Protein AF-A0A3A4VID8-F1 (afdb_monomer)

Radius of gyration: 26.35 Å; Cα contacts (8 Å, |Δi|>4): 699; chains: 1; bounding box: 79×37×89 Å

Sequence (392 aa):
MIAFVFKKFSFITIVIFFLFYAFFWFKLFEPSKKIVLESPVSKYLPFNIAANNLFPTGGKAKNVLSSNTDEVLPESYKINLALRKQAFNLSCEFAAASSVIYHFTNNPEFSPAKEQQSEKVLMEKIGVSENPNIGIRMGKTIPASSEALLNNLNERFGGTDYYGVHAPPFIDLFNSYGLPSKLLDKNQDIVSFIKNAIYKNHLVMAWIKIGFGKEIDLGLSYGVTIPIVKGEHVVVITGYSQNGVFIMDPGSGRENYIDFSDLLEATKNFPFPFLEVPSSSSFSLDPNGKQKDEFTGLDRNIIKIRVENASKIVGKGSEMANILKDFGYSLAGVENSKCTDCENIQVKIKESLKDYAGLLKRDLNFASFNIENISFDLSSSDSADMIVTIGK

pLDDT: mean 84.68, std 18.38, range [30.03, 98.81]

Nearest PDB structures (foldseek):
  8jjg-assembly1_B  TM=3.038E-01  e=4.795E-02  Homo sapiens
  8jk0-assembly1_A  TM=3.042E-01  e=5.733E-02  Homo sapiens
  8jju-assembly2_B  TM=2.936E-01  e=6.084E-02  Homo sapiens
  8jjy-assembly1_A  TM=2.998E-01  e=8.697E-02  Homo sapiens
  8jjw-assembly1_A  TM=2.999E-01  e=1.674E-01  Homo sapiens

Mean predicted aligned error: 12.21 Å

Structure (mmCIF, N/CA/C/O backbone):
data_AF-A0A3A4VID8-F1
#
_entry.id   AF-A0A3A4VID8-F1
#
loop_
_atom_site.group_PDB
_atom_site.id
_atom_site.type_symbol
_atom_site.label_atom_id
_atom_site.label_alt_id
_atom_site.label_comp_id
_atom_site.label_asym_id
_atom_site.label_entity_id
_atom_site.label_seq_id
_atom_site.pdbx_PDB_ins_code
_atom_site.Cartn_x
_atom_site.Cartn_y
_atom_site.Cartn_z
_atom_site.occupancy
_atom_site.B_iso_or_equiv
_atom_site.auth_seq_id
_atom_site.auth_comp_id
_atom_site.auth_asym_id
_atom_site.auth_atom_id
_atom_site.pdbx_PDB_model_num
ATOM 1 N N . MET A 1 1 ? 29.714 -5.561 34.229 1.00 43.78 1 MET A N 1
ATOM 2 C CA . MET A 1 1 ? 30.209 -4.232 34.662 1.00 43.78 1 MET A CA 1
ATOM 3 C C . MET A 1 1 ? 29.103 -3.436 35.384 1.00 43.78 1 MET A C 1
ATOM 5 O O . MET A 1 1 ? 28.882 -2.280 35.074 1.00 43.78 1 MET A O 1
ATOM 9 N N . ILE A 1 2 ? 28.383 -4.050 36.342 1.00 44.38 2 ILE A N 1
ATOM 10 C CA . ILE A 1 2 ? 27.290 -3.415 37.133 1.00 44.38 2 ILE A CA 1
ATOM 11 C C . ILE A 1 2 ? 27.514 -3.648 38.649 1.00 44.38 2 ILE A C 1
ATOM 13 O O . ILE A 1 2 ? 26.656 -3.409 39.485 1.00 44.38 2 ILE A O 1
ATOM 17 N N . ALA A 1 3 ? 28.708 -4.096 39.049 1.00 47.47 3 ALA A N 1
ATOM 18 C CA . ALA A 1 3 ? 28.986 -4.468 40.439 1.00 47.47 3 ALA A CA 1
ATOM 19 C C . ALA A 1 3 ? 29.634 -3.352 41.284 1.00 47.47 3 ALA A C 1
ATOM 21 O O . ALA A 1 3 ? 29.929 -3.584 42.449 1.00 47.47 3 ALA A O 1
ATOM 22 N N . PHE A 1 4 ? 29.878 -2.151 40.737 1.00 46.44 4 PHE A N 1
ATOM 23 C CA . PHE A 1 4 ? 30.791 -1.188 41.382 1.00 46.44 4 PHE A CA 1
ATOM 24 C C . PHE A 1 4 ? 30.222 0.191 41.757 1.00 46.44 4 PHE A C 1
ATOM 26 O O . PHE A 1 4 ? 30.984 1.038 42.212 1.00 46.44 4 PHE A O 1
ATOM 33 N N . VAL A 1 5 ? 28.909 0.439 41.641 1.00 50.22 5 VAL A N 1
ATOM 34 C CA . VAL A 1 5 ? 28.344 1.796 41.868 1.00 50.22 5 VAL A CA 1
ATOM 35 C C . VAL A 1 5 ? 27.465 1.931 43.128 1.00 50.22 5 VAL A C 1
ATOM 37 O O . VAL A 1 5 ? 27.155 3.040 43.548 1.00 50.22 5 VAL A O 1
ATOM 40 N N . PHE A 1 6 ? 27.141 0.856 43.852 1.00 50.88 6 PHE A N 1
ATOM 41 C CA . PHE A 1 6 ? 26.200 0.930 44.989 1.00 50.88 6 PHE A CA 1
ATOM 42 C C . PHE A 1 6 ? 26.838 1.109 46.377 1.00 50.88 6 PHE A C 1
ATOM 44 O O . PHE A 1 6 ? 26.327 0.597 47.368 1.00 50.88 6 PHE A O 1
ATOM 51 N N . LYS A 1 7 ? 27.942 1.857 46.503 1.00 51.59 7 LYS A N 1
ATOM 52 C CA . LYS A 1 7 ? 28.634 2.004 47.802 1.00 51.59 7 LYS A CA 1
ATOM 53 C C . LYS A 1 7 ? 28.150 3.157 48.699 1.00 51.59 7 LYS A C 1
ATOM 55 O O . LYS A 1 7 ? 28.770 3.394 49.730 1.00 51.59 7 LYS A O 1
ATOM 60 N N . LYS A 1 8 ? 27.076 3.883 48.349 1.00 60.28 8 LYS A N 1
ATOM 61 C CA . LYS A 1 8 ? 26.622 5.065 49.122 1.00 60.28 8 LYS A CA 1
ATOM 62 C C . LYS A 1 8 ? 25.111 5.323 49.190 1.00 60.28 8 LYS A C 1
ATOM 64 O O . LYS A 1 8 ? 24.714 6.409 49.601 1.00 60.28 8 LYS A O 1
ATOM 69 N N . PHE A 1 9 ? 24.257 4.363 48.847 1.00 68.94 9 PHE A N 1
ATOM 70 C CA . PHE A 1 9 ? 22.821 4.532 49.082 1.00 68.94 9 PHE A CA 1
ATOM 71 C C . PHE A 1 9 ? 22.427 3.872 50.400 1.00 68.94 9 PHE A C 1
ATOM 73 O O . PHE A 1 9 ? 22.650 2.680 50.596 1.00 68.94 9 PHE A O 1
ATOM 80 N N . SER A 1 10 ? 21.867 4.667 51.315 1.00 82.06 10 SER A N 1
ATOM 81 C CA . SER A 1 10 ? 21.226 4.141 52.519 1.00 82.06 10 SER A CA 1
ATOM 82 C C . SER A 1 10 ? 20.111 3.181 52.103 1.00 82.06 10 SER A C 1
ATOM 84 O O . SER A 1 10 ? 19.404 3.439 51.126 1.00 82.06 10 SER A O 1
ATOM 86 N N . PHE A 1 11 ? 19.930 2.095 52.855 1.00 82.75 11 PHE A N 1
ATOM 87 C CA . PHE A 1 11 ? 18.843 1.130 52.657 1.00 82.75 11 PHE A CA 1
ATOM 88 C C . PHE A 1 11 ? 17.476 1.826 52.504 1.00 82.75 11 PHE A C 1
ATOM 90 O O . PHE A 1 11 ? 16.664 1.442 51.667 1.00 82.75 11 PHE A O 1
ATOM 97 N N . ILE A 1 12 ? 17.276 2.934 53.225 1.00 85.38 12 ILE A N 1
ATOM 98 C CA . ILE A 1 12 ? 16.069 3.769 53.163 1.00 85.38 12 ILE A CA 1
ATOM 99 C C . ILE A 1 12 ? 15.837 4.339 51.754 1.00 85.38 12 ILE A C 1
ATOM 101 O O . ILE A 1 12 ? 14.711 4.333 51.264 1.00 85.38 12 ILE A O 1
ATOM 105 N N . THR A 1 13 ? 16.885 4.795 51.065 1.00 84.19 13 THR A N 1
ATOM 106 C CA . THR A 1 13 ? 16.768 5.387 49.723 1.00 84.19 13 THR A CA 1
ATOM 107 C C . THR A 1 13 ? 16.357 4.349 48.682 1.00 84.19 13 THR A C 1
ATOM 109 O O . THR A 1 13 ? 15.568 4.649 47.789 1.00 84.19 13 THR A O 1
ATOM 112 N N . ILE A 1 14 ? 16.841 3.113 48.827 1.00 85.69 14 ILE A N 1
ATOM 113 C CA . ILE A 1 14 ? 16.470 1.996 47.950 1.00 85.69 14 ILE A CA 1
ATOM 114 C C . ILE A 1 14 ? 14.991 1.646 48.153 1.00 85.69 14 ILE A C 1
ATOM 116 O O . ILE A 1 14 ? 14.253 1.526 47.179 1.00 85.69 14 ILE A O 1
ATOM 120 N N . VAL A 1 15 ? 14.529 1.564 49.405 1.00 90.62 15 VAL A N 1
ATOM 121 C CA . VAL A 1 15 ? 13.120 1.266 49.716 1.00 90.62 15 VAL A CA 1
ATOM 122 C C . VAL A 1 15 ? 12.182 2.354 49.186 1.00 90.62 15 VAL A C 1
ATOM 124 O O . VAL A 1 15 ? 11.174 2.032 48.561 1.00 90.62 15 VAL A O 1
ATOM 127 N N . ILE A 1 16 ? 12.527 3.636 49.355 1.00 91.25 16 ILE A N 1
ATOM 128 C CA . ILE A 1 16 ? 11.727 4.752 48.820 1.00 91.25 16 ILE A CA 1
ATOM 129 C C . ILE A 1 16 ? 11.644 4.680 47.292 1.00 91.25 16 ILE A C 1
ATOM 131 O O . ILE A 1 16 ? 10.561 4.853 46.735 1.00 91.25 16 ILE A O 1
ATOM 135 N N . PHE A 1 17 ? 12.754 4.380 46.612 1.00 91.25 17 PHE A N 1
ATOM 136 C CA . PHE A 1 17 ? 12.764 4.231 45.158 1.00 91.25 17 PHE A CA 1
ATOM 137 C C . PHE A 1 17 ? 11.840 3.097 44.695 1.00 91.25 17 PHE A C 1
ATOM 139 O O . PHE A 1 17 ? 11.044 3.300 43.781 1.00 91.25 17 PHE A O 1
ATOM 146 N N . PHE A 1 18 ? 11.875 1.935 45.355 1.00 91.38 18 PHE A N 1
ATOM 147 C CA . PHE A 1 18 ? 10.985 0.818 45.022 1.00 91.38 18 PHE A CA 1
ATOM 148 C C . PHE A 1 18 ? 9.509 1.122 45.302 1.00 91.38 18 PHE A C 1
ATOM 150 O O . PHE A 1 18 ? 8.659 0.738 44.501 1.00 91.38 18 PHE A O 1
ATOM 157 N N . LEU A 1 19 ? 9.190 1.846 46.379 1.00 90.12 19 LEU A N 1
ATOM 158 C CA . LEU A 1 19 ? 7.814 2.261 46.673 1.00 90.12 19 LEU A CA 1
ATOM 159 C C . LEU A 1 19 ? 7.284 3.261 45.637 1.00 90.12 19 LEU A C 1
ATOM 161 O O . LEU A 1 19 ? 6.162 3.104 45.160 1.00 90.12 19 LEU A O 1
ATOM 165 N N . PHE A 1 20 ? 8.098 4.241 45.232 1.00 90.19 20 PHE A N 1
ATOM 166 C CA . PHE A 1 20 ? 7.739 5.169 44.155 1.00 90.19 20 PHE A CA 1
ATOM 167 C C . PHE A 1 20 ? 7.585 4.457 42.814 1.00 90.19 20 PHE A C 1
ATOM 169 O O . PHE A 1 20 ? 6.633 4.724 42.085 1.00 90.19 20 PHE A O 1
ATOM 176 N N . TYR A 1 21 ? 8.488 3.528 42.504 1.00 88.50 21 TYR A N 1
ATOM 177 C CA . TYR A 1 21 ? 8.428 2.732 41.284 1.00 88.50 21 TYR A CA 1
ATOM 178 C C . TYR A 1 21 ? 7.158 1.869 41.248 1.00 88.50 21 TYR A C 1
ATOM 180 O O . TYR A 1 21 ? 6.427 1.898 40.263 1.00 88.50 21 TYR A O 1
ATOM 188 N N . ALA A 1 22 ? 6.831 1.170 42.339 1.00 84.44 22 ALA A N 1
ATOM 189 C CA . ALA A 1 22 ? 5.616 0.364 42.440 1.00 84.44 22 ALA A CA 1
ATOM 190 C C . ALA A 1 22 ? 4.338 1.214 42.336 1.00 84.44 22 ALA A C 1
ATOM 192 O O . ALA A 1 22 ? 3.422 0.853 41.599 1.00 84.44 22 ALA A O 1
ATOM 193 N N . PHE A 1 23 ? 4.288 2.365 43.015 1.00 88.19 23 PHE A N 1
ATOM 194 C CA . PHE A 1 23 ? 3.146 3.281 42.945 1.00 88.19 23 PHE A CA 1
ATOM 195 C C . PHE A 1 23 ? 2.959 3.868 41.540 1.00 88.19 23 PHE A C 1
ATOM 197 O O . PHE A 1 23 ? 1.834 3.954 41.048 1.00 88.19 23 PHE A O 1
ATOM 204 N N . PHE A 1 24 ? 4.060 4.223 40.871 1.00 86.94 24 PHE A N 1
ATOM 205 C CA . PHE A 1 24 ? 4.045 4.712 39.495 1.00 86.94 24 PHE A CA 1
ATOM 206 C C . PHE A 1 24 ? 3.429 3.684 38.540 1.00 86.94 24 PHE A C 1
ATOM 208 O O . PHE A 1 24 ? 2.526 4.026 37.778 1.00 86.94 24 PHE A O 1
ATOM 215 N N . TRP A 1 25 ? 3.844 2.417 38.626 1.00 81.50 25 TRP A N 1
ATOM 216 C CA . TRP A 1 25 ? 3.279 1.354 37.789 1.00 81.50 25 TRP A CA 1
ATOM 217 C C . TRP A 1 25 ? 1.833 1.008 38.140 1.00 81.50 25 TRP A C 1
ATOM 219 O O . TRP A 1 25 ? 1.047 0.737 37.237 1.00 81.50 25 TRP A O 1
ATOM 229 N N . PHE A 1 26 ? 1.453 1.075 39.418 1.00 80.12 26 PHE A N 1
ATOM 230 C CA . PHE A 1 26 ? 0.069 0.850 39.835 1.00 80.12 26 PHE A CA 1
ATOM 231 C C . PHE A 1 26 ? -0.882 1.906 39.252 1.00 80.12 26 PHE A C 1
ATOM 233 O O . PHE A 1 26 ? -1.943 1.562 38.743 1.00 80.12 26 PHE A O 1
ATOM 240 N N . LYS A 1 27 ? -0.471 3.182 39.239 1.00 75.62 27 LYS A N 1
ATOM 241 C CA . LYS A 1 27 ? -1.235 4.272 38.611 1.00 75.62 27 LYS A CA 1
ATOM 242 C C . LYS A 1 27 ? -1.276 4.190 37.087 1.00 75.62 27 LYS A C 1
ATOM 244 O O . LYS A 1 27 ? -2.283 4.562 36.494 1.00 75.62 27 LYS A O 1
ATOM 249 N N . LEU A 1 28 ? -0.195 3.735 36.453 1.00 77.69 28 LEU A N 1
ATOM 250 C CA . LEU A 1 28 ? -0.125 3.621 34.993 1.00 77.69 28 LEU A CA 1
ATOM 251 C C . LEU A 1 28 ? -1.031 2.503 34.447 1.00 77.69 28 LEU A C 1
ATOM 253 O O . LEU A 1 28 ? -1.443 2.560 33.292 1.00 77.69 28 LEU A O 1
ATOM 257 N N . PHE A 1 29 ? -1.336 1.503 35.276 1.00 73.44 29 PHE A N 1
ATOM 258 C CA . PHE A 1 29 ? -2.138 0.337 34.910 1.00 73.44 29 PHE A CA 1
ATOM 259 C C . PHE A 1 29 ? -3.434 0.208 35.714 1.00 73.44 29 PHE A C 1
ATOM 261 O O . PHE A 1 29 ? -3.975 -0.894 35.814 1.00 73.44 29 PHE A O 1
ATOM 268 N N . GLU A 1 30 ? -3.964 1.306 36.267 1.00 69.19 30 GLU A N 1
ATOM 269 C CA . GLU A 1 30 ? -5.318 1.280 36.822 1.00 69.19 30 GLU A CA 1
ATOM 270 C C . GLU A 1 30 ? -6.287 0.817 35.718 1.00 69.19 30 GLU A C 1
ATOM 272 O O . GLU A 1 30 ? -6.398 1.478 34.679 1.00 69.19 30 GLU A O 1
ATOM 277 N N . PRO A 1 31 ? -6.965 -0.334 35.886 1.00 50.75 31 PRO A N 1
ATOM 278 C CA . PRO A 1 31 ? -7.891 -0.825 34.884 1.00 50.75 31 PRO A CA 1
ATOM 279 C C . PRO A 1 31 ? -9.007 0.206 34.736 1.00 50.75 31 PRO A C 1
ATOM 281 O O . PRO A 1 31 ? -9.721 0.505 35.696 1.00 50.75 31 PRO A O 1
ATOM 284 N N . SER A 1 32 ? -9.139 0.760 33.529 1.00 54.12 32 SER A N 1
ATOM 285 C CA . SER A 1 32 ? -10.196 1.703 33.172 1.00 54.12 32 SER A CA 1
ATOM 286 C C . SER A 1 32 ? -11.533 1.184 33.696 1.00 54.12 32 SER A C 1
ATOM 288 O O . SER A 1 32 ? -11.938 0.065 33.354 1.00 54.12 32 SER A O 1
ATOM 290 N N . LYS A 1 33 ? -12.201 1.975 34.549 1.00 50.75 33 LYS A N 1
ATOM 291 C CA . LYS A 1 33 ? -13.538 1.658 35.063 1.00 50.75 33 LYS A CA 1
ATOM 292 C C . LYS A 1 33 ? -14.414 1.247 33.883 1.00 50.75 33 LYS A C 1
ATOM 294 O O . LYS A 1 33 ? -14.578 2.019 32.944 1.00 50.75 33 LYS A O 1
ATOM 299 N N . LYS A 1 34 ? -14.945 0.021 33.924 1.00 41.97 34 LYS A N 1
ATOM 300 C CA . LYS A 1 34 ? -15.900 -0.465 32.927 1.00 41.97 34 LYS A CA 1
ATOM 301 C C . LYS A 1 34 ? -17.099 0.479 32.935 1.00 41.97 34 LYS A C 1
ATOM 303 O O . LYS A 1 34 ? -17.868 0.479 33.893 1.00 41.97 34 LYS A O 1
ATOM 308 N N . ILE A 1 35 ? -17.235 1.287 31.891 1.00 41.94 35 ILE A N 1
ATOM 309 C CA . ILE A 1 35 ? -18.474 2.004 31.621 1.00 41.94 35 ILE A CA 1
ATOM 310 C C . ILE A 1 35 ? -19.444 0.939 31.112 1.00 41.94 35 ILE A C 1
ATOM 312 O O . ILE A 1 35 ? -19.293 0.423 30.007 1.00 41.94 35 ILE A O 1
ATOM 316 N N . VAL A 1 36 ? -20.385 0.541 31.964 1.00 41.81 36 VAL A N 1
ATOM 317 C CA . VAL A 1 36 ? -21.531 -0.267 31.550 1.00 41.81 36 VAL A CA 1
ATOM 318 C C . VAL A 1 36 ? -22.465 0.685 30.814 1.00 41.81 36 VAL A C 1
ATOM 320 O O . VAL A 1 36 ? -23.182 1.462 31.435 1.00 41.81 36 VAL A O 1
ATOM 323 N N . LEU A 1 37 ? -22.395 0.679 29.485 1.00 44.78 37 LEU A N 1
ATOM 324 C CA . LEU A 1 37 ? -23.416 1.288 28.643 1.00 44.78 37 LEU A CA 1
ATOM 325 C C . LEU A 1 37 ? -24.643 0.376 28.688 1.00 44.78 37 LEU A C 1
ATOM 327 O O . LEU A 1 37 ? -24.657 -0.693 28.080 1.00 44.78 37 LEU A O 1
ATOM 331 N N . GLU A 1 38 ? -25.657 0.783 29.449 1.00 37.62 38 GLU A N 1
ATOM 332 C CA . GLU A 1 38 ? -26.991 0.200 29.344 1.00 37.62 38 GLU A CA 1
ATOM 333 C C . GLU A 1 38 ? -27.544 0.521 27.952 1.00 37.62 38 GLU A C 1
ATOM 335 O O . GLU A 1 38 ? -27.838 1.667 27.615 1.00 37.62 38 GLU A O 1
ATOM 340 N N . SER A 1 39 ? -27.640 -0.504 27.110 1.00 35.53 39 SER A N 1
ATOM 341 C CA . SER A 1 39 ? -28.276 -0.415 25.801 1.00 35.53 39 SER A CA 1
ATOM 342 C C . SER A 1 39 ? -29.784 -0.186 25.972 1.00 35.53 39 SER A C 1
ATOM 344 O O . SER A 1 39 ? -30.438 -1.026 26.603 1.00 35.53 39 SER A O 1
ATOM 346 N N . PRO A 1 40 ? -30.380 0.873 25.395 1.00 39.22 40 PRO A N 1
ATOM 347 C CA . PRO A 1 40 ? -31.826 1.004 25.377 1.00 39.22 40 PRO A CA 1
ATOM 348 C C . PRO A 1 40 ? -32.413 -0.092 24.482 1.00 39.22 40 PRO A C 1
ATOM 350 O O . PRO A 1 40 ? -32.139 -0.177 23.285 1.00 39.22 40 PRO A O 1
ATOM 353 N N . VAL A 1 41 ? -33.224 -0.954 25.092 1.00 34.84 41 VAL A N 1
ATOM 354 C CA . VAL A 1 41 ? -34.014 -1.980 24.412 1.00 34.84 41 VAL A CA 1
ATOM 355 C C . VAL A 1 41 ? -35.026 -1.282 23.504 1.00 34.84 41 VAL A C 1
ATOM 357 O O . VAL A 1 41 ? -36.081 -0.835 23.954 1.00 34.84 41 VAL A O 1
ATOM 360 N N . SER A 1 42 ? -34.708 -1.186 22.213 1.00 37.72 42 SER A N 1
ATOM 361 C CA . SER A 1 42 ? -35.679 -0.791 21.198 1.00 37.72 42 SER A CA 1
ATOM 362 C C . SER A 1 42 ? -36.612 -1.966 20.904 1.00 37.72 42 SER A C 1
ATOM 364 O O . SER A 1 42 ? -36.209 -2.992 20.352 1.00 37.72 42 SER A O 1
ATOM 366 N N . LYS A 1 43 ? -37.877 -1.820 21.304 1.00 38.62 43 LYS A N 1
ATOM 367 C CA . LYS A 1 43 ? -38.977 -2.697 20.899 1.00 38.62 43 LYS A CA 1
ATOM 368 C C . LYS A 1 43 ? -39.330 -2.401 19.440 1.00 38.62 43 LYS A C 1
ATOM 370 O O . LYS A 1 43 ? -40.102 -1.483 19.179 1.00 38.62 43 LYS A O 1
ATOM 375 N N . TYR A 1 44 ? -38.825 -3.201 18.508 1.00 32.81 44 TYR A N 1
ATOM 376 C CA . TYR A 1 44 ? -39.356 -3.221 17.147 1.00 32.81 44 TYR A CA 1
ATOM 377 C C . TYR A 1 44 ? -40.466 -4.270 17.013 1.00 32.81 44 TYR A C 1
ATOM 379 O O . TYR A 1 44 ? -40.285 -5.449 17.318 1.00 32.81 44 TYR A O 1
ATOM 387 N N . LEU A 1 45 ? -41.633 -3.796 16.572 1.00 31.58 45 LEU A N 1
ATOM 388 C CA . LEU A 1 45 ? -42.747 -4.593 16.062 1.00 31.58 45 LEU A CA 1
ATOM 389 C C . LEU A 1 45 ? -42.348 -5.285 14.743 1.00 31.58 45 LEU A C 1
ATOM 391 O O . LEU A 1 45 ? -41.613 -4.692 13.952 1.00 31.58 45 LEU A O 1
ATOM 395 N N . PRO A 1 46 ? -42.857 -6.497 14.458 1.00 32.84 46 PRO A N 1
ATOM 396 C CA . PRO A 1 46 ? -42.564 -7.193 13.213 1.00 32.84 46 PRO A CA 1
ATOM 397 C C . PRO A 1 46 ? -43.381 -6.596 12.060 1.00 32.84 46 PRO A C 1
ATOM 399 O O . PRO A 1 46 ? -44.612 -6.633 12.072 1.00 32.84 46 PRO A O 1
ATOM 402 N N . PHE A 1 47 ? -42.701 -6.076 11.038 1.00 30.03 47 PHE A N 1
ATOM 403 C CA . PHE A 1 47 ? -43.321 -5.782 9.748 1.00 30.03 47 PHE A CA 1
ATOM 404 C C . PHE A 1 47 ? -43.326 -7.055 8.893 1.00 30.03 47 PHE A C 1
ATOM 406 O O . PHE A 1 47 ? -42.285 -7.527 8.443 1.00 30.03 47 PHE A O 1
ATOM 413 N N . ASN A 1 48 ? -44.519 -7.609 8.679 1.00 34.94 48 ASN A N 1
ATOM 414 C CA . ASN A 1 48 ? -44.772 -8.637 7.674 1.00 34.94 48 ASN A CA 1
ATOM 415 C C . ASN A 1 48 ? -44.752 -7.994 6.284 1.00 34.94 48 ASN A C 1
ATOM 417 O O . ASN A 1 48 ? -45.609 -7.163 5.983 1.00 34.94 48 ASN A O 1
ATOM 421 N N . ILE A 1 49 ? -43.831 -8.416 5.418 1.00 33.41 49 ILE A N 1
ATOM 422 C CA . ILE A 1 49 ? -43.935 -8.153 3.981 1.00 33.41 49 ILE A CA 1
ATOM 423 C C . ILE A 1 49 ? -44.606 -9.368 3.347 1.00 33.41 49 ILE A C 1
ATOM 425 O O . ILE A 1 49 ? -44.009 -10.431 3.191 1.00 33.41 49 ILE A O 1
ATOM 429 N N . ALA A 1 50 ? -45.883 -9.196 3.014 1.00 30.94 50 ALA A N 1
ATOM 430 C CA . ALA A 1 50 ? -46.619 -10.104 2.155 1.00 30.94 50 ALA A CA 1
ATOM 431 C C . ALA A 1 50 ? -46.111 -9.954 0.715 1.00 30.94 50 ALA A C 1
ATOM 433 O O . ALA A 1 50 ? -46.123 -8.863 0.144 1.00 30.94 50 ALA A O 1
ATOM 434 N N . ALA A 1 51 ? -45.682 -11.071 0.135 1.00 40.00 51 ALA A N 1
ATOM 435 C CA . ALA A 1 51 ? -45.441 -11.206 -1.289 1.00 40.00 51 ALA A CA 1
ATOM 436 C C . ALA A 1 51 ? -46.767 -11.077 -2.051 1.00 40.00 51 ALA A C 1
ATOM 438 O O . ALA A 1 51 ? -47.717 -11.791 -1.740 1.00 40.00 51 ALA A O 1
ATOM 439 N N . ASN A 1 52 ? -46.819 -10.206 -3.060 1.00 33.28 52 ASN A N 1
ATOM 440 C CA . ASN A 1 52 ? -47.800 -10.288 -4.140 1.00 33.28 52 ASN A CA 1
ATOM 441 C C . ASN A 1 52 ? -47.243 -9.659 -5.428 1.00 33.28 52 ASN A C 1
ATOM 443 O O . ASN A 1 52 ? -47.065 -8.451 -5.519 1.00 33.28 52 ASN A O 1
ATOM 447 N N . ASN A 1 53 ? -46.958 -10.548 -6.386 1.00 36.19 53 ASN A N 1
ATOM 448 C CA . ASN A 1 53 ? -47.320 -10.526 -7.808 1.00 36.19 53 ASN A CA 1
ATOM 449 C C . ASN A 1 53 ? -47.412 -9.176 -8.545 1.00 36.19 53 ASN A C 1
ATOM 451 O O . ASN A 1 53 ? -48.251 -8.348 -8.218 1.00 36.19 53 ASN A O 1
ATOM 455 N N . LEU A 1 54 ? -46.714 -9.056 -9.681 1.00 32.12 54 LEU A N 1
ATOM 456 C CA . LEU A 1 54 ? -47.273 -9.247 -11.036 1.00 32.12 54 LEU A CA 1
ATOM 457 C C . LEU A 1 54 ? -46.333 -8.626 -12.083 1.00 32.12 54 LEU A C 1
ATOM 459 O O . LEU A 1 54 ? -46.009 -7.443 -12.032 1.00 32.12 54 LEU A O 1
ATOM 463 N N . PHE A 1 55 ? -45.951 -9.428 -13.075 1.00 37.69 55 PHE A N 1
ATOM 464 C CA . PHE A 1 55 ? -45.406 -8.939 -14.339 1.00 37.69 55 PHE A CA 1
ATOM 465 C C . PHE A 1 55 ? -46.473 -8.148 -15.109 1.00 37.69 55 PHE A C 1
ATOM 467 O O . PHE A 1 55 ? -47.609 -8.619 -15.216 1.00 37.69 55 PHE A O 1
ATOM 474 N N . PRO A 1 56 ? -46.078 -7.059 -15.787 1.00 40.81 56 PRO A N 1
ATOM 475 C CA . PRO A 1 56 ? -46.671 -6.734 -17.069 1.00 40.81 56 PRO A CA 1
ATOM 476 C C . PRO A 1 56 ? -45.611 -6.655 -18.170 1.00 40.81 56 PRO A C 1
ATOM 478 O O . PRO A 1 56 ? -44.557 -6.030 -18.067 1.00 40.81 56 PRO A O 1
ATOM 481 N N . THR A 1 57 ? -45.952 -7.324 -19.259 1.00 38.00 57 THR A N 1
ATOM 482 C CA . THR A 1 57 ? -45.318 -7.287 -20.569 1.00 38.00 57 THR A CA 1
ATOM 483 C C . THR A 1 57 ? -45.467 -5.923 -21.245 1.00 38.00 57 THR A C 1
ATOM 485 O O . THR A 1 57 ? -46.569 -5.389 -21.302 1.00 38.00 57 THR A O 1
ATOM 488 N N . GLY A 1 58 ? -44.392 -5.470 -21.897 1.00 37.31 58 GLY A N 1
ATOM 489 C CA . GLY A 1 58 ? -44.452 -4.747 -23.173 1.00 37.31 58 GLY A CA 1
ATOM 490 C C . GLY A 1 58 ? -44.748 -3.245 -23.130 1.00 37.31 58 GLY A C 1
ATOM 491 O O . GLY A 1 58 ? -45.890 -2.825 -22.996 1.00 37.31 58 GLY A O 1
ATOM 492 N N . GLY A 1 59 ? -43.728 -2.430 -23.414 1.00 31.84 59 GLY A N 1
ATOM 493 C CA . GLY A 1 59 ? -43.919 -1.023 -23.771 1.00 31.84 59 GLY A CA 1
ATOM 494 C C . GLY A 1 59 ? -42.607 -0.256 -23.894 1.00 31.84 59 GLY A C 1
ATOM 495 O O . GLY A 1 59 ? -42.022 0.146 -22.896 1.00 31.84 59 GLY A O 1
ATOM 496 N N . LYS A 1 60 ? -42.136 -0.039 -25.128 1.00 43.69 60 LYS A N 1
ATOM 497 C CA . LYS A 1 60 ? -41.034 0.886 -25.428 1.00 43.69 60 LYS A CA 1
ATOM 498 C C . LYS A 1 60 ? -41.463 2.318 -25.093 1.00 43.69 60 LYS A C 1
ATOM 500 O O . LYS A 1 60 ? -42.303 2.870 -25.793 1.00 43.69 60 LYS A O 1
ATOM 505 N N . ALA A 1 61 ? -40.806 2.942 -24.121 1.00 38.84 61 ALA A N 1
ATOM 506 C CA . ALA A 1 61 ? -40.668 4.392 -24.046 1.00 38.84 61 ALA A CA 1
ATOM 507 C C . ALA A 1 61 ? -39.356 4.735 -23.330 1.00 38.84 61 ALA A C 1
ATOM 509 O O . ALA A 1 61 ? -39.173 4.439 -22.153 1.00 38.84 61 ALA A O 1
ATOM 510 N N . LYS A 1 62 ? -38.429 5.353 -24.072 1.00 48.00 62 LYS A N 1
ATOM 511 C CA . LYS A 1 62 ? -37.302 6.096 -23.507 1.00 48.00 62 LYS A CA 1
ATOM 512 C C . LYS A 1 62 ? -37.881 7.235 -22.668 1.00 48.00 62 LYS A C 1
ATOM 514 O O . LYS A 1 62 ? -38.404 8.185 -23.236 1.00 48.00 62 LYS A O 1
ATOM 519 N N . ASN A 1 63 ? -37.740 7.148 -21.353 1.00 38.25 63 ASN A N 1
ATOM 520 C CA . ASN A 1 63 ? -37.718 8.309 -20.477 1.00 38.25 63 ASN A CA 1
ATOM 521 C C . ASN A 1 63 ? -36.537 8.127 -19.530 1.00 38.25 63 ASN A C 1
ATOM 523 O O . ASN A 1 63 ? -36.565 7.304 -18.621 1.00 38.25 63 ASN A O 1
ATOM 527 N N . VAL A 1 64 ? -35.477 8.886 -19.802 1.00 44.97 64 VAL A N 1
ATOM 528 C CA . VAL A 1 64 ? -34.391 9.136 -18.860 1.00 44.97 64 VAL A CA 1
ATOM 529 C C . VAL A 1 64 ? -34.983 10.042 -17.784 1.00 44.97 64 VAL A C 1
ATOM 531 O O . VAL A 1 64 ? -34.917 11.264 -17.879 1.00 44.97 64 VAL A O 1
ATOM 534 N N . LEU A 1 65 ? -35.646 9.438 -16.799 1.00 37.81 65 LEU A N 1
ATOM 535 C CA . LEU A 1 65 ? -35.899 10.085 -15.522 1.00 37.81 65 LEU A CA 1
ATOM 536 C C . LEU A 1 65 ? -34.668 9.800 -14.661 1.00 37.81 65 LEU A C 1
ATOM 538 O O . LEU A 1 65 ? -34.533 8.731 -14.074 1.00 37.81 65 LEU A O 1
ATOM 542 N N . SER A 1 66 ? -33.736 10.750 -14.648 1.00 44.84 66 SER A N 1
ATOM 543 C CA . SER A 1 66 ? -32.723 10.837 -13.601 1.00 44.84 66 SER A CA 1
ATOM 544 C C . SER A 1 66 ? -33.443 11.208 -12.305 1.00 44.84 66 SER A C 1
ATOM 546 O O . SER A 1 66 ? -33.658 12.385 -12.013 1.00 44.84 66 SER A O 1
ATOM 548 N N . SER A 1 67 ? -33.914 10.206 -11.565 1.00 39.69 67 SER A N 1
ATOM 549 C CA . SER A 1 67 ? -34.381 10.393 -10.197 1.00 39.69 67 SER A CA 1
ATOM 550 C C . SER A 1 67 ? -33.163 10.424 -9.277 1.00 39.69 67 SER A C 1
ATOM 552 O O . SER A 1 67 ? -32.807 9.415 -8.673 1.00 39.69 67 SER A O 1
ATOM 554 N N . ASN A 1 68 ? -32.523 11.591 -9.173 1.00 44.22 68 ASN A N 1
ATOM 555 C CA . ASN A 1 68 ? -31.728 11.936 -7.995 1.00 44.22 68 ASN A CA 1
ATOM 556 C C . ASN A 1 68 ? -32.702 12.101 -6.822 1.00 44.22 68 ASN A C 1
ATOM 558 O O . ASN A 1 68 ? -33.121 13.205 -6.484 1.00 44.22 68 ASN A O 1
ATOM 562 N N . THR A 1 69 ? -33.141 10.988 -6.243 1.00 50.50 69 THR A N 1
ATOM 563 C CA . THR A 1 69 ? -33.564 11.000 -4.848 1.00 50.50 69 THR A CA 1
ATOM 564 C C . THR A 1 69 ? -32.276 10.966 -4.049 1.00 50.50 69 THR A C 1
ATOM 566 O O . THR A 1 69 ? -31.603 9.935 -4.061 1.00 50.50 69 THR A O 1
ATOM 569 N N . ASP A 1 70 ? -31.902 12.089 -3.432 1.00 64.56 70 ASP A N 1
ATOM 570 C CA . ASP A 1 70 ? -30.808 12.118 -2.463 1.00 64.56 70 ASP A CA 1
ATOM 571 C C . ASP A 1 70 ? -31.072 11.008 -1.443 1.00 64.56 70 ASP A C 1
ATOM 573 O O . ASP A 1 70 ? -32.068 11.031 -0.714 1.00 64.56 70 ASP A O 1
ATOM 577 N N . GLU A 1 71 ? -30.251 9.963 -1.491 1.00 81.81 71 GLU A N 1
ATOM 578 C CA . GLU A 1 71 ? -30.432 8.781 -0.666 1.00 81.81 71 GLU A CA 1
ATOM 579 C C . GLU A 1 71 ? -30.239 9.192 0.795 1.00 81.81 71 GLU A C 1
ATOM 581 O O . GLU A 1 71 ? -29.143 9.553 1.224 1.00 81.81 71 GLU A O 1
ATOM 586 N N . VAL A 1 72 ? -31.335 9.207 1.555 1.00 90.69 72 VAL A N 1
ATOM 587 C CA . VAL A 1 72 ? -31.305 9.600 2.963 1.00 90.69 72 VAL A CA 1
ATOM 588 C C . VAL A 1 72 ? -30.638 8.479 3.753 1.00 90.69 72 VAL A C 1
ATOM 590 O O . VAL A 1 72 ? -31.227 7.419 3.964 1.00 90.69 72 VAL A O 1
ATOM 593 N N . LEU A 1 73 ? -29.402 8.720 4.188 1.00 94.69 73 LEU A N 1
ATOM 594 C CA . LEU A 1 73 ? -28.647 7.777 5.007 1.00 94.69 73 LEU A CA 1
ATOM 595 C C . LEU A 1 73 ? -29.300 7.622 6.395 1.00 94.69 73 LEU A C 1
ATOM 597 O O . LEU A 1 73 ? -29.715 8.625 6.986 1.00 94.69 73 LEU A O 1
ATOM 601 N N . PRO A 1 74 ? -29.359 6.405 6.968 1.00 97.00 74 PRO A N 1
ATOM 602 C CA . PRO A 1 74 ? -29.811 6.216 8.345 1.00 97.00 74 PRO A CA 1
ATOM 603 C C . PRO A 1 74 ? -28.852 6.901 9.328 1.00 97.00 74 PRO A C 1
ATOM 605 O O . PRO A 1 74 ? -27.668 7.060 9.032 1.00 97.00 74 PRO A O 1
ATOM 608 N N . GLU A 1 75 ? -29.335 7.257 10.524 1.00 96.44 75 GLU A N 1
ATOM 609 C CA . GLU A 1 75 ? -28.525 7.922 11.565 1.00 96.44 75 GLU A CA 1
ATOM 610 C C . GLU A 1 75 ? -27.337 7.077 12.047 1.00 96.44 75 GLU A C 1
ATOM 612 O O . GLU A 1 75 ? -26.321 7.613 12.493 1.00 96.44 75 GLU A O 1
ATOM 617 N N . SER A 1 76 ? -27.459 5.754 11.955 1.00 98.00 76 SER A N 1
ATOM 618 C CA . SER A 1 76 ? -26.375 4.818 12.223 1.00 98.00 76 SER A CA 1
ATOM 619 C C . SER A 1 76 ? -26.454 3.624 11.285 1.00 98.00 76 SER A C 1
ATOM 621 O O . SER A 1 76 ? -27.540 3.189 10.898 1.00 98.00 76 SER A O 1
ATOM 623 N N . TYR A 1 77 ? -25.292 3.094 10.929 1.00 98.31 77 TYR A N 1
ATOM 624 C CA . TYR A 1 77 ? -25.160 1.874 10.146 1.00 98.31 77 TYR A CA 1
ATOM 625 C C . TYR A 1 77 ? -23.857 1.181 10.523 1.00 98.31 77 TYR A C 1
ATOM 627 O O . TYR A 1 77 ? -22.872 1.841 10.863 1.00 98.31 77 TYR A O 1
ATOM 635 N N . LYS A 1 78 ? -23.843 -0.151 10.485 1.00 98.25 78 LYS A N 1
ATOM 636 C CA . LYS A 1 78 ? -22.674 -0.934 10.876 1.00 98.25 78 LYS A CA 1
ATOM 637 C C . LYS A 1 78 ? -22.587 -2.240 10.099 1.00 98.25 78 LYS A C 1
ATOM 639 O O . LYS A 1 78 ? -23.551 -2.995 10.019 1.00 98.25 78 LYS A O 1
ATOM 644 N N . ILE A 1 79 ? -21.392 -2.509 9.598 1.00 98.19 79 ILE A N 1
ATOM 645 C CA . ILE A 1 79 ? -20.976 -3.740 8.943 1.00 98.19 79 ILE A CA 1
ATOM 646 C C . ILE A 1 79 ? -20.395 -4.668 10.010 1.00 98.19 79 ILE A C 1
ATOM 648 O O . ILE A 1 79 ? -19.569 -4.266 10.833 1.00 98.19 79 ILE A O 1
ATOM 652 N N . ASN A 1 80 ? -20.822 -5.930 10.008 1.00 97.25 80 ASN A N 1
ATOM 653 C CA . ASN A 1 80 ? -20.261 -6.931 10.907 1.00 97.25 80 ASN A CA 1
ATOM 654 C C . ASN A 1 80 ? -18.918 -7.436 10.355 1.00 97.25 80 ASN A C 1
ATOM 656 O O . ASN A 1 80 ? -18.883 -8.242 9.422 1.00 97.25 80 ASN A O 1
ATOM 660 N N . LEU A 1 81 ? -17.822 -6.953 10.935 1.00 97.12 81 LEU A N 1
ATOM 661 C CA . LEU A 1 81 ? -16.461 -7.370 10.615 1.00 97.12 81 LEU A CA 1
ATOM 662 C C . LEU A 1 81 ? -15.910 -8.252 11.738 1.00 97.12 81 LEU A C 1
ATOM 664 O O . LEU A 1 81 ? -16.044 -7.925 12.917 1.00 97.12 81 LEU A O 1
ATOM 668 N N . ALA A 1 82 ? -15.252 -9.356 11.381 1.00 95.81 82 ALA A N 1
ATOM 669 C CA . ALA A 1 82 ? -14.548 -10.170 12.363 1.00 95.81 82 ALA A CA 1
ATOM 670 C C . ALA A 1 82 ? -13.404 -9.361 12.995 1.00 95.81 82 ALA A C 1
ATOM 672 O O . ALA A 1 82 ? -12.571 -8.797 12.284 1.00 95.81 82 ALA A O 1
ATOM 673 N N . LEU A 1 83 ? -13.365 -9.317 14.327 1.00 96.25 83 LEU A N 1
ATOM 674 C CA . LEU A 1 83 ? -12.279 -8.668 15.055 1.00 96.25 83 LEU A CA 1
ATOM 675 C C . LEU A 1 83 ? -10.976 -9.446 14.860 1.00 96.25 83 LEU A C 1
ATOM 677 O O . LEU A 1 83 ? -10.978 -10.678 14.811 1.00 96.25 83 LEU A O 1
ATOM 681 N N . ARG A 1 84 ? -9.872 -8.709 14.778 1.00 96.56 84 ARG A N 1
ATOM 682 C CA . ARG A 1 84 ? -8.525 -9.246 14.599 1.00 96.56 84 ARG A CA 1
ATOM 683 C C . ARG A 1 84 ? -7.547 -8.429 15.422 1.00 96.56 84 ARG A C 1
ATOM 685 O O . ARG A 1 84 ? -7.691 -7.210 15.502 1.00 96.56 84 ARG A O 1
ATOM 692 N N . LYS A 1 85 ? -6.540 -9.094 15.984 1.00 97.19 85 LYS A N 1
ATOM 693 C CA . LYS A 1 85 ? -5.377 -8.446 16.582 1.00 97.19 85 LYS A CA 1
ATOM 694 C C . LYS A 1 85 ? -4.183 -8.548 15.632 1.00 97.19 85 LYS A C 1
ATOM 696 O O . LYS A 1 85 ? -4.018 -9.551 14.947 1.00 97.19 85 LYS A O 1
ATOM 701 N N . GLN A 1 86 ? -3.355 -7.512 15.596 1.00 97.38 86 GLN A N 1
ATOM 702 C CA . GLN A 1 86 ? -2.098 -7.556 14.856 1.00 97.38 86 GLN A CA 1
ATOM 703 C C . GLN A 1 86 ? -1.117 -8.556 15.486 1.00 97.38 86 GLN A C 1
ATOM 705 O O . GLN A 1 86 ? -0.988 -8.623 16.716 1.00 97.38 86 GLN A O 1
ATOM 710 N N . ALA A 1 87 ? -0.418 -9.324 14.650 1.00 97.31 87 ALA A N 1
ATOM 711 C CA . ALA A 1 87 ? 0.525 -10.343 15.103 1.00 97.31 87 ALA A CA 1
ATOM 712 C C . ALA A 1 87 ? 1.900 -9.764 15.471 1.00 97.31 87 ALA A C 1
ATOM 714 O O . ALA A 1 87 ? 2.593 -10.338 16.313 1.00 97.31 87 ALA A O 1
ATOM 715 N N . PHE A 1 88 ? 2.286 -8.631 14.877 1.00 96.56 88 PHE A N 1
ATOM 716 C CA . PHE A 1 88 ? 3.527 -7.908 15.185 1.00 96.56 88 PHE A CA 1
ATOM 717 C C . PHE A 1 88 ? 3.230 -6.497 15.693 1.00 96.56 88 PHE A C 1
ATOM 719 O O . PHE A 1 88 ? 2.220 -5.907 15.320 1.00 96.56 88 PHE A O 1
ATOM 726 N N . ASN A 1 89 ? 4.112 -5.909 16.502 1.00 95.75 89 ASN A N 1
ATOM 727 C CA . ASN A 1 89 ? 3.876 -4.596 17.127 1.00 95.75 89 ASN A CA 1
ATOM 728 C C . ASN A 1 89 ? 3.682 -3.439 16.128 1.00 95.75 89 ASN A C 1
ATOM 730 O O . ASN A 1 89 ? 2.986 -2.483 16.458 1.00 95.75 89 ASN A O 1
ATOM 734 N N . LEU A 1 90 ? 4.239 -3.539 14.917 1.00 96.06 90 LEU A N 1
ATOM 735 C CA . LEU A 1 90 ? 4.164 -2.516 13.864 1.00 96.06 90 LEU A CA 1
ATOM 736 C C . LEU A 1 90 ? 3.532 -3.064 12.573 1.00 96.06 90 LEU A C 1
ATOM 738 O O . LEU A 1 90 ? 4.096 -2.933 11.493 1.00 96.06 90 LEU A O 1
ATOM 742 N N . SER A 1 91 ? 2.406 -3.771 12.700 1.00 97.56 91 SER A N 1
ATOM 743 C CA . SER A 1 91 ? 1.733 -4.444 11.571 1.00 97.56 91 SER A CA 1
ATOM 744 C C . SER A 1 91 ? 0.232 -4.155 11.476 1.00 97.56 91 SER A C 1
ATOM 746 O O . SER A 1 91 ? -0.527 -4.926 10.882 1.00 97.56 91 SER A O 1
ATOM 748 N N . CYS A 1 92 ? -0.216 -3.049 12.072 1.00 98.00 92 CYS A N 1
ATOM 749 C CA . CYS A 1 92 ? -1.626 -2.670 12.130 1.00 98.00 92 CYS A CA 1
ATOM 750 C C . CYS A 1 92 ? -2.293 -2.600 10.745 1.00 98.00 92 CYS A C 1
ATOM 752 O O . CYS A 1 92 ? -3.425 -3.052 10.579 1.00 98.00 92 CYS A O 1
ATOM 754 N N . GLU A 1 93 ? -1.566 -2.146 9.728 1.00 98.44 93 GLU A N 1
ATOM 755 C CA . GLU A 1 93 ? -2.016 -1.981 8.346 1.00 98.44 93 GLU A CA 1
ATOM 756 C C . GLU A 1 93 ? -2.292 -3.338 7.694 1.00 98.44 93 GLU A C 1
ATOM 758 O O . GLU A 1 93 ? -3.299 -3.529 7.012 1.00 98.44 93 GLU A O 1
ATOM 763 N N . PHE A 1 94 ? -1.433 -4.320 7.972 1.00 98.50 94 PHE A N 1
ATOM 764 C CA . PHE A 1 94 ? -1.553 -5.686 7.467 1.00 98.50 94 PHE A CA 1
ATOM 765 C C . PHE A 1 94 ? -2.669 -6.459 8.157 1.00 98.50 94 PHE A C 1
ATOM 767 O O . PHE A 1 94 ? -3.409 -7.201 7.505 1.00 98.50 94 PHE A O 1
ATOM 774 N N . ALA A 1 95 ? -2.831 -6.266 9.462 1.00 98.56 95 ALA A N 1
ATOM 775 C CA . ALA A 1 95 ? -3.926 -6.851 10.221 1.00 98.56 95 ALA A CA 1
ATOM 776 C C . ALA A 1 95 ? -5.284 -6.268 9.783 1.00 98.56 95 ALA A C 1
ATOM 778 O O . ALA A 1 95 ? -6.255 -7.005 9.566 1.00 98.56 95 ALA A O 1
ATOM 779 N N . ALA A 1 96 ? -5.344 -4.950 9.575 1.00 98.69 96 ALA A N 1
ATOM 780 C CA . ALA A 1 96 ? -6.498 -4.259 9.014 1.00 98.69 96 ALA A CA 1
ATOM 781 C C . ALA A 1 96 ? -6.832 -4.773 7.605 1.00 98.69 96 ALA A C 1
ATOM 783 O O . ALA A 1 96 ? -7.949 -5.248 7.378 1.00 98.69 96 ALA A O 1
ATOM 784 N N . ALA A 1 97 ? -5.858 -4.790 6.691 1.00 98.50 97 ALA A N 1
ATOM 785 C CA . ALA A 1 97 ? -6.056 -5.267 5.324 1.00 98.50 97 ALA A CA 1
ATOM 786 C C . ALA A 1 97 ? -6.461 -6.744 5.263 1.00 98.50 97 ALA A C 1
ATOM 788 O O . ALA A 1 97 ? -7.380 -7.095 4.527 1.00 98.50 97 ALA A O 1
ATOM 789 N N . SER A 1 98 ? -5.863 -7.605 6.092 1.00 98.44 98 SER A N 1
ATOM 790 C CA . SER A 1 98 ? -6.259 -9.016 6.195 1.00 98.44 98 SER A CA 1
ATOM 791 C C . SER A 1 98 ? -7.727 -9.166 6.600 1.00 98.44 98 SER A C 1
ATOM 793 O O . SER A 1 98 ? -8.408 -10.084 6.147 1.00 98.44 98 SER A O 1
ATOM 795 N N . SER A 1 99 ? -8.237 -8.278 7.459 1.00 98.25 99 SER A N 1
ATOM 796 C CA . SER A 1 99 ? -9.639 -8.311 7.896 1.00 98.25 99 SER A CA 1
ATOM 797 C C . SER A 1 99 ? -10.580 -7.905 6.768 1.00 98.25 99 SER A C 1
ATOM 799 O O . SER A 1 99 ? -11.579 -8.583 6.535 1.00 98.25 99 SER A O 1
ATOM 801 N N . VAL A 1 100 ? -10.220 -6.854 6.027 1.00 98.44 100 VAL A N 1
ATOM 802 C CA . VAL A 1 100 ? -10.962 -6.389 4.847 1.00 98.44 100 VAL A CA 1
ATOM 803 C C . VAL A 1 100 ? -10.978 -7.457 3.748 1.00 98.44 100 VAL A C 1
ATOM 805 O O . VAL A 1 100 ? -12.050 -7.808 3.254 1.00 98.44 100 VAL A O 1
ATOM 808 N N . ILE A 1 101 ? -9.818 -8.037 3.409 1.00 97.81 101 ILE A N 1
ATOM 809 C CA . ILE A 1 101 ? -9.707 -9.099 2.395 1.00 97.81 101 ILE A CA 1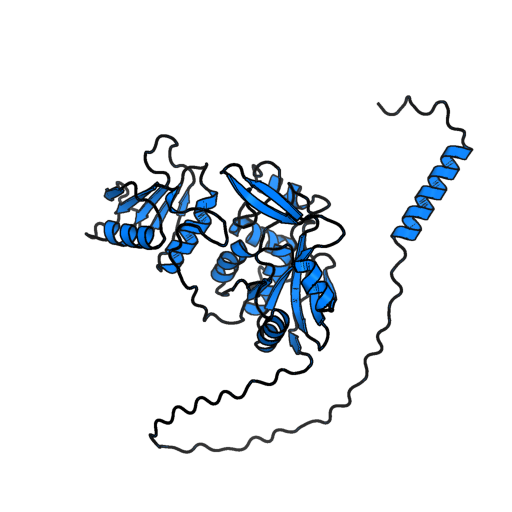
ATOM 810 C C . ILE A 1 101 ? -10.574 -10.290 2.787 1.00 97.81 101 ILE A C 1
ATOM 812 O O . ILE A 1 101 ? -11.365 -10.764 1.973 1.00 97.81 101 ILE A O 1
ATOM 816 N N . TYR A 1 102 ? -10.463 -10.771 4.027 1.00 97.94 102 TYR A N 1
ATOM 817 C CA . TYR A 1 102 ? -11.260 -11.906 4.485 1.00 97.94 102 TYR A CA 1
ATOM 818 C C . TYR A 1 102 ? -12.759 -11.631 4.407 1.00 97.94 102 TYR A C 1
ATOM 820 O O . TYR A 1 102 ? -13.504 -12.482 3.933 1.00 97.94 102 TYR A O 1
ATOM 828 N N . HIS A 1 103 ? -13.191 -10.439 4.822 1.00 97.69 103 HIS A N 1
ATOM 829 C CA . HIS A 1 103 ? -14.599 -10.061 4.814 1.00 97.69 103 HIS A CA 1
ATOM 830 C C . HIS A 1 103 ? -15.217 -10.113 3.413 1.00 97.69 103 HIS A C 1
ATOM 832 O O . HIS A 1 103 ? -16.301 -10.668 3.249 1.00 97.69 103 HIS A O 1
ATOM 838 N N . PHE A 1 104 ? -14.527 -9.583 2.400 1.00 96.44 104 PHE A N 1
ATOM 839 C CA . PHE A 1 104 ? -15.080 -9.528 1.045 1.00 96.44 104 PHE A CA 1
ATOM 840 C C . PHE A 1 104 ? -14.823 -10.784 0.210 1.00 96.44 104 PHE A C 1
ATOM 842 O O . PHE A 1 104 ? -15.628 -11.114 -0.656 1.00 96.44 104 PHE A O 1
ATOM 849 N N . THR A 1 105 ? -13.730 -11.506 0.461 1.00 95.25 105 THR A N 1
ATOM 850 C CA . THR A 1 105 ? -13.335 -12.652 -0.380 1.00 95.25 105 THR A CA 1
ATOM 851 C C . THR A 1 105 ? -13.627 -14.008 0.254 1.00 95.25 105 THR A C 1
ATOM 853 O O . THR A 1 105 ? -13.594 -15.022 -0.439 1.00 95.25 105 THR A O 1
ATOM 856 N N . ASN A 1 106 ? -13.873 -14.059 1.569 1.00 95.88 106 ASN A N 1
ATOM 857 C CA . ASN A 1 106 ? -13.898 -15.289 2.368 1.00 95.88 106 ASN A CA 1
ATOM 858 C C . ASN A 1 106 ? -12.641 -16.166 2.192 1.00 95.88 106 ASN A C 1
ATOM 860 O O . ASN A 1 106 ? -12.683 -17.372 2.439 1.00 95.88 106 ASN A O 1
ATOM 864 N N . ASN A 1 107 ? -11.510 -15.587 1.766 1.00 95.75 107 ASN A N 1
ATOM 865 C CA . ASN A 1 107 ? -10.291 -16.349 1.530 1.00 95.75 107 ASN A CA 1
ATOM 866 C C . ASN A 1 107 ? -9.730 -16.882 2.870 1.00 95.75 107 ASN A C 1
ATOM 868 O O . ASN A 1 107 ? -9.314 -16.090 3.721 1.00 95.75 107 ASN A O 1
ATOM 872 N N . PRO A 1 108 ? -9.658 -18.214 3.071 1.00 96.62 108 PRO A N 1
ATOM 873 C CA . PRO A 1 108 ? -9.282 -18.818 4.350 1.00 96.62 108 PRO A CA 1
ATOM 874 C C . PRO A 1 108 ? -7.839 -18.524 4.785 1.00 96.62 108 PRO A C 1
ATOM 876 O O . PRO A 1 108 ? -7.513 -18.696 5.964 1.00 96.62 108 PRO A O 1
ATOM 879 N N . GLU A 1 109 ? -6.968 -18.094 3.869 1.00 96.62 109 GLU A N 1
ATOM 880 C CA . GLU A 1 109 ? -5.621 -17.602 4.178 1.00 96.62 109 GLU A CA 1
ATOM 881 C C . GLU A 1 109 ? -5.656 -16.370 5.092 1.00 96.62 109 GLU A C 1
ATOM 883 O O . GLU A 1 109 ? -4.826 -16.255 5.990 1.00 96.62 109 GLU A O 1
ATOM 888 N N . PHE A 1 110 ? -6.682 -15.529 4.944 1.00 97.69 110 PHE A N 1
ATOM 889 C CA . PHE A 1 110 ? -6.879 -14.297 5.706 1.00 97.69 110 PHE A CA 1
ATOM 890 C C . PHE A 1 110 ? -7.864 -14.455 6.867 1.00 97.69 110 PHE A C 1
ATOM 892 O O . PHE A 1 110 ? -8.286 -13.461 7.456 1.00 97.69 110 PHE A O 1
ATOM 899 N N . SER A 1 111 ? -8.222 -15.682 7.250 1.00 96.81 111 SER A N 1
ATOM 900 C CA . SER A 1 111 ? -9.114 -15.909 8.394 1.00 96.81 111 SER A CA 1
ATOM 901 C C . SER A 1 111 ? -8.498 -15.428 9.722 1.00 96.81 111 SER A C 1
ATOM 903 O O . SER A 1 111 ? -7.277 -15.509 9.891 1.00 96.81 111 SER A O 1
ATOM 905 N N . PRO A 1 112 ? -9.308 -14.990 10.709 1.00 94.94 112 PRO A N 1
ATOM 906 C CA . PRO A 1 112 ? -8.817 -14.595 12.036 1.00 94.94 112 PRO A CA 1
ATOM 907 C C . PRO A 1 112 ? -8.033 -15.688 12.778 1.00 94.94 112 PRO A C 1
ATOM 909 O O . PRO A 1 112 ? -7.284 -15.393 13.693 1.00 94.94 112 PRO A O 1
ATOM 912 N N . ALA A 1 113 ? -8.153 -16.958 12.380 1.00 95.69 113 ALA A N 1
ATOM 913 C CA . ALA A 1 113 ? -7.347 -18.045 12.939 1.00 95.69 113 ALA A CA 1
ATOM 914 C C . ALA A 1 113 ? -5.888 -18.059 12.433 1.00 95.69 113 ALA A C 1
ATOM 916 O O . ALA A 1 113 ? -5.077 -18.841 12.926 1.00 95.69 113 ALA A O 1
ATOM 917 N N . LYS A 1 114 ? -5.550 -17.236 11.430 1.00 97.25 114 LYS A N 1
ATOM 918 C CA . LYS A 1 114 ? -4.249 -17.216 10.746 1.00 97.25 114 LYS A CA 1
ATOM 919 C C . LYS A 1 114 ? -3.575 -15.838 10.762 1.00 97.25 114 LYS A C 1
ATOM 921 O O . LYS A 1 114 ? -2.816 -15.550 9.846 1.00 97.25 114 LYS A O 1
ATOM 926 N N . GLU A 1 115 ? -3.811 -15.010 11.786 1.00 95.56 115 GLU A N 1
ATOM 927 C CA . GLU A 1 115 ? -3.335 -13.607 11.876 1.00 95.56 115 GLU A CA 1
ATOM 928 C C . GLU A 1 115 ? -1.880 -13.429 11.411 1.00 95.56 115 GLU A C 1
ATOM 930 O O . GLU A 1 115 ? -1.618 -12.737 10.426 1.00 95.56 115 GLU A O 1
ATOM 935 N N . GLN A 1 116 ? -0.947 -14.163 12.021 1.00 96.75 116 GLN A N 1
ATOM 936 C CA . GLN A 1 116 ? 0.472 -14.052 11.684 1.00 96.75 116 GLN A CA 1
ATOM 937 C C . GLN A 1 116 ? 0.788 -14.451 10.235 1.00 96.75 116 GLN A C 1
ATOM 939 O O . GLN A 1 116 ? 1.613 -13.811 9.586 1.00 96.75 116 GLN A O 1
ATOM 944 N N . GLN A 1 117 ? 0.171 -15.520 9.724 1.00 97.25 117 GLN A N 1
ATOM 945 C CA . GLN A 1 117 ? 0.417 -15.970 8.354 1.00 97.25 117 GLN A CA 1
ATOM 946 C C . GLN A 1 117 ? -0.183 -14.990 7.345 1.00 97.25 117 GLN A C 1
ATOM 948 O O . GLN A 1 117 ? 0.472 -14.664 6.360 1.00 97.25 117 GLN A O 1
ATOM 953 N N . SER A 1 118 ? -1.395 -14.495 7.611 1.00 97.69 118 SER A N 1
ATOM 954 C CA . SER A 1 118 ? -2.067 -13.526 6.749 1.00 97.69 118 SER A CA 1
ATOM 955 C C . SER A 1 118 ? -1.252 -12.247 6.592 1.00 97.69 118 SER A C 1
ATOM 957 O O . SER A 1 118 ? -1.048 -11.784 5.474 1.00 97.69 118 SER A O 1
ATOM 959 N N . GLU A 1 119 ? -0.697 -11.727 7.687 1.00 97.88 119 GLU A N 1
ATOM 960 C CA . GLU A 1 119 ? 0.119 -10.516 7.648 1.00 97.88 119 GLU A CA 1
ATOM 961 C C . GLU A 1 119 ? 1.417 -10.721 6.859 1.00 97.88 119 GLU A C 1
ATOM 963 O O . GLU A 1 119 ? 1.738 -9.894 6.010 1.00 97.88 119 GLU A O 1
ATOM 968 N N . LYS A 1 120 ? 2.116 -11.851 7.051 1.00 96.50 120 LYS A N 1
ATOM 969 C CA . LYS A 1 120 ? 3.340 -12.180 6.294 1.00 96.50 120 LYS A CA 1
ATOM 970 C C . LYS A 1 120 ? 3.109 -12.194 4.784 1.00 96.50 120 LYS A C 1
ATOM 972 O O . LYS A 1 120 ? 3.894 -11.607 4.047 1.00 96.50 120 LYS A O 1
ATOM 977 N N . VAL A 1 121 ? 2.015 -12.810 4.335 1.00 96.12 121 VAL A N 1
ATOM 978 C CA . VAL A 1 121 ? 1.659 -12.894 2.907 1.00 96.12 121 VAL A CA 1
ATOM 979 C C . VAL A 1 121 ? 1.460 -11.503 2.304 1.00 96.12 121 VAL A C 1
ATOM 981 O O . VAL A 1 121 ? 1.898 -11.233 1.186 1.00 96.12 121 VAL A O 1
ATOM 984 N N . LEU A 1 122 ? 0.817 -10.593 3.041 1.00 97.25 122 LEU A N 1
ATOM 985 C CA . LEU A 1 122 ? 0.626 -9.217 2.583 1.00 97.25 122 LEU A CA 1
ATOM 986 C C . LEU A 1 122 ? 1.932 -8.410 2.615 1.00 97.25 122 LEU A C 1
ATOM 988 O O . LEU A 1 122 ? 2.189 -7.639 1.690 1.00 97.25 122 LEU A O 1
ATOM 992 N N . MET A 1 123 ? 2.773 -8.611 3.633 1.00 95.69 123 MET A N 1
ATOM 993 C CA . MET A 1 123 ? 4.077 -7.950 3.741 1.00 95.69 123 MET A CA 1
ATOM 994 C C . MET A 1 123 ? 5.006 -8.328 2.588 1.00 95.69 123 MET A C 1
ATOM 996 O O . MET A 1 123 ? 5.653 -7.458 2.010 1.00 95.69 123 MET A O 1
ATOM 1000 N N . GLU A 1 124 ? 5.039 -9.608 2.214 1.00 92.31 124 GLU A N 1
ATOM 1001 C CA . GLU A 1 124 ? 5.816 -10.096 1.069 1.00 92.31 124 GLU A CA 1
ATOM 1002 C C . GLU A 1 124 ? 5.349 -9.469 -0.251 1.00 92.31 124 GLU A C 1
ATOM 1004 O O . GLU A 1 124 ? 6.173 -9.175 -1.115 1.00 92.31 124 GLU A O 1
ATOM 1009 N N . LYS A 1 125 ? 4.042 -9.212 -0.400 1.00 91.25 125 LYS A N 1
ATOM 1010 C CA . LYS A 1 125 ? 3.481 -8.563 -1.596 1.00 91.25 125 LYS A CA 1
ATOM 1011 C C . LYS A 1 125 ? 3.792 -7.070 -1.686 1.00 91.25 125 LYS A C 1
ATOM 1013 O O . LYS A 1 125 ? 4.005 -6.587 -2.795 1.00 91.25 125 LYS A O 1
ATOM 1018 N N . ILE A 1 126 ? 3.791 -6.347 -0.563 1.00 92.88 126 ILE A N 1
ATOM 1019 C CA . ILE A 1 126 ? 4.117 -4.910 -0.536 1.00 92.88 126 ILE A CA 1
ATOM 1020 C C . ILE A 1 126 ? 5.634 -4.686 -0.640 1.00 92.88 126 ILE A C 1
ATOM 1022 O O . ILE A 1 126 ? 6.078 -3.763 -1.320 1.00 92.88 126 ILE A O 1
ATOM 1026 N N . GLY A 1 127 ? 6.442 -5.537 -0.006 1.00 90.50 127 GLY A N 1
ATOM 1027 C CA . GLY A 1 127 ? 7.895 -5.386 0.017 1.00 90.50 127 GLY A CA 1
ATOM 1028 C C . GLY A 1 127 ? 8.370 -4.242 0.919 1.00 90.50 127 GLY A C 1
ATOM 1029 O O . GLY A 1 127 ? 7.605 -3.630 1.657 1.00 90.50 127 GLY A O 1
ATOM 1030 N N . VAL A 1 128 ? 9.671 -3.966 0.899 1.00 92.19 128 VAL A N 1
ATOM 1031 C CA . VAL A 1 128 ? 10.329 -2.990 1.786 1.00 92.19 128 VAL A CA 1
ATOM 1032 C C . VAL A 1 128 ? 10.821 -1.780 1.000 1.00 92.19 128 VAL A C 1
ATOM 1034 O O . VAL A 1 128 ? 11.367 -1.930 -0.091 1.00 92.19 128 VAL A O 1
ATOM 1037 N N . SER A 1 129 ? 10.668 -0.584 1.568 1.00 90.62 129 SER A N 1
ATOM 1038 C CA . SER A 1 129 ? 11.113 0.669 0.952 1.00 90.62 129 SER A CA 1
ATOM 1039 C C . SER A 1 129 ? 11.491 1.698 2.017 1.00 90.62 129 SER A C 1
ATOM 1041 O O . SER A 1 129 ? 10.980 1.681 3.137 1.00 90.62 129 SER A O 1
ATOM 1043 N N . GLU A 1 130 ? 12.379 2.631 1.668 1.00 90.00 130 GLU A N 1
ATOM 1044 C CA . GLU A 1 130 ? 12.592 3.827 2.489 1.00 90.00 130 GLU A CA 1
ATOM 1045 C C . GLU A 1 130 ? 11.354 4.741 2.482 1.00 90.00 130 GLU A C 1
ATOM 1047 O O . GLU A 1 130 ? 11.163 5.514 3.423 1.00 90.00 130 GLU A O 1
ATOM 1052 N N . ASN A 1 131 ? 10.506 4.633 1.457 1.00 91.38 131 ASN A N 1
ATOM 1053 C CA . ASN A 1 131 ? 9.298 5.420 1.273 1.00 91.38 131 ASN A CA 1
ATOM 1054 C C . ASN A 1 131 ? 8.044 4.612 1.652 1.00 91.38 131 ASN A C 1
ATOM 1056 O O . ASN A 1 131 ? 7.629 3.744 0.882 1.00 91.38 131 ASN A O 1
ATOM 1060 N N . PRO A 1 132 ? 7.380 4.906 2.783 1.00 93.38 132 PRO A N 1
ATOM 1061 C CA . PRO A 1 132 ? 6.099 4.308 3.153 1.00 93.38 132 PRO A CA 1
ATOM 1062 C C . PRO A 1 132 ? 4.973 4.483 2.130 1.00 93.38 132 PRO A C 1
ATOM 1064 O O . PRO A 1 132 ? 4.018 3.716 2.176 1.00 93.38 132 PRO A O 1
ATOM 1067 N N . ASN A 1 133 ? 5.055 5.422 1.180 1.00 92.25 133 ASN A N 1
ATOM 1068 C CA . ASN A 1 133 ? 4.097 5.473 0.067 1.00 92.25 133 ASN A CA 1
ATOM 1069 C C . ASN A 1 133 ? 4.332 4.380 -0.992 1.00 92.25 133 ASN A C 1
ATOM 1071 O O . ASN A 1 133 ? 3.548 4.274 -1.932 1.00 92.25 133 ASN A O 1
ATOM 1075 N N . ILE A 1 134 ? 5.412 3.604 -0.871 1.00 90.19 134 ILE A N 1
ATOM 1076 C CA . ILE A 1 134 ? 5.822 2.557 -1.816 1.00 90.19 134 ILE A CA 1
ATOM 1077 C C . ILE A 1 134 ? 5.854 1.190 -1.132 1.00 90.19 134 ILE A C 1
ATOM 1079 O O . ILE A 1 134 ? 5.330 0.227 -1.683 1.00 90.19 134 ILE A O 1
ATOM 1083 N N . GLY A 1 135 ? 6.435 1.094 0.065 1.00 92.69 135 GLY A N 1
ATOM 1084 C CA . GLY A 1 135 ? 6.585 -0.179 0.769 1.00 92.69 135 GLY A CA 1
ATOM 1085 C C . GLY A 1 135 ? 6.823 -0.021 2.265 1.00 92.69 135 GLY A C 1
ATOM 1086 O O . GLY A 1 135 ? 6.734 1.072 2.813 1.00 92.69 135 GLY A O 1
ATOM 1087 N N . ILE A 1 136 ? 7.132 -1.123 2.945 1.00 94.69 136 ILE A N 1
ATOM 1088 C CA . ILE A 1 136 ? 7.286 -1.140 4.402 1.00 94.69 136 ILE A CA 1
ATOM 1089 C C . ILE A 1 136 ? 8.602 -0.478 4.807 1.00 94.69 136 ILE A C 1
ATOM 1091 O O . ILE A 1 136 ? 9.686 -0.941 4.432 1.00 94.69 136 ILE A O 1
ATOM 1095 N N . ARG A 1 137 ? 8.511 0.553 5.651 1.00 93.50 137 ARG A N 1
ATOM 1096 C CA . ARG A 1 137 ? 9.662 1.235 6.242 1.00 93.50 137 ARG A CA 1
ATOM 1097 C C . ARG A 1 137 ? 10.007 0.646 7.611 1.00 93.50 137 ARG A C 1
ATOM 1099 O O . ARG A 1 137 ? 9.401 0.994 8.624 1.00 93.50 137 ARG A O 1
ATOM 1106 N N . MET A 1 138 ? 11.002 -0.243 7.631 1.00 92.94 138 MET A N 1
ATOM 1107 C CA . MET A 1 138 ? 11.438 -0.984 8.827 1.00 92.94 138 MET A CA 1
ATOM 1108 C C . MET A 1 138 ? 12.952 -0.924 9.022 1.00 92.94 138 MET A C 1
ATOM 1110 O O . MET A 1 138 ? 13.648 -1.932 8.927 1.00 92.94 138 MET A O 1
ATOM 1114 N N . GLY A 1 139 ? 13.465 0.265 9.308 1.00 84.81 139 GLY A N 1
ATOM 1115 C CA . GLY A 1 139 ? 14.857 0.517 9.661 1.00 84.81 139 GLY A CA 1
ATOM 1116 C C . GLY A 1 139 ? 15.434 1.742 8.956 1.00 84.81 139 GLY A C 1
ATOM 1117 O O . GLY A 1 139 ? 14.846 2.308 8.037 1.00 84.81 139 GLY A O 1
ATOM 1118 N N . LYS A 1 140 ? 16.638 2.142 9.382 1.00 75.12 140 LYS A N 1
ATOM 1119 C CA . LYS A 1 140 ? 17.438 3.165 8.679 1.00 75.12 140 LYS A CA 1
ATOM 1120 C C . LYS A 1 140 ? 17.928 2.690 7.3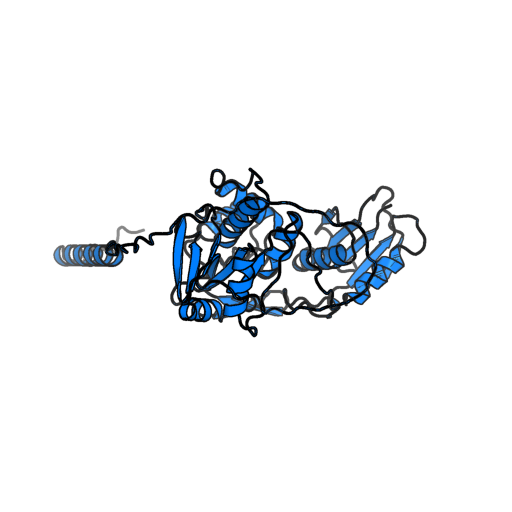18 1.00 75.12 140 LYS A C 1
ATOM 1122 O O . LYS A 1 140 ? 18.185 3.500 6.439 1.00 75.12 140 LYS A O 1
ATOM 1127 N N . THR A 1 141 ? 18.096 1.382 7.193 1.00 78.38 141 THR A N 1
ATOM 1128 C CA . THR A 1 141 ? 18.446 0.686 5.965 1.00 78.38 141 THR A CA 1
ATOM 1129 C C . THR A 1 141 ? 17.409 -0.391 5.721 1.00 78.38 141 THR A C 1
ATOM 1131 O O . THR A 1 141 ? 16.836 -0.938 6.667 1.00 78.38 141 THR A O 1
ATOM 1134 N N . ILE A 1 142 ? 17.216 -0.728 4.454 1.00 80.69 142 ILE A N 1
ATOM 1135 C CA . ILE A 1 142 ? 16.310 -1.792 4.038 1.00 80.69 142 ILE A CA 1
ATOM 1136 C C . ILE A 1 142 ? 16.747 -3.122 4.688 1.00 80.69 142 ILE A C 1
ATOM 1138 O O . ILE A 1 142 ? 17.933 -3.458 4.610 1.00 80.69 142 ILE A O 1
ATOM 1142 N N . PRO A 1 143 ? 15.838 -3.871 5.345 1.00 85.56 143 PRO A N 1
ATOM 1143 C CA . PRO A 1 143 ? 16.168 -5.164 5.937 1.00 85.56 143 PRO A CA 1
ATOM 1144 C C . PRO A 1 143 ? 16.783 -6.119 4.911 1.00 85.56 143 PRO A C 1
ATOM 1146 O O . PRO A 1 143 ? 16.262 -6.276 3.810 1.00 85.56 143 PRO A O 1
ATOM 1149 N N . ALA A 1 144 ? 17.875 -6.788 5.283 1.00 85.81 144 ALA A N 1
ATOM 1150 C CA . ALA A 1 144 ? 18.594 -7.699 4.388 1.00 85.81 144 ALA A CA 1
ATOM 1151 C C . ALA A 1 144 ? 17.899 -9.064 4.197 1.00 85.81 144 ALA A C 1
ATOM 1153 O O . ALA A 1 144 ? 18.318 -9.854 3.355 1.00 85.81 144 ALA A O 1
ATOM 1154 N N . SER A 1 145 ? 16.873 -9.372 4.998 1.00 87.94 145 SER A N 1
ATOM 1155 C CA . SER A 1 145 ? 16.125 -10.630 4.939 1.00 87.94 145 SER A CA 1
ATOM 1156 C C . SER A 1 145 ? 14.714 -10.478 5.511 1.00 87.94 145 SER A C 1
ATOM 1158 O O . SER A 1 145 ? 14.442 -9.554 6.285 1.00 87.94 145 SER A O 1
ATOM 1160 N N . SER A 1 146 ? 13.826 -11.425 5.193 1.00 87.44 146 SER A N 1
ATOM 1161 C CA . SER A 1 146 ? 12.485 -11.492 5.787 1.00 87.44 146 SER A CA 1
ATOM 1162 C C . SER A 1 146 ? 12.541 -11.657 7.307 1.00 87.44 146 SER A C 1
ATOM 1164 O O . SER A 1 146 ? 11.748 -11.056 8.016 1.00 87.44 146 SER A O 1
ATOM 1166 N N . GLU A 1 147 ? 13.505 -12.411 7.840 1.00 90.12 147 GLU A N 1
ATOM 1167 C CA . GLU A 1 147 ? 13.683 -12.543 9.292 1.00 90.12 147 GLU A CA 1
ATOM 1168 C C . GLU A 1 147 ? 14.058 -11.205 9.945 1.00 90.12 147 GLU A C 1
ATOM 1170 O O . GLU A 1 147 ? 13.486 -10.837 10.970 1.00 90.12 147 GLU A O 1
ATOM 1175 N N . ALA A 1 148 ? 14.959 -10.435 9.324 1.00 91.38 148 ALA A N 1
ATOM 1176 C CA . ALA A 1 148 ? 15.306 -9.100 9.803 1.00 91.38 148 ALA A CA 1
ATOM 1177 C C . ALA A 1 148 ? 14.092 -8.158 9.777 1.00 91.38 148 ALA A C 1
ATOM 1179 O O . ALA A 1 148 ? 13.871 -7.421 10.735 1.00 91.38 148 ALA A O 1
ATOM 1180 N N . LEU A 1 149 ? 13.268 -8.227 8.725 1.00 92.88 149 LEU A N 1
ATOM 1181 C CA . LEU A 1 149 ? 12.008 -7.486 8.651 1.00 92.88 149 LEU A CA 1
ATOM 1182 C C . LEU A 1 149 ? 11.063 -7.860 9.807 1.00 92.88 149 LEU A C 1
ATOM 1184 O O . LEU A 1 149 ? 10.568 -6.972 10.496 1.00 92.88 149 LEU A O 1
ATOM 1188 N N . LEU A 1 150 ? 10.848 -9.155 10.059 1.00 92.19 150 LEU A N 1
ATOM 1189 C CA . LEU A 1 150 ? 9.975 -9.631 11.141 1.00 92.19 150 LEU A CA 1
ATOM 1190 C C . LEU A 1 150 ? 10.485 -9.239 12.534 1.00 92.19 150 LEU A C 1
ATOM 1192 O O . LEU A 1 150 ? 9.686 -8.945 13.424 1.00 92.19 150 LEU A O 1
ATOM 1196 N N . ASN A 1 151 ? 11.802 -9.205 12.733 1.00 91.81 151 ASN A N 1
ATOM 1197 C CA . ASN A 1 151 ? 12.393 -8.712 13.975 1.00 91.81 151 ASN A CA 1
ATOM 1198 C C . ASN A 1 151 ? 12.138 -7.209 14.146 1.00 91.81 151 ASN A C 1
ATOM 1200 O O . ASN A 1 151 ? 11.682 -6.788 15.208 1.00 91.81 151 ASN A O 1
ATOM 1204 N N . ASN A 1 152 ? 12.335 -6.420 13.088 1.00 93.62 152 ASN A N 1
ATOM 1205 C CA . ASN A 1 152 ? 12.095 -4.976 13.106 1.00 93.62 152 ASN A CA 1
ATOM 1206 C C . ASN A 1 152 ? 10.610 -4.631 13.331 1.00 93.62 152 ASN A C 1
ATOM 1208 O O . ASN A 1 152 ? 10.298 -3.666 14.020 1.00 93.62 152 ASN A O 1
ATOM 1212 N N . LEU A 1 153 ? 9.685 -5.450 12.823 1.00 93.19 153 LEU A N 1
ATOM 1213 C CA . LEU A 1 153 ? 8.240 -5.308 13.053 1.00 93.19 153 LEU A CA 1
ATOM 1214 C C . LEU A 1 153 ? 7.821 -5.512 14.520 1.00 93.19 153 LEU A C 1
ATOM 1216 O O . LEU A 1 153 ? 6.719 -5.121 14.906 1.00 93.19 153 LEU A O 1
ATOM 1220 N N . ASN A 1 154 ? 8.674 -6.127 15.344 1.00 93.25 154 ASN A N 1
ATOM 1221 C CA . ASN A 1 154 ? 8.442 -6.301 16.779 1.00 93.25 154 ASN A CA 1
ATOM 1222 C C . ASN A 1 154 ? 9.010 -5.159 17.631 1.00 93.25 154 ASN A C 1
ATOM 1224 O O . ASN A 1 154 ? 8.901 -5.205 18.862 1.00 93.25 154 ASN A O 1
ATOM 1228 N N . GLU A 1 155 ? 9.573 -4.121 17.011 1.00 91.25 155 GLU A N 1
ATOM 1229 C CA . GLU A 1 155 ? 9.968 -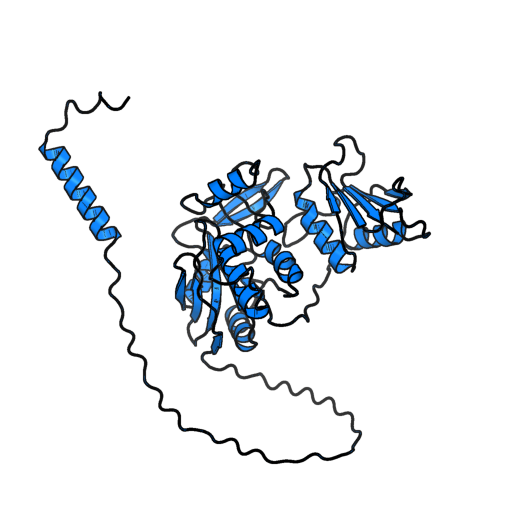2.910 17.720 1.00 91.25 155 GLU A CA 1
ATOM 1230 C C . GLU A 1 155 ? 8.783 -2.290 18.466 1.00 91.25 155 GLU A C 1
ATOM 1232 O O . GLU A 1 155 ? 7.619 -2.420 18.089 1.00 91.25 155 GLU A O 1
ATOM 1237 N N . ARG A 1 156 ? 9.075 -1.657 19.604 1.00 83.06 156 ARG A N 1
ATOM 1238 C CA . ARG A 1 156 ? 8.039 -1.362 20.605 1.00 83.06 156 ARG A CA 1
ATOM 1239 C C . ARG A 1 156 ? 7.003 -0.340 20.130 1.00 83.06 156 ARG A C 1
ATOM 1241 O O . ARG A 1 156 ? 5.857 -0.414 20.561 1.00 83.06 156 ARG A O 1
ATOM 1248 N N . PHE A 1 157 ? 7.418 0.642 19.331 1.00 80.38 157 PHE A N 1
ATOM 1249 C CA . PHE A 1 157 ? 6.567 1.751 18.896 1.00 80.38 157 PHE A CA 1
ATOM 1250 C C . PHE A 1 157 ? 6.983 2.285 17.525 1.00 80.38 157 PHE A C 1
ATOM 1252 O O . PHE A 1 157 ? 8.176 2.346 17.226 1.00 80.38 157 PHE A O 1
ATOM 1259 N N . GLY A 1 158 ? 5.992 2.759 16.761 1.00 82.69 158 GLY A N 1
ATOM 1260 C CA . GLY A 1 158 ? 6.183 3.420 15.472 1.00 82.69 158 GLY A CA 1
ATOM 1261 C C . GLY A 1 158 ? 6.952 4.737 15.617 1.00 82.69 158 GLY A C 1
ATOM 1262 O O . GLY A 1 158 ? 6.472 5.710 16.211 1.00 82.69 158 GLY A O 1
ATOM 1263 N N . GLY A 1 159 ? 8.173 4.754 15.094 1.00 87.31 159 GLY A N 1
ATOM 1264 C CA . GLY A 1 159 ? 9.089 5.889 15.054 1.00 87.31 159 GLY A CA 1
ATOM 1265 C C . GLY A 1 159 ? 9.352 6.367 13.626 1.00 87.31 159 GLY A C 1
ATOM 1266 O O . GLY A 1 159 ? 8.522 6.215 12.743 1.00 87.31 159 GLY A O 1
ATOM 1267 N N . THR A 1 160 ? 10.515 6.979 13.391 1.00 85.75 160 THR A N 1
ATOM 1268 C CA . THR A 1 160 ? 10.927 7.395 12.036 1.00 85.75 160 THR A CA 1
ATOM 1269 C C . THR A 1 160 ? 11.621 6.290 11.257 1.00 85.75 160 THR A C 1
ATOM 1271 O O . THR A 1 160 ? 11.602 6.311 10.033 1.00 85.75 160 THR A O 1
ATOM 1274 N N . ASP A 1 161 ? 12.270 5.359 11.952 1.00 87.56 161 ASP A N 1
ATOM 1275 C CA . ASP A 1 161 ? 13.049 4.290 11.323 1.00 87.56 161 ASP A CA 1
ATOM 1276 C C . ASP A 1 161 ? 12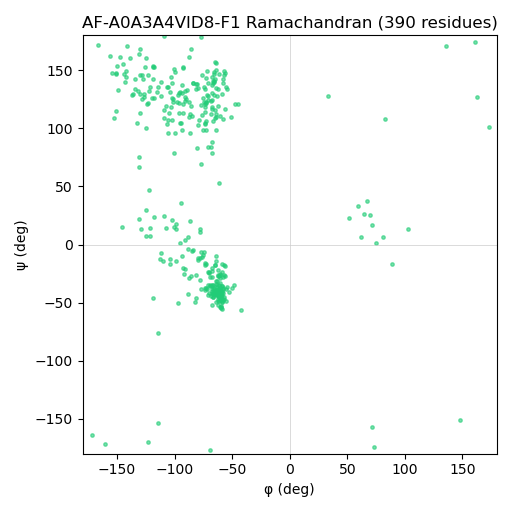.206 3.018 11.222 1.00 87.56 161 ASP A C 1
ATOM 1278 O O . ASP A 1 161 ? 12.061 2.463 10.141 1.00 87.56 161 ASP A O 1
ATOM 1282 N N . TYR A 1 162 ? 11.592 2.603 12.330 1.00 93.19 162 TYR A N 1
ATOM 1283 C CA . TYR A 1 162 ? 10.620 1.510 12.385 1.00 93.19 162 TYR A CA 1
ATOM 1284 C C . TYR A 1 162 ? 9.234 2.123 12.395 1.00 93.19 162 TYR A C 1
ATOM 1286 O O . TYR A 1 162 ? 8.793 2.619 13.431 1.00 93.19 162 TYR A O 1
ATOM 1294 N N . TYR A 1 163 ? 8.627 2.210 11.221 1.00 94.19 163 TYR A N 1
ATOM 1295 C CA . TYR A 1 163 ? 7.453 3.036 11.018 1.00 94.19 163 TYR A CA 1
ATOM 1296 C C . TYR A 1 163 ? 6.240 2.176 10.693 1.00 94.19 163 TYR A C 1
ATOM 1298 O O . TYR A 1 163 ? 5.430 1.933 11.577 1.00 94.19 163 TYR A O 1
ATOM 1306 N N . GLY A 1 164 ? 6.175 1.687 9.459 1.00 95.00 164 GLY A N 1
ATOM 1307 C CA . GLY A 1 164 ? 4.971 1.111 8.882 1.00 95.00 164 GLY A CA 1
ATOM 1308 C C . GLY A 1 164 ? 4.938 1.377 7.383 1.00 95.00 164 GLY A C 1
ATOM 1309 O O . GLY A 1 164 ? 5.985 1.510 6.733 1.00 95.00 164 GLY A O 1
ATOM 1310 N N . VAL A 1 165 ? 3.736 1.475 6.838 1.00 95.94 165 VAL A N 1
ATOM 1311 C CA . VAL A 1 165 ? 3.444 1.713 5.426 1.00 95.94 165 VAL A CA 1
ATOM 1312 C C . VAL A 1 165 ? 2.216 2.624 5.310 1.00 95.94 165 VAL A C 1
ATOM 1314 O O . VAL A 1 165 ? 1.258 2.507 6.066 1.00 95.94 165 VAL A O 1
ATOM 1317 N N . HIS A 1 166 ? 2.235 3.571 4.373 1.00 95.81 166 HIS A N 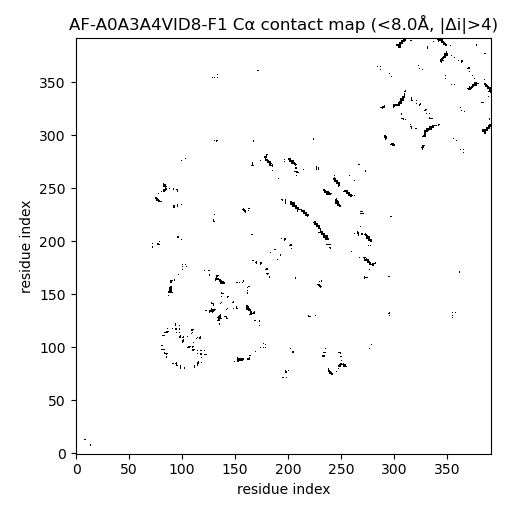1
ATOM 1318 C CA . HIS A 1 166 ? 1.097 4.461 4.130 1.00 95.81 166 HIS A CA 1
ATOM 1319 C C . HIS A 1 166 ? -0.012 3.755 3.334 1.00 95.81 166 HIS A C 1
ATOM 1321 O O . HIS A 1 166 ? 0.116 2.611 2.911 1.00 95.81 166 HIS A O 1
ATOM 1327 N N . ALA A 1 167 ? -1.109 4.467 3.082 1.00 95.62 167 ALA A N 1
ATOM 1328 C CA . ALA A 1 167 ? -2.237 3.964 2.307 1.00 95.62 167 ALA A CA 1
ATOM 1329 C C . ALA A 1 167 ? -1.940 3.563 0.843 1.00 95.62 167 ALA A C 1
ATOM 1331 O O . ALA A 1 167 ? -2.489 2.551 0.405 1.00 95.62 167 ALA A O 1
ATOM 1332 N N . PRO A 1 168 ? -1.109 4.280 0.052 1.00 92.31 168 PRO A N 1
ATOM 1333 C CA . PRO A 1 168 ? -1.024 4.022 -1.389 1.00 92.31 168 PRO A CA 1
ATOM 1334 C C . PRO A 1 168 ? -0.627 2.595 -1.814 1.00 92.31 168 PRO A C 1
ATOM 1336 O O . PRO A 1 168 ? -1.276 2.075 -2.723 1.00 92.31 168 PRO A O 1
ATOM 1339 N N . PRO A 1 169 ? 0.346 1.909 -1.177 1.00 93.56 169 PRO A N 1
ATOM 1340 C CA . PRO A 1 169 ? 0.687 0.524 -1.527 1.00 93.56 169 PRO A CA 1
ATOM 1341 C C . PRO A 1 169 ? -0.476 -0.464 -1.384 1.00 93.56 169 PRO A C 1
ATOM 1343 O O . PRO A 1 169 ? -0.505 -1.499 -2.053 1.00 93.56 169 PRO A O 1
ATOM 1346 N N . PHE A 1 170 ? -1.469 -0.147 -0.549 1.00 95.94 170 PHE A N 1
ATOM 1347 C CA . PHE A 1 170 ? -2.644 -0.995 -0.383 1.00 95.94 170 PHE A CA 1
ATOM 1348 C C . PHE A 1 170 ? -3.596 -0.937 -1.580 1.00 95.94 170 PHE A C 1
ATOM 1350 O O . PHE A 1 170 ? -4.376 -1.871 -1.744 1.00 95.94 170 PHE A O 1
ATOM 1357 N N . ILE A 1 171 ? -3.500 0.074 -2.456 1.00 90.88 171 ILE A N 1
ATOM 1358 C CA . ILE A 1 171 ? -4.291 0.125 -3.695 1.00 90.88 171 ILE A CA 1
ATOM 1359 C C . ILE A 1 171 ? -3.994 -1.101 -4.552 1.00 90.88 171 ILE A C 1
ATOM 1361 O O . ILE A 1 171 ? -4.887 -1.883 -4.883 1.00 90.88 171 ILE A O 1
ATOM 1365 N N . ASP A 1 172 ? -2.713 -1.298 -4.855 1.00 85.56 172 ASP A N 1
ATOM 1366 C CA . ASP A 1 172 ? -2.248 -2.413 -5.672 1.00 85.56 172 ASP A CA 1
ATOM 1367 C C . ASP A 1 172 ? -2.433 -3.750 -4.942 1.00 85.56 172 ASP A C 1
ATOM 1369 O O . ASP A 1 172 ? -2.792 -4.756 -5.563 1.00 85.56 172 ASP A O 1
ATOM 1373 N N . LEU A 1 173 ? -2.265 -3.759 -3.612 1.00 93.50 173 LEU A N 1
ATOM 1374 C CA . LEU A 1 173 ? -2.512 -4.944 -2.796 1.00 93.50 173 LEU A CA 1
ATOM 1375 C C . LEU A 1 173 ? -3.969 -5.409 -2.902 1.00 93.50 173 LEU A C 1
ATOM 1377 O O . LEU A 1 173 ? -4.201 -6.569 -3.239 1.00 93.50 173 LEU A O 1
ATOM 1381 N N . PHE A 1 174 ? -4.945 -4.535 -2.647 1.00 94.69 174 PHE A N 1
ATOM 1382 C CA . PHE A 1 174 ? -6.363 -4.887 -2.722 1.00 94.69 174 PHE A CA 1
ATOM 1383 C C . PHE A 1 174 ? -6.780 -5.252 -4.149 1.00 94.69 174 PHE A C 1
ATOM 1385 O O . PHE A 1 174 ? -7.456 -6.269 -4.339 1.00 94.69 174 PHE A O 1
ATOM 1392 N N . ASN A 1 175 ? -6.284 -4.522 -5.156 1.00 88.12 175 ASN A N 1
ATOM 1393 C CA . ASN A 1 175 ? -6.513 -4.847 -6.566 1.00 88.12 175 ASN A CA 1
ATOM 1394 C C . ASN A 1 175 ? -6.077 -6.283 -6.893 1.00 88.12 175 ASN A C 1
ATOM 1396 O O . ASN A 1 175 ? -6.781 -6.993 -7.612 1.00 88.12 175 ASN A O 1
ATOM 1400 N N . SER A 1 176 ? -4.964 -6.752 -6.313 1.00 88.38 176 SER A N 1
ATOM 1401 C CA . SER A 1 176 ? -4.483 -8.128 -6.507 1.00 88.38 176 SER A CA 1
ATOM 1402 C C . SER A 1 176 ? -5.423 -9.213 -5.958 1.00 88.38 176 SER A C 1
ATOM 1404 O O . SER A 1 176 ? -5.291 -10.377 -6.334 1.00 88.38 176 SER A O 1
ATOM 1406 N N . TYR A 1 177 ? -6.396 -8.837 -5.121 1.00 91.75 177 TYR A N 1
ATOM 1407 C CA . TYR A 1 177 ? -7.462 -9.702 -4.606 1.00 91.75 177 TYR A CA 1
ATOM 1408 C C . TYR A 1 177 ? -8.836 -9.400 -5.226 1.00 91.75 177 TYR A C 1
ATOM 1410 O O . TYR A 1 177 ? -9.855 -9.848 -4.703 1.00 91.75 177 TYR A O 1
ATOM 1418 N N . GLY A 1 178 ? -8.884 -8.644 -6.329 1.00 88.94 178 GLY A N 1
ATOM 1419 C CA . GLY A 1 178 ? -10.137 -8.254 -6.984 1.00 88.94 178 GLY A CA 1
ATOM 1420 C C . GLY A 1 178 ? -10.949 -7.222 -6.198 1.00 88.94 178 GLY A C 1
ATOM 1421 O O . GLY A 1 178 ? -12.139 -7.052 -6.460 1.00 88.94 178 GLY A O 1
ATOM 1422 N N . LEU A 1 179 ? -10.316 -6.543 -5.240 1.00 92.06 179 LEU A N 1
ATOM 1423 C CA . LEU A 1 179 ? -10.916 -5.496 -4.428 1.00 92.06 179 LEU A CA 1
ATOM 1424 C C . LEU A 1 179 ? -10.366 -4.156 -4.918 1.00 92.06 179 LEU A C 1
ATOM 1426 O O . LEU A 1 179 ? -9.262 -3.779 -4.529 1.00 92.06 179 LEU A O 1
ATOM 1430 N N . PRO A 1 180 ? -11.068 -3.428 -5.797 1.00 89.50 180 PRO A N 1
ATOM 1431 C CA . PRO A 1 180 ? -10.639 -2.079 -6.104 1.00 89.50 180 PRO A CA 1
ATOM 1432 C C . PRO A 1 180 ? -10.572 -1.259 -4.822 1.00 89.50 180 PRO A C 1
ATOM 1434 O O . PRO A 1 180 ? -11.334 -1.496 -3.892 1.00 89.50 180 PRO A O 1
ATOM 1437 N N . SER A 1 181 ? -9.672 -0.291 -4.749 1.00 91.25 181 SER A N 1
ATOM 1438 C CA . SER A 1 181 ? -9.673 0.640 -3.626 1.00 91.25 181 SER A CA 1
ATOM 1439 C C . SER A 1 181 ? -9.265 2.034 -4.061 1.00 91.25 181 SER A C 1
ATOM 1441 O O . SER A 1 181 ? -8.632 2.231 -5.103 1.00 91.25 181 SER A O 1
ATOM 1443 N N . LYS A 1 182 ? -9.710 3.019 -3.284 1.00 89.25 182 LYS A N 1
ATOM 1444 C CA . LYS A 1 182 ? -9.599 4.433 -3.625 1.00 89.25 182 LYS A CA 1
ATOM 1445 C C . LYS A 1 182 ? -9.147 5.234 -2.416 1.00 89.25 182 LYS A C 1
ATOM 1447 O O . LYS A 1 182 ? -9.747 5.154 -1.346 1.00 89.25 182 LYS A O 1
ATOM 1452 N N . LEU A 1 183 ? -8.120 6.057 -2.611 1.00 90.62 183 LEU A N 1
ATOM 1453 C CA . LEU A 1 183 ? -7.718 7.051 -1.622 1.00 90.62 183 LEU A CA 1
ATOM 1454 C C . LEU A 1 183 ? -8.744 8.173 -1.537 1.00 90.62 183 LEU A C 1
ATOM 1456 O O . LEU A 1 183 ? -9.248 8.659 -2.555 1.00 90.62 183 LEU A O 1
ATOM 1460 N N . LEU A 1 184 ? -9.016 8.611 -0.314 1.00 86.69 184 LEU A N 1
ATOM 1461 C CA . LEU A 1 184 ? -9.884 9.754 -0.083 1.00 86.69 184 LEU A CA 1
ATOM 1462 C C . LEU A 1 184 ? -9.046 11.003 0.092 1.00 86.69 184 LEU A C 1
ATOM 1464 O O . LEU A 1 184 ? -8.098 11.036 0.879 1.00 86.69 184 LEU A O 1
ATOM 1468 N N . ASP A 1 185 ? -9.425 12.035 -0.649 1.00 74.00 185 ASP A N 1
ATOM 1469 C CA . ASP A 1 185 ? -8.822 13.345 -0.505 1.00 74.00 185 ASP A CA 1
ATOM 1470 C C . ASP A 1 185 ? -9.306 13.969 0.807 1.00 74.00 185 ASP A C 1
ATOM 1472 O O . ASP A 1 185 ? -10.505 14.163 1.015 1.00 74.00 185 ASP A O 1
ATOM 1476 N N . LYS A 1 186 ? -8.356 14.315 1.678 1.00 73.38 186 LYS A N 1
ATOM 1477 C CA . LYS A 1 186 ? -8.611 14.980 2.961 1.00 73.38 186 LYS A CA 1
ATOM 1478 C C . LYS A 1 186 ? -9.339 16.325 2.831 1.00 73.38 186 LYS A C 1
ATOM 1480 O O . LYS A 1 186 ? -9.863 16.814 3.825 1.00 73.38 186 LYS A O 1
ATOM 1485 N N . ASN A 1 187 ? -9.363 16.924 1.638 1.00 75.06 187 ASN A N 1
ATOM 1486 C CA . ASN A 1 187 ? -10.059 18.182 1.358 1.00 75.06 187 ASN A CA 1
ATOM 1487 C C . ASN A 1 187 ? -11.558 18.002 1.048 1.00 75.06 187 ASN A C 1
ATOM 1489 O O . ASN A 1 187 ? -12.262 18.991 0.844 1.00 75.06 187 ASN A O 1
ATOM 1493 N N . GLN A 1 188 ? -12.052 16.764 0.971 1.00 81.25 188 GLN A N 1
ATOM 1494 C CA . GLN A 1 188 ? -13.470 16.469 0.762 1.00 81.25 188 GLN A CA 1
ATOM 1495 C C . GLN A 1 188 ? -14.239 16.462 2.089 1.00 81.25 188 GLN A C 1
ATOM 1497 O O . GLN A 1 188 ? -13.650 16.439 3.169 1.00 81.25 188 GLN A O 1
ATOM 1502 N N . ASP A 1 189 ? -15.573 16.444 2.019 1.00 90.75 189 ASP A N 1
ATOM 1503 C CA . ASP A 1 189 ? -16.410 16.153 3.187 1.00 90.75 189 ASP A CA 1
ATOM 1504 C C . ASP A 1 189 ? -16.242 14.678 3.594 1.00 90.75 189 ASP A C 1
ATOM 1506 O O . ASP A 1 189 ? -17.004 13.792 3.196 1.00 90.75 189 ASP A O 1
ATOM 1510 N N . ILE A 1 190 ? -15.187 14.424 4.372 1.00 92.75 190 ILE A N 1
ATOM 1511 C CA . ILE A 1 190 ? -14.782 13.094 4.831 1.00 92.75 190 ILE A CA 1
ATOM 1512 C C . ILE A 1 190 ? -15.892 12.414 5.635 1.00 92.75 190 ILE A C 1
ATOM 1514 O O . ILE A 1 190 ? -16.073 11.204 5.517 1.00 92.75 190 ILE A O 1
ATOM 1518 N N . VAL A 1 191 ? -16.660 13.164 6.429 1.00 95.06 191 VAL A N 1
ATOM 1519 C CA . VAL A 1 191 ? -17.723 12.585 7.263 1.00 95.06 191 VAL A CA 1
ATOM 1520 C C . VAL A 1 191 ? -18.835 12.035 6.380 1.00 95.06 191 VAL A C 1
ATOM 1522 O O . VAL A 1 191 ? -19.198 10.864 6.512 1.00 95.06 191 VAL A O 1
ATOM 1525 N N . SER A 1 192 ? -19.347 12.849 5.455 1.00 94.75 192 SER A N 1
ATOM 1526 C CA . SER A 1 192 ? -20.378 12.403 4.513 1.00 94.75 192 SER A CA 1
ATOM 1527 C C . SER A 1 192 ? -19.875 11.260 3.637 1.00 94.75 192 SER A C 1
ATOM 1529 O O . SER A 1 192 ? -20.610 10.300 3.393 1.00 94.75 192 SER A O 1
ATOM 1531 N N . PHE A 1 193 ? -18.605 11.311 3.228 1.00 93.75 193 PHE A N 1
ATOM 1532 C CA . PHE A 1 193 ? -17.985 10.235 2.472 1.00 93.75 193 PHE A CA 1
ATOM 1533 C C . PHE A 1 193 ? -17.985 8.913 3.246 1.00 93.75 193 PHE A C 1
ATOM 1535 O O . PHE A 1 193 ? -18.483 7.913 2.731 1.00 93.75 193 PHE A O 1
ATOM 1542 N N . ILE A 1 194 ? -17.452 8.899 4.474 1.00 96.12 194 ILE A N 1
ATOM 1543 C CA . ILE A 1 194 ? -17.372 7.685 5.298 1.00 96.12 194 ILE A CA 1
ATOM 1544 C C . ILE A 1 194 ? -18.772 7.105 5.488 1.00 96.12 194 ILE A C 1
ATOM 1546 O O . ILE A 1 194 ? -18.968 5.912 5.272 1.00 96.12 194 ILE A O 1
ATOM 1550 N N . LYS A 1 195 ? -19.764 7.938 5.828 1.00 97.38 195 LYS A N 1
ATOM 1551 C CA . LYS A 1 195 ? -21.147 7.475 6.010 1.00 97.38 195 LYS A CA 1
ATOM 1552 C C . LYS A 1 195 ? -21.689 6.801 4.749 1.00 97.38 195 LYS A C 1
ATOM 1554 O O . LYS A 1 195 ? -22.209 5.691 4.823 1.00 97.38 195 LYS A O 1
ATOM 1559 N N . ASN A 1 196 ? -21.507 7.433 3.593 1.00 95.31 196 ASN A N 1
ATOM 1560 C CA . ASN A 1 196 ? -21.938 6.893 2.307 1.00 95.31 196 ASN A CA 1
ATOM 1561 C C . ASN A 1 196 ? -21.208 5.588 1.940 1.00 95.31 196 ASN A C 1
ATOM 1563 O O . ASN A 1 196 ? -21.848 4.644 1.486 1.00 95.31 196 ASN A O 1
ATOM 1567 N N . ALA A 1 197 ? -19.894 5.509 2.166 1.00 95.12 197 ALA A N 1
ATOM 1568 C CA . ALA A 1 197 ? -19.102 4.308 1.902 1.00 95.12 197 ALA A CA 1
ATOM 1569 C C . ALA A 1 197 ? -19.576 3.127 2.764 1.00 95.12 197 ALA A C 1
ATOM 1571 O O . ALA A 1 197 ? -19.920 2.068 2.238 1.00 95.12 197 ALA A O 1
ATOM 1572 N N . ILE A 1 198 ? -19.685 3.326 4.081 1.00 97.56 198 ILE A N 1
ATOM 1573 C CA . ILE A 1 198 ? -20.140 2.277 5.000 1.00 97.56 198 ILE A CA 1
ATOM 1574 C C . ILE A 1 198 ? -21.582 1.855 4.682 1.00 97.56 198 ILE A C 1
ATOM 1576 O O . ILE A 1 198 ? -21.872 0.661 4.651 1.00 97.56 198 ILE A O 1
ATOM 1580 N N . TYR A 1 199 ? -22.481 2.797 4.384 1.00 96.50 199 TYR A N 1
ATOM 1581 C CA . TYR A 1 199 ? -23.863 2.472 4.016 1.00 96.50 199 TYR A CA 1
ATOM 1582 C C . TYR A 1 199 ? -23.961 1.651 2.716 1.00 96.50 199 TYR A C 1
ATOM 1584 O O . TYR A 1 199 ? -24.798 0.759 2.609 1.00 96.50 199 TYR A O 1
ATOM 1592 N N . LYS A 1 200 ? -23.033 1.855 1.772 1.00 94.94 200 LYS A N 1
ATOM 1593 C CA . LYS A 1 200 ? -22.876 1.030 0.557 1.00 94.94 200 LYS A CA 1
ATOM 1594 C C . LYS A 1 200 ? -22.165 -0.303 0.797 1.00 94.94 200 LYS A C 1
ATOM 1596 O O . LYS A 1 200 ? -21.811 -1.000 -0.152 1.00 94.94 200 LYS A O 1
ATOM 1601 N N . ASN A 1 201 ? -21.966 -0.683 2.058 1.00 95.88 201 ASN A N 1
ATOM 1602 C CA . ASN A 1 201 ? -21.255 -1.892 2.457 1.00 95.88 201 ASN A CA 1
ATOM 1603 C C . ASN A 1 201 ? -19.798 -1.922 1.953 1.00 95.88 201 ASN A C 1
ATOM 1605 O O . ASN A 1 201 ? -19.270 -2.980 1.602 1.00 95.88 201 ASN A O 1
ATOM 1609 N N . HIS A 1 202 ? -19.160 -0.753 1.872 1.00 96.38 202 HIS A N 1
ATOM 1610 C CA . HIS A 1 202 ? -17.719 -0.622 1.674 1.00 96.38 202 HIS A CA 1
ATOM 1611 C C . HIS A 1 202 ? -17.045 -0.524 3.046 1.00 96.38 202 HIS A C 1
ATOM 1613 O O . HIS A 1 202 ? -17.646 -0.038 4.002 1.00 96.38 202 HIS A O 1
ATOM 1619 N N . LEU A 1 203 ? -15.795 -0.968 3.154 1.00 97.94 203 LEU A N 1
ATOM 1620 C CA . LEU A 1 203 ? -14.982 -0.749 4.353 1.00 97.94 203 LEU A CA 1
ATOM 1621 C C . LEU A 1 203 ? -14.019 0.411 4.106 1.00 97.94 203 LEU A C 1
ATOM 1623 O O . LEU A 1 203 ? -13.607 0.649 2.972 1.00 97.94 203 LEU A O 1
ATOM 1627 N N . VAL A 1 204 ? -13.650 1.132 5.163 1.00 98.25 204 VAL A N 1
ATOM 1628 C CA . VAL A 1 204 ? -12.674 2.227 5.071 1.00 98.25 204 VAL A CA 1
ATOM 1629 C C . VAL A 1 204 ? -11.534 1.954 6.038 1.00 98.25 204 VAL A C 1
ATOM 1631 O O . VAL A 1 204 ? -11.755 1.835 7.240 1.00 98.25 204 VAL A O 1
ATOM 1634 N N . MET A 1 205 ? -10.308 1.863 5.532 1.00 98.62 205 MET A N 1
ATOM 1635 C CA . MET A 1 205 ? -9.110 1.883 6.373 1.00 98.62 205 MET A CA 1
ATOM 1636 C C . MET A 1 205 ? -8.726 3.328 6.671 1.00 98.62 205 MET A C 1
ATOM 1638 O O . MET A 1 205 ? -8.790 4.172 5.776 1.00 98.62 205 MET A O 1
ATOM 1642 N N . ALA A 1 206 ? -8.329 3.604 7.911 1.00 98.19 206 ALA A N 1
ATOM 1643 C CA . ALA A 1 206 ? -7.922 4.930 8.355 1.00 98.19 206 ALA A CA 1
ATOM 1644 C C . ALA A 1 206 ? -6.550 4.885 9.040 1.00 98.19 206 ALA A C 1
ATOM 1646 O O . ALA A 1 206 ? -6.380 4.157 10.018 1.00 98.19 206 ALA A O 1
ATOM 1647 N N . TRP A 1 207 ? -5.615 5.696 8.545 1.00 97.56 207 TRP A N 1
ATOM 1648 C CA . TRP A 1 207 ? -4.312 5.970 9.148 1.00 97.56 207 TRP A CA 1
ATOM 1649 C C . TRP A 1 207 ? -4.468 7.106 10.149 1.00 97.56 207 TRP A C 1
ATOM 1651 O O . TRP A 1 207 ? -4.746 8.246 9.772 1.00 97.56 207 TRP A O 1
ATOM 1661 N N . ILE A 1 208 ? -4.308 6.787 11.427 1.00 96.38 208 ILE A N 1
ATOM 1662 C CA . ILE A 1 208 ? -4.506 7.693 12.551 1.00 96.38 208 ILE A CA 1
ATOM 1663 C C . ILE A 1 208 ? -3.208 7.858 13.337 1.00 96.38 208 ILE A C 1
ATOM 1665 O O . ILE A 1 208 ? -2.351 6.980 13.389 1.00 96.38 208 ILE A O 1
ATOM 1669 N N . LYS A 1 209 ? -3.071 8.999 14.006 1.00 94.69 209 LYS A N 1
ATOM 1670 C CA . LYS A 1 209 ? -2.010 9.221 14.979 1.00 94.69 209 LYS A CA 1
ATOM 1671 C C . LYS A 1 209 ? -2.488 8.821 16.367 1.00 94.69 209 LYS A C 1
ATOM 1673 O O . LYS A 1 209 ? -3.464 9.377 16.868 1.00 94.69 209 LYS A O 1
ATOM 1678 N N . ILE A 1 210 ? -1.730 7.964 17.037 1.00 91.12 210 ILE A N 1
ATOM 1679 C CA . ILE A 1 210 ? -1.873 7.686 18.462 1.00 91.12 210 ILE A CA 1
ATOM 1680 C C . ILE A 1 210 ? -0.801 8.413 19.290 1.00 91.12 210 ILE A C 1
ATOM 1682 O O . ILE A 1 210 ? 0.377 8.505 18.938 1.00 91.12 210 ILE A O 1
ATOM 1686 N N . GLY A 1 211 ? -1.217 8.953 20.437 1.00 85.75 211 GLY A N 1
ATOM 1687 C CA . GLY A 1 211 ? -0.332 9.641 21.379 1.00 85.75 211 GLY A CA 1
ATOM 1688 C C . GLY A 1 211 ? 0.178 11.012 20.908 1.00 85.75 211 GLY A C 1
ATOM 1689 O O . GLY A 1 211 ? -0.432 11.704 20.096 1.00 85.75 211 GLY A O 1
ATOM 1690 N N . PHE A 1 212 ? 1.314 11.442 21.466 1.00 73.62 212 PHE A N 1
ATOM 1691 C CA . PHE A 1 212 ? 1.835 12.812 21.322 1.00 73.62 212 PHE A CA 1
ATOM 1692 C C . PHE A 1 212 ? 2.928 12.965 20.252 1.00 73.62 212 PHE A C 1
ATOM 1694 O O . PHE A 1 212 ? 3.674 13.947 20.261 1.00 73.62 212 PHE A O 1
ATOM 1701 N N . GLY A 1 213 ? 3.052 12.004 19.332 1.00 76.12 213 GLY A N 1
ATOM 1702 C CA . GLY A 1 213 ? 4.017 12.075 18.235 1.00 76.12 213 GLY A CA 1
ATOM 1703 C C . GLY A 1 213 ? 3.837 13.335 17.380 1.00 76.12 213 GLY A C 1
ATOM 1704 O O . GLY A 1 213 ? 2.723 13.838 17.212 1.00 76.12 213 GLY A O 1
ATOM 1705 N N . LYS A 1 214 ? 4.939 13.880 16.859 1.00 83.12 214 LYS A N 1
ATOM 1706 C CA . LYS A 1 214 ? 4.916 14.982 15.886 1.00 83.12 214 LYS A CA 1
ATOM 1707 C C . LYS A 1 214 ? 5.122 14.430 14.480 1.00 83.12 214 LYS A C 1
ATOM 1709 O O . LYS A 1 214 ? 5.827 13.433 14.320 1.00 83.12 214 LYS A O 1
ATOM 1714 N N . GLU A 1 215 ? 4.514 15.100 13.510 1.00 88.94 215 GLU A N 1
ATOM 1715 C CA . GLU A 1 215 ? 4.850 14.951 12.097 1.00 88.94 215 GLU A CA 1
ATOM 1716 C C . GLU A 1 215 ? 6.272 15.466 11.854 1.00 88.94 215 GLU A C 1
ATOM 1718 O O . GLU A 1 215 ? 6.707 16.441 12.480 1.00 88.94 215 GLU A O 1
ATOM 1723 N N . ILE A 1 216 ? 7.013 14.762 11.005 1.00 89.88 216 ILE A N 1
ATOM 1724 C CA . ILE A 1 216 ? 8.376 15.096 10.610 1.00 89.88 216 ILE A CA 1
ATOM 1725 C C . ILE A 1 216 ? 8.485 14.893 9.105 1.00 89.88 216 ILE A C 1
ATOM 1727 O O . ILE A 1 216 ? 8.202 13.803 8.613 1.00 89.88 216 ILE A O 1
ATOM 1731 N N . ASP A 1 217 ? 8.975 15.909 8.408 1.00 88.31 217 ASP A N 1
ATOM 1732 C CA . ASP A 1 217 ? 9.393 15.790 7.018 1.00 88.31 217 ASP A CA 1
ATOM 1733 C C . ASP A 1 217 ? 10.712 15.018 6.938 1.00 88.31 217 ASP A C 1
ATOM 1735 O O . ASP A 1 217 ? 11.755 15.464 7.429 1.00 88.31 217 ASP A O 1
ATOM 1739 N N . LEU A 1 218 ? 10.665 13.836 6.331 1.00 86.19 218 LEU A N 1
ATOM 1740 C CA . LEU A 1 218 ? 11.819 12.973 6.144 1.00 86.19 218 LEU A CA 1
ATOM 1741 C C . LEU A 1 218 ? 12.311 13.060 4.700 1.00 86.19 218 LEU A C 1
ATOM 1743 O O . LEU A 1 218 ? 11.597 12.675 3.776 1.00 86.19 218 LEU A O 1
ATOM 1747 N N . GLY A 1 219 ? 13.551 13.514 4.519 1.00 84.19 219 GLY A N 1
ATOM 1748 C CA . GLY A 1 219 ? 14.253 13.421 3.241 1.00 84.19 219 GLY A CA 1
ATOM 1749 C C . GLY A 1 219 ? 14.734 11.992 2.978 1.00 84.19 219 GLY A C 1
ATOM 1750 O O . GLY A 1 219 ? 15.427 11.403 3.808 1.00 84.19 219 GLY A O 1
ATOM 1751 N N . LEU A 1 220 ? 14.365 11.448 1.824 1.00 83.19 220 LEU A N 1
ATOM 1752 C CA . LEU A 1 220 ? 14.754 10.126 1.340 1.00 83.19 220 LEU A CA 1
ATOM 1753 C C . LEU A 1 220 ? 16.079 10.190 0.571 1.00 83.19 220 LEU A C 1
ATOM 1755 O O . LEU A 1 220 ? 16.488 11.255 0.099 1.00 83.19 220 LEU A O 1
ATOM 1759 N N . SER A 1 221 ? 16.742 9.041 0.406 1.00 76.94 221 SER A N 1
ATOM 1760 C CA . SER A 1 221 ? 18.055 8.940 -0.256 1.00 76.94 221 SER A CA 1
ATOM 1761 C C . SER A 1 221 ? 18.085 9.495 -1.687 1.00 76.94 221 SER A C 1
ATOM 1763 O O . SER A 1 221 ? 19.125 9.962 -2.147 1.00 76.94 221 SER A O 1
ATOM 1765 N N . TYR A 1 222 ? 16.940 9.508 -2.368 1.00 71.50 222 TYR A N 1
ATOM 1766 C CA . TYR A 1 222 ? 16.755 10.010 -3.732 1.00 71.50 222 TYR A CA 1
ATOM 1767 C C . TYR A 1 222 ? 16.097 11.402 -3.802 1.00 71.50 222 TYR A C 1
ATOM 1769 O O . TYR A 1 222 ? 15.552 11.786 -4.834 1.00 71.50 222 TYR A O 1
ATOM 1777 N N . GLY A 1 223 ? 16.148 12.178 -2.713 1.00 76.00 223 GLY A N 1
ATOM 1778 C CA . GLY A 1 223 ? 15.798 13.604 -2.713 1.00 76.00 223 GLY A CA 1
ATOM 1779 C C . GLY A 1 223 ? 14.302 13.924 -2.643 1.00 76.00 223 GLY A C 1
ATOM 1780 O O . GLY A 1 223 ? 13.927 15.091 -2.738 1.00 76.00 223 GLY A O 1
ATOM 1781 N N . VAL A 1 224 ? 13.444 12.918 -2.459 1.00 81.12 224 VAL A N 1
ATOM 1782 C CA . VAL A 1 224 ? 12.019 13.111 -2.149 1.00 81.12 224 VAL A CA 1
ATOM 1783 C C . VAL A 1 224 ? 11.858 13.320 -0.646 1.00 81.12 224 VAL A C 1
ATOM 1785 O O . VAL A 1 224 ? 12.495 12.629 0.141 1.00 81.12 224 VAL A O 1
ATOM 1788 N N . THR A 1 225 ? 10.989 14.243 -0.244 1.00 86.69 225 THR A N 1
ATOM 1789 C CA . THR A 1 225 ? 10.603 14.429 1.159 1.00 86.69 225 THR A CA 1
ATOM 1790 C C . THR A 1 225 ? 9.193 13.907 1.373 1.00 86.69 225 THR A C 1
ATOM 1792 O O . THR A 1 225 ? 8.307 14.186 0.564 1.00 86.69 225 THR A O 1
ATOM 1795 N N . ILE A 1 226 ? 8.987 13.170 2.461 1.00 88.19 226 ILE A N 1
ATOM 1796 C CA . ILE A 1 226 ? 7.684 12.623 2.839 1.00 88.19 226 ILE A CA 1
ATOM 1797 C C . ILE A 1 226 ? 7.353 12.933 4.306 1.00 88.19 226 ILE A C 1
ATOM 1799 O O . ILE A 1 226 ? 8.257 12.931 5.146 1.00 88.19 226 ILE A O 1
ATOM 1803 N N . PRO A 1 227 ? 6.074 13.154 4.643 1.00 91.06 227 PRO A N 1
ATOM 1804 C CA . PRO A 1 227 ? 5.663 13.295 6.030 1.00 91.06 227 PRO A CA 1
ATOM 1805 C C . PRO A 1 227 ? 5.685 11.930 6.726 1.00 91.06 227 PRO A C 1
ATOM 1807 O O . PRO A 1 227 ? 5.185 10.940 6.196 1.00 91.06 227 PRO A O 1
ATOM 1810 N N . ILE A 1 228 ? 6.252 11.888 7.930 1.00 92.88 228 ILE A N 1
ATOM 1811 C CA . ILE A 1 228 ? 6.226 10.739 8.838 1.00 92.88 228 ILE A CA 1
ATOM 1812 C C . ILE A 1 228 ? 5.546 11.160 10.132 1.00 92.88 228 ILE A C 1
ATOM 1814 O O . ILE A 1 228 ? 5.974 12.107 10.798 1.00 92.88 228 ILE A O 1
ATOM 1818 N N . VAL A 1 229 ? 4.520 10.419 10.539 1.00 93.31 229 VAL A N 1
ATOM 1819 C CA . VAL A 1 229 ? 3.747 10.714 11.749 1.00 93.31 229 VAL A CA 1
ATOM 1820 C C . VAL A 1 229 ? 4.101 9.710 12.842 1.00 93.31 229 VAL A C 1
ATOM 1822 O O . VAL A 1 229 ? 3.652 8.575 12.813 1.00 93.31 229 VAL A O 1
ATOM 1825 N N . LYS A 1 230 ? 4.907 10.099 13.838 1.00 92.69 230 LYS A N 1
ATOM 1826 C CA . LYS A 1 230 ? 5.245 9.189 14.954 1.00 92.69 230 LYS A CA 1
ATOM 1827 C C . LYS A 1 230 ? 3.989 8.701 15.679 1.00 92.69 230 LYS A C 1
ATOM 1829 O O . LYS A 1 230 ? 3.115 9.513 15.985 1.00 92.69 230 LYS A O 1
ATOM 1834 N N . GLY A 1 231 ? 3.972 7.418 16.041 1.00 92.44 231 GLY A N 1
ATOM 1835 C CA . GLY A 1 231 ? 2.770 6.774 16.568 1.00 92.44 231 GLY A CA 1
ATOM 1836 C C . GLY A 1 231 ? 1.677 6.657 15.510 1.00 92.44 231 GLY A C 1
ATOM 1837 O O . GLY A 1 231 ? 0.517 6.887 15.819 1.00 92.44 231 GLY A O 1
ATOM 1838 N N . GLU A 1 232 ? 2.044 6.393 14.261 1.00 95.12 232 GLU A N 1
ATOM 1839 C CA . GLU A 1 232 ? 1.081 5.981 13.244 1.00 95.12 232 GLU A CA 1
ATOM 1840 C C . GLU A 1 232 ? 0.418 4.657 13.658 1.00 95.12 232 GLU A C 1
ATOM 1842 O O . GLU A 1 232 ? 1.010 3.852 14.385 1.00 95.12 232 GLU A O 1
ATOM 1847 N N . HIS A 1 233 ? -0.851 4.513 13.285 1.00 96.81 233 HIS A N 1
ATOM 1848 C CA . HIS A 1 233 ? -1.659 3.326 13.507 1.00 96.81 233 HIS A CA 1
ATOM 1849 C C . HIS A 1 233 ? -2.766 3.237 12.454 1.00 96.81 233 HIS A C 1
ATOM 1851 O O . HIS A 1 233 ? -3.340 4.261 12.080 1.00 96.81 233 HIS A O 1
ATOM 1857 N N . VAL A 1 234 ? -3.156 2.024 12.062 1.00 98.31 234 VAL A N 1
ATOM 1858 C CA . VAL A 1 234 ? -4.276 1.795 11.139 1.00 98.31 234 VAL A CA 1
ATOM 1859 C C . VAL A 1 234 ? -5.421 1.063 11.805 1.00 98.31 234 VAL A C 1
ATOM 1861 O O . VAL A 1 234 ? -5.246 0.043 12.471 1.00 98.31 234 VAL A O 1
ATOM 1864 N N . VAL A 1 235 ? -6.625 1.562 11.543 1.00 98.75 235 VAL A N 1
ATOM 1865 C CA . VAL A 1 235 ? -7.894 0.968 11.971 1.00 98.75 235 VAL A CA 1
ATOM 1866 C C . VAL A 1 235 ? -8.808 0.743 10.767 1.00 98.75 235 VAL A C 1
ATOM 1868 O O . VAL A 1 235 ? -8.640 1.369 9.719 1.00 98.75 235 VAL A O 1
ATOM 1871 N N . VAL A 1 236 ? -9.801 -0.136 10.910 1.00 98.81 236 VAL A N 1
ATOM 1872 C CA . VAL A 1 236 ? -10.863 -0.306 9.904 1.00 98.81 236 VAL A CA 1
ATOM 1873 C C . VAL A 1 236 ? -12.148 0.293 10.448 1.00 98.81 236 VAL A C 1
ATOM 1875 O O . VAL A 1 236 ? -12.661 -0.176 11.458 1.00 98.81 236 VAL A O 1
ATOM 1878 N N . ILE A 1 237 ? -12.691 1.301 9.778 1.00 98.75 237 ILE A N 1
ATOM 1879 C CA . ILE A 1 237 ? -14.019 1.835 10.060 1.00 98.75 237 ILE A CA 1
ATOM 1880 C C . ILE A 1 237 ? -15.052 0.828 9.552 1.00 98.75 237 ILE A C 1
ATOM 1882 O O . ILE A 1 237 ? -15.081 0.485 8.370 1.00 98.75 237 ILE A O 1
ATOM 1886 N N . THR A 1 238 ? -15.892 0.349 10.465 1.00 98.56 238 THR A N 1
ATOM 1887 C CA . THR A 1 238 ? -16.916 -0.674 10.210 1.00 98.56 238 THR A CA 1
ATOM 1888 C C . THR A 1 238 ? -18.327 -0.121 10.327 1.00 98.56 238 THR A C 1
ATOM 1890 O O . THR A 1 238 ? -19.282 -0.776 9.926 1.00 98.56 238 THR A O 1
ATOM 1893 N N . GLY A 1 239 ? -18.495 1.079 10.874 1.00 98.56 239 GLY A N 1
ATOM 1894 C CA . GLY A 1 239 ? -19.804 1.674 11.084 1.00 98.56 239 GLY A CA 1
ATOM 1895 C C . GLY A 1 239 ? -19.719 3.149 11.419 1.00 98.56 239 GLY A C 1
ATOM 1896 O O . GLY A 1 239 ? -18.646 3.681 11.702 1.00 98.56 239 GLY A O 1
ATOM 1897 N N . TYR A 1 240 ? -20.876 3.792 11.448 1.00 98.75 240 TYR A N 1
ATOM 1898 C CA . TYR A 1 240 ? -21.020 5.167 11.892 1.00 98.75 240 TYR A CA 1
ATOM 1899 C C . TYR A 1 240 ? -22.269 5.355 12.752 1.00 98.75 240 TYR A C 1
ATOM 1901 O O . TYR A 1 240 ? -23.213 4.562 12.717 1.00 98.75 240 TYR A O 1
ATOM 1909 N N . SER A 1 241 ? -22.259 6.444 13.510 1.00 98.44 241 SER A N 1
ATOM 1910 C CA . SER A 1 241 ? -23.404 7.016 14.209 1.00 98.44 241 SER A CA 1
ATOM 1911 C C . SER A 1 241 ? -23.600 8.473 13.769 1.00 98.44 241 SER A C 1
ATOM 1913 O O . SER A 1 241 ? -22.940 8.971 12.846 1.00 98.44 241 SER A O 1
ATOM 1915 N N . GLN A 1 242 ? -24.475 9.198 14.464 1.00 97.06 242 GLN A N 1
ATOM 1916 C CA . GLN A 1 242 ? -24.594 10.638 14.290 1.00 97.06 242 GLN A CA 1
ATOM 1917 C C . GLN A 1 242 ? -23.266 11.366 14.567 1.00 97.06 242 GLN A C 1
ATOM 1919 O O . GLN A 1 242 ? -22.921 12.278 13.813 1.00 97.06 242 GLN A O 1
ATOM 1924 N N . ASN A 1 243 ? -22.508 10.920 15.578 1.00 97.81 243 ASN A N 1
ATOM 1925 C CA . ASN A 1 243 ? -21.394 11.672 16.169 1.00 97.81 243 ASN A CA 1
ATOM 1926 C C . ASN A 1 243 ? -20.005 11.096 15.865 1.00 97.81 243 ASN A C 1
ATOM 1928 O O . ASN A 1 243 ? -19.008 11.788 16.065 1.00 97.81 243 ASN A O 1
ATOM 1932 N N . GLY A 1 244 ? -19.913 9.863 15.371 1.00 98.56 244 GLY A N 1
ATOM 1933 C CA . GLY A 1 244 ? -18.623 9.207 15.202 1.00 98.56 244 GLY A CA 1
ATOM 1934 C C . GLY A 1 244 ? -18.685 7.893 14.445 1.00 98.56 244 GLY A C 1
ATOM 1935 O O . GLY A 1 244 ? -19.665 7.579 13.764 1.00 98.56 244 GLY A O 1
ATOM 1936 N N . VAL A 1 245 ? -17.610 7.126 14.575 1.00 98.75 245 VAL A N 1
ATOM 1937 C CA . VAL A 1 245 ? -17.379 5.872 13.862 1.00 98.75 245 VAL A CA 1
ATOM 1938 C C . VAL A 1 245 ? -17.130 4.713 14.816 1.00 98.75 245 VAL A C 1
ATOM 1940 O O . VAL A 1 245 ? -16.498 4.867 15.860 1.00 98.75 245 VAL A O 1
ATOM 1943 N N . PHE A 1 246 ? -17.595 3.533 14.414 1.00 98.75 246 PHE A N 1
ATOM 1944 C CA . PHE A 1 246 ? -17.169 2.262 14.992 1.00 98.75 246 PHE A CA 1
ATOM 1945 C C . PHE A 1 246 ? -15.958 1.764 14.211 1.00 98.75 246 PHE A C 1
ATOM 1947 O O . PHE A 1 246 ? -15.976 1.761 12.977 1.00 98.75 246 PHE A O 1
ATOM 1954 N N . ILE A 1 247 ? -14.918 1.346 14.925 1.00 98.75 247 ILE A N 1
ATOM 1955 C CA . ILE A 1 247 ? -13.672 0.875 14.327 1.00 98.75 247 ILE A CA 1
ATOM 1956 C C . ILE A 1 247 ? -13.283 -0.501 14.859 1.00 98.75 247 ILE A C 1
ATOM 1958 O O . ILE A 1 247 ? -13.413 -0.774 16.049 1.00 98.75 247 ILE A O 1
ATOM 1962 N N . MET A 1 248 ? -12.744 -1.347 13.990 1.00 98.50 248 MET A N 1
ATOM 1963 C CA . MET A 1 248 ? -11.923 -2.485 14.385 1.00 98.50 248 MET A CA 1
ATOM 1964 C C . MET A 1 248 ? -10.485 -1.988 14.542 1.00 98.50 248 MET A C 1
ATOM 1966 O O . MET A 1 248 ? -9.902 -1.461 13.593 1.00 98.50 248 MET A O 1
ATOM 1970 N N . ASP A 1 249 ? -9.947 -2.128 15.751 1.00 98.50 249 ASP A N 1
ATOM 1971 C CA . ASP A 1 249 ? -8.599 -1.710 16.119 1.00 98.50 249 ASP A CA 1
ATOM 1972 C C . ASP A 1 249 ? -7.675 -2.936 16.256 1.00 98.50 249 ASP A C 1
ATOM 1974 O O . ASP A 1 249 ? -7.765 -3.663 17.257 1.00 98.50 249 ASP A O 1
ATOM 1978 N N . PRO A 1 250 ? -6.746 -3.146 15.304 1.00 98.12 250 PRO A N 1
ATOM 1979 C CA . PRO A 1 250 ? -5.784 -4.240 15.359 1.00 98.12 250 PRO A CA 1
ATOM 1980 C C . PRO A 1 250 ? -4.852 -4.213 16.570 1.00 98.12 250 PRO A C 1
ATOM 1982 O O . PRO A 1 250 ? -4.418 -5.272 17.025 1.00 98.12 250 PRO A O 1
ATOM 1985 N N . GLY A 1 251 ? -4.552 -3.036 17.126 1.00 96.31 251 GLY A N 1
ATOM 1986 C CA . GLY A 1 251 ? -3.631 -2.904 18.256 1.00 96.31 251 GLY A CA 1
ATOM 1987 C C . GLY A 1 251 ? -4.198 -3.534 19.523 1.00 96.31 251 GLY A C 1
ATOM 1988 O O . GLY A 1 251 ? -3.507 -4.251 20.255 1.00 96.31 251 GLY A O 1
ATOM 1989 N N . SER A 1 252 ? -5.493 -3.322 19.764 1.00 96.69 252 SER A N 1
ATOM 1990 C CA . SER A 1 252 ? -6.201 -3.918 20.897 1.00 96.69 252 SER A CA 1
ATOM 1991 C C . SER A 1 252 ? -6.885 -5.250 20.571 1.00 96.69 252 SER A C 1
ATOM 1993 O O . SER A 1 252 ? -7.163 -6.024 21.493 1.00 96.69 252 SER A O 1
ATOM 1995 N N . GLY A 1 253 ? -7.134 -5.540 19.291 1.00 97.00 253 GLY A N 1
ATOM 1996 C CA . GLY A 1 253 ? -7.946 -6.675 18.851 1.00 97.00 253 GLY A CA 1
ATOM 1997 C C . GLY A 1 253 ? -9.429 -6.508 19.179 1.00 97.00 253 GLY A C 1
ATOM 1998 O O . GLY A 1 253 ? -10.131 -7.494 19.412 1.00 97.00 253 GLY A O 1
ATOM 1999 N N . ARG A 1 254 ? -9.896 -5.263 19.309 1.00 97.88 254 ARG A N 1
ATOM 2000 C CA . ARG A 1 254 ? -11.237 -4.928 19.802 1.00 97.88 254 ARG A CA 1
ATOM 2001 C C . ARG A 1 254 ? -11.925 -3.936 18.888 1.00 97.88 254 ARG A C 1
ATOM 2003 O O . ARG A 1 254 ? -11.303 -3.262 18.073 1.00 97.88 254 ARG A O 1
ATOM 2010 N N . GLU A 1 255 ? -13.232 -3.847 19.071 1.00 98.31 255 GLU A N 1
ATOM 2011 C CA . GLU A 1 255 ? -13.986 -2.721 18.558 1.00 98.31 255 GLU A CA 1
ATOM 2012 C C . GLU A 1 255 ? -13.861 -1.525 19.502 1.00 98.31 255 GLU A C 1
ATOM 2014 O O . GLU A 1 255 ? -13.968 -1.681 20.720 1.00 98.31 255 GLU A O 1
ATOM 2019 N N . ASN A 1 256 ? -13.686 -0.340 18.926 1.00 98.19 256 ASN A N 1
ATOM 2020 C CA . ASN A 1 256 ? -13.735 0.930 19.635 1.00 98.19 256 ASN A CA 1
ATOM 2021 C C . ASN A 1 256 ? -14.670 1.907 18.912 1.00 98.19 256 ASN A C 1
ATOM 2023 O O . ASN A 1 256 ? -15.091 1.678 17.776 1.00 98.19 256 ASN A O 1
ATOM 2027 N N . TYR A 1 257 ? -14.979 3.010 19.584 1.00 98.44 257 TYR A N 1
ATOM 2028 C CA . TYR A 1 257 ? -15.748 4.115 19.030 1.00 98.44 257 TYR A CA 1
ATOM 2029 C C . TYR A 1 257 ? -14.917 5.398 19.105 1.00 98.44 257 TYR A C 1
ATOM 2031 O O . TYR A 1 257 ? -14.272 5.646 20.125 1.00 98.44 257 TYR A O 1
ATOM 2039 N N . ILE A 1 258 ? -14.916 6.184 18.027 1.00 98.19 258 ILE A N 1
ATOM 2040 C CA . ILE A 1 258 ? -14.182 7.452 17.921 1.00 98.19 258 ILE A CA 1
ATOM 2041 C C . ILE A 1 258 ? -15.144 8.524 17.408 1.00 98.19 258 ILE A C 1
ATOM 2043 O O . ILE A 1 258 ? -15.804 8.321 16.389 1.00 98.19 258 ILE A O 1
ATOM 2047 N N . ASP A 1 259 ? -15.206 9.670 18.085 1.00 98.44 259 ASP A N 1
ATOM 2048 C CA . ASP A 1 259 ? -15.973 10.823 17.607 1.00 98.44 259 ASP A CA 1
ATOM 2049 C C . ASP A 1 259 ? -15.370 11.394 16.316 1.00 98.44 259 ASP A C 1
ATOM 2051 O O . ASP A 1 259 ? -14.156 11.365 16.108 1.00 98.44 259 ASP A O 1
ATOM 2055 N N . PHE A 1 260 ? -16.200 11.957 15.434 1.00 97.56 260 PHE A N 1
ATOM 2056 C CA . PHE A 1 260 ? -15.712 12.497 14.160 1.00 97.56 260 PHE A CA 1
ATOM 2057 C C . PHE A 1 260 ? -14.648 13.582 14.357 1.00 97.56 260 PHE A C 1
ATOM 2059 O O . PHE A 1 260 ? -13.685 13.618 13.598 1.00 97.56 260 PHE A O 1
ATOM 2066 N N . SER A 1 261 ? -14.774 14.430 15.382 1.00 96.88 261 SER A N 1
ATOM 2067 C CA . SER A 1 261 ? -13.754 15.439 15.695 1.00 96.88 261 SER A CA 1
ATOM 2068 C C . SER A 1 261 ? -12.393 14.813 15.987 1.00 96.88 261 SER A C 1
ATOM 2070 O O . SER A 1 261 ? -11.378 15.283 15.477 1.00 96.88 261 SER A O 1
ATOM 2072 N N . ASP A 1 262 ? -12.382 13.730 16.759 1.00 97.06 262 ASP A N 1
ATOM 2073 C CA . ASP A 1 262 ? -11.159 13.052 17.178 1.00 97.06 262 ASP A CA 1
ATOM 2074 C C . ASP A 1 262 ? -10.550 12.268 16.016 1.00 97.06 262 ASP A C 1
ATOM 2076 O O . ASP A 1 262 ? -9.333 12.276 15.838 1.00 97.06 262 ASP A O 1
ATOM 2080 N N . LEU A 1 263 ? -11.387 11.658 15.169 1.00 96.62 263 LEU A N 1
ATOM 2081 C CA . LEU A 1 263 ? -10.939 11.011 13.938 1.00 96.62 263 LEU A CA 1
ATOM 2082 C C . LEU A 1 263 ? -10.267 12.021 12.996 1.00 96.62 263 LEU A C 1
ATOM 2084 O O . LEU A 1 263 ? -9.179 11.755 12.487 1.00 96.62 263 LEU A O 1
ATOM 2088 N N . LEU A 1 264 ? -10.886 13.184 12.770 1.00 94.94 264 LEU A N 1
ATOM 2089 C CA . LEU A 1 264 ? -10.335 14.221 11.890 1.00 94.94 264 LEU A CA 1
ATOM 2090 C C . LEU A 1 264 ? -9.032 14.807 12.455 1.00 94.94 264 LEU A C 1
ATOM 2092 O O . LEU A 1 264 ? -8.065 14.994 11.719 1.00 94.94 264 LEU A O 1
ATOM 2096 N N . GLU A 1 265 ? -8.960 15.030 13.767 1.00 94.81 265 GLU A N 1
ATOM 2097 C CA . GLU A 1 265 ? -7.731 15.483 14.427 1.00 94.81 265 GLU A CA 1
ATOM 2098 C C . GLU A 1 265 ? -6.612 14.432 14.344 1.00 94.81 265 GLU A C 1
ATOM 2100 O O . GLU A 1 265 ? -5.459 14.777 14.076 1.00 94.81 265 GLU A O 1
ATOM 2105 N N . ALA A 1 266 ? -6.936 13.148 14.525 1.00 95.25 266 ALA A N 1
ATOM 2106 C CA . ALA A 1 266 ? -5.963 12.060 14.463 1.00 95.25 266 ALA A CA 1
ATOM 2107 C C . ALA A 1 266 ? -5.435 11.804 13.041 1.00 95.25 266 ALA A C 1
ATOM 2109 O O . ALA A 1 266 ? -4.329 11.288 12.893 1.00 95.25 266 ALA A O 1
ATOM 2110 N N . THR A 1 267 ? -6.190 12.182 12.006 1.00 94.38 267 THR A N 1
ATOM 2111 C CA . THR A 1 267 ? -5.853 11.932 10.593 1.00 94.38 267 THR A CA 1
ATOM 2112 C C . THR A 1 267 ? -5.206 13.121 9.874 1.00 94.38 267 THR A C 1
ATOM 2114 O O . THR A 1 267 ? -4.607 12.945 8.814 1.00 94.38 267 THR A O 1
ATOM 2117 N N . LYS A 1 268 ? -5.257 14.334 10.439 1.00 92.38 268 LYS A N 1
ATOM 2118 C CA . LYS A 1 268 ? -4.897 15.582 9.732 1.00 92.38 268 LYS A CA 1
ATOM 2119 C C . LYS A 1 268 ? -3.469 15.658 9.166 1.00 92.38 268 LYS A C 1
ATOM 2121 O O . LYS A 1 268 ? -3.240 16.368 8.187 1.00 92.38 268 LYS A O 1
ATOM 2126 N N . ASN A 1 269 ? -2.526 14.952 9.791 1.00 90.56 269 ASN A N 1
ATOM 2127 C CA . ASN A 1 269 ? -1.103 14.971 9.431 1.00 90.56 269 ASN A CA 1
ATOM 2128 C C . ASN A 1 269 ? -0.749 13.933 8.351 1.00 90.56 269 ASN A C 1
ATOM 2130 O O . ASN A 1 269 ? 0.397 13.853 7.920 1.00 90.56 269 ASN A O 1
ATOM 2134 N N . PHE A 1 270 ? -1.707 13.108 7.924 1.00 90.62 270 PHE A N 1
ATOM 2135 C CA . PHE A 1 270 ? -1.481 12.148 6.853 1.00 90.62 270 PHE A CA 1
ATOM 2136 C C . PHE A 1 270 ? -1.894 12.764 5.511 1.00 90.62 270 PHE A C 1
ATOM 2138 O O . PHE A 1 270 ? -2.935 13.423 5.422 1.00 90.62 270 PHE A O 1
ATOM 2145 N N . PRO A 1 271 ? -1.105 12.571 4.440 1.00 85.56 271 PRO A N 1
ATOM 2146 C CA . PRO A 1 271 ? -1.468 13.065 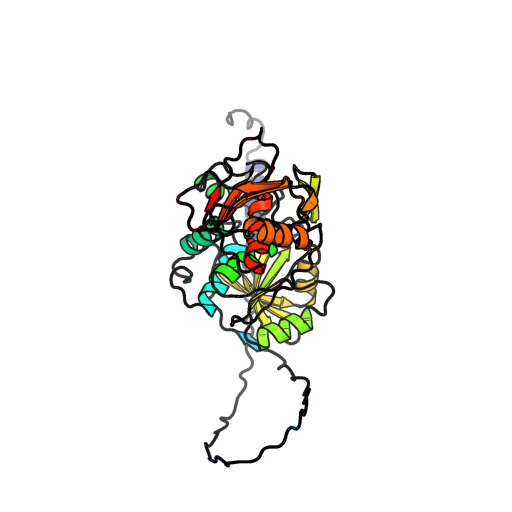3.114 1.00 85.56 271 PRO A CA 1
ATOM 2147 C C . PRO A 1 271 ? -2.690 12.323 2.562 1.00 85.56 271 PRO A C 1
ATOM 2149 O O . PRO A 1 271 ? -3.574 12.948 1.980 1.00 85.56 271 PRO A O 1
ATOM 2152 N N . PHE A 1 272 ? -2.760 11.015 2.820 1.00 90.50 272 PHE A N 1
ATOM 2153 C CA . PHE A 1 272 ? -3.827 10.123 2.378 1.00 90.50 272 PHE A CA 1
ATOM 2154 C C . PHE A 1 272 ? -4.338 9.293 3.567 1.00 90.50 272 PHE A C 1
ATOM 2156 O O . PHE A 1 272 ? -3.973 8.126 3.703 1.00 90.50 272 PHE A O 1
ATOM 2163 N N . PRO A 1 273 ? -5.124 9.897 4.479 1.00 93.75 273 PRO A N 1
ATOM 2164 C CA . PRO A 1 273 ? -5.496 9.253 5.736 1.00 93.75 273 PRO A CA 1
ATOM 2165 C C . PRO A 1 273 ? -6.508 8.122 5.586 1.00 93.75 273 PRO A C 1
ATOM 2167 O O . PRO A 1 273 ? -6.672 7.348 6.521 1.00 93.75 273 PRO A O 1
ATOM 2170 N N . PHE A 1 274 ? -7.209 8.029 4.455 1.00 96.44 274 PHE A N 1
ATOM 2171 C CA . PHE A 1 274 ? -8.282 7.061 4.282 1.00 96.44 274 PHE A CA 1
ATOM 2172 C C . PHE A 1 274 ? -8.194 6.338 2.944 1.00 96.44 274 PHE A C 1
ATOM 2174 O O . PHE A 1 274 ? -7.903 6.941 1.906 1.00 96.44 274 PHE A O 1
ATOM 2181 N N . LEU A 1 275 ? -8.531 5.053 2.982 1.00 96.62 275 LEU A N 1
ATOM 2182 C CA . LEU A 1 275 ? -8.631 4.177 1.825 1.00 96.62 275 LEU A CA 1
ATOM 2183 C C . LEU A 1 275 ? -9.978 3.452 1.871 1.00 96.62 275 LEU A C 1
ATOM 2185 O O . LEU A 1 275 ? -10.227 2.641 2.763 1.00 96.62 275 LEU A O 1
ATOM 2189 N N . GLU A 1 276 ? -10.851 3.760 0.917 1.00 96.19 276 GLU A N 1
ATOM 2190 C CA . GLU A 1 276 ? -12.107 3.043 0.710 1.00 96.19 276 GLU A CA 1
ATOM 2191 C C . GLU A 1 276 ? -11.845 1.743 -0.051 1.00 96.19 276 GLU A C 1
ATOM 2193 O O . GLU A 1 276 ? -11.151 1.743 -1.070 1.00 96.19 276 GLU A O 1
ATOM 2198 N N . VAL A 1 277 ? -12.455 0.654 0.413 1.00 96.50 277 VAL A N 1
ATOM 2199 C CA . VAL A 1 277 ? -12.429 -0.662 -0.227 1.00 96.50 277 VAL A CA 1
ATOM 2200 C C . VAL A 1 277 ? -13.872 -1.132 -0.454 1.00 96.50 277 VAL A C 1
ATOM 2202 O O . VAL A 1 277 ? -14.532 -1.589 0.489 1.00 96.50 277 VAL A O 1
ATOM 2205 N N . PRO A 1 278 ? -14.401 -0.994 -1.683 1.00 92.75 278 PRO A N 1
ATOM 2206 C CA . PRO A 1 278 ? -15.706 -1.512 -2.060 1.00 92.75 278 PRO A CA 1
ATOM 2207 C C . PRO A 1 278 ? -15.801 -3.037 -2.026 1.00 92.75 278 PRO A C 1
ATOM 2209 O O . PRO A 1 278 ? -14.820 -3.757 -2.202 1.00 92.75 278 PRO A O 1
ATOM 2212 N N . SER A 1 279 ? -17.032 -3.529 -1.884 1.00 83.62 279 SER A N 1
ATOM 2213 C CA . SER A 1 279 ? -17.354 -4.962 -1.919 1.00 83.62 279 SER A CA 1
ATOM 2214 C C . SER A 1 279 ? -17.374 -5.565 -3.334 1.00 83.62 279 SER A C 1
ATOM 2216 O O . SER A 1 279 ? -17.530 -6.777 -3.473 1.00 83.62 279 SER A O 1
ATOM 2218 N N . SER A 1 280 ? -17.242 -4.750 -4.392 1.00 72.62 280 SER A N 1
ATOM 2219 C CA . SER A 1 280 ? -17.313 -5.206 -5.787 1.00 72.62 280 SER A CA 1
ATOM 2220 C C . SER A 1 280 ? -16.419 -4.416 -6.753 1.00 72.62 280 SER A C 1
ATOM 2222 O O . SER A 1 280 ? -15.973 -3.305 -6.472 1.00 72.62 280 SER A O 1
ATOM 2224 N N . SER A 1 281 ? -16.152 -5.029 -7.909 1.00 56.25 281 SER A N 1
ATOM 2225 C CA . SER A 1 281 ? -15.015 -4.777 -8.801 1.00 56.25 281 SER A CA 1
ATOM 2226 C C . SER A 1 281 ? -15.174 -3.654 -9.837 1.00 56.25 281 SER A C 1
ATOM 2228 O O . SER A 1 281 ? -14.449 -3.643 -10.829 1.00 56.25 281 SER A O 1
ATOM 2230 N N . SER A 1 282 ? -16.095 -2.704 -9.668 1.00 51.38 282 SER A N 1
ATOM 2231 C CA . SER A 1 282 ? -16.249 -1.602 -10.631 1.00 51.38 282 SER A CA 1
ATOM 2232 C C . SER A 1 282 ? -15.582 -0.323 -10.131 1.00 51.38 282 SER A C 1
ATOM 2234 O O . SER A 1 282 ? -16.251 0.593 -9.652 1.00 51.38 282 SER A O 1
ATOM 2236 N N . PHE A 1 283 ? -14.259 -0.246 -10.255 1.00 45.69 283 PHE A N 1
ATOM 2237 C CA . PHE A 1 283 ? -13.546 1.019 -10.104 1.00 45.69 283 PHE A CA 1
ATOM 2238 C C . PHE A 1 283 ? -12.575 1.217 -11.263 1.00 45.69 283 PHE A C 1
ATOM 2240 O O . PHE A 1 283 ? -11.818 0.315 -11.610 1.00 45.69 283 PHE A O 1
ATOM 2247 N N . SER A 1 284 ? -12.612 2.408 -11.856 1.00 44.16 284 SER A N 1
ATOM 2248 C CA . SER A 1 284 ? -11.668 2.849 -12.877 1.00 44.16 284 SER A CA 1
ATOM 2249 C C . SER A 1 284 ? -10.795 3.922 -12.248 1.00 44.16 284 SER A C 1
ATOM 2251 O O . SER A 1 284 ? -11.299 4.978 -11.865 1.00 44.16 284 SER A O 1
ATOM 2253 N N . LEU A 1 285 ? -9.499 3.651 -12.123 1.00 50.53 285 LEU A N 1
ATOM 2254 C CA . LEU A 1 285 ? -8.515 4.689 -11.826 1.00 50.53 285 LEU A CA 1
ATOM 2255 C C . LEU A 1 285 ? -8.303 5.510 -13.104 1.00 50.53 285 LEU A C 1
ATOM 2257 O O . LEU A 1 285 ? -8.245 4.945 -14.193 1.00 50.53 285 LEU A O 1
ATOM 2261 N N . ASP A 1 286 ? -8.274 6.835 -12.973 1.00 50.34 286 ASP A N 1
ATOM 2262 C CA . ASP A 1 286 ? -8.018 7.756 -14.083 1.00 50.34 286 ASP A CA 1
ATOM 2263 C C . ASP A 1 286 ? -6.497 7.953 -14.213 1.00 50.34 286 ASP A C 1
ATOM 2265 O O . ASP A 1 286 ? -5.890 8.546 -13.310 1.00 50.34 286 ASP A O 1
ATOM 2269 N N . PRO A 1 287 ? -5.853 7.432 -15.276 1.00 53.66 287 PRO A N 1
ATOM 2270 C CA . PRO A 1 287 ? -4.421 7.557 -15.492 1.00 53.66 287 PRO A CA 1
ATOM 2271 C C . PRO A 1 287 ? -4.114 8.964 -16.008 1.00 53.66 287 PRO A C 1
ATOM 2273 O O . PRO A 1 287 ? -3.734 9.162 -17.160 1.00 53.66 287 PRO A O 1
ATOM 2276 N N . ASN A 1 288 ? -4.278 9.981 -15.166 1.00 55.16 288 ASN A N 1
ATOM 2277 C CA . ASN A 1 288 ? -3.761 11.296 -15.509 1.00 55.16 288 ASN A CA 1
ATOM 2278 C C . ASN A 1 288 ? -2.232 11.192 -15.533 1.00 55.16 288 ASN A C 1
ATOM 2280 O O . ASN A 1 288 ? -1.612 11.088 -14.474 1.00 55.16 288 ASN A O 1
ATOM 2284 N N . GLY A 1 289 ? -1.657 11.197 -16.745 1.00 57.31 289 GLY A N 1
ATOM 2285 C CA . GLY A 1 289 ? -0.232 11.097 -17.100 1.00 57.31 289 GLY A CA 1
ATOM 2286 C C . GLY A 1 289 ? 0.637 12.232 -16.556 1.00 57.31 289 GLY A C 1
ATOM 2287 O O . GLY A 1 289 ? 1.337 12.933 -17.286 1.00 57.31 289 GLY A O 1
ATOM 2288 N N . LYS A 1 290 ? 0.558 12.469 -15.248 1.00 69.62 290 LYS A N 1
ATOM 2289 C CA . LYS A 1 290 ? 1.386 13.430 -14.538 1.00 69.62 290 LYS A CA 1
ATOM 2290 C C . LYS A 1 290 ? 2.798 12.869 -14.466 1.00 69.62 290 LYS A C 1
ATOM 2292 O O . LYS A 1 290 ? 3.027 11.766 -13.976 1.00 69.62 290 LYS A O 1
ATOM 2297 N N . GLN A 1 291 ? 3.756 13.690 -14.880 1.00 80.94 291 GLN A N 1
ATOM 2298 C CA . GLN A 1 291 ? 5.179 13.386 -14.787 1.00 80.94 291 GLN A CA 1
ATOM 2299 C C . GLN A 1 291 ? 5.590 12.972 -13.360 1.00 80.94 291 GLN A C 1
ATOM 2301 O O . GLN A 1 291 ? 6.338 12.015 -13.182 1.00 80.94 291 GLN A O 1
ATOM 2306 N N . LYS A 1 292 ? 5.056 13.649 -12.338 1.00 85.12 292 LYS A N 1
ATOM 2307 C CA . LYS A 1 292 ? 5.247 13.292 -10.931 1.00 85.12 292 LYS A CA 1
ATOM 2308 C C . LYS A 1 292 ? 4.019 12.563 -10.397 1.00 85.12 292 LYS A C 1
ATOM 2310 O O . LYS A 1 292 ? 2.907 13.080 -10.480 1.00 85.12 292 LYS A O 1
ATOM 2315 N N . ASP A 1 293 ? 4.231 11.380 -9.839 1.00 84.62 293 ASP A N 1
ATOM 2316 C CA . ASP A 1 293 ? 3.195 10.591 -9.186 1.00 84.62 293 ASP A CA 1
ATOM 2317 C C . ASP A 1 293 ? 2.825 11.218 -7.838 1.00 84.62 293 ASP A C 1
ATOM 2319 O O . ASP A 1 293 ? 3.673 11.395 -6.964 1.00 84.62 293 ASP A O 1
ATOM 2323 N N . GLU A 1 294 ? 1.553 11.571 -7.666 1.00 80.19 294 GLU A N 1
ATOM 2324 C CA . GLU A 1 294 ? 1.088 12.292 -6.474 1.00 80.19 294 GLU A CA 1
ATOM 2325 C C . GLU A 1 294 ? 1.094 11.419 -5.218 1.00 80.19 294 GLU A C 1
ATOM 2327 O O . GLU A 1 294 ? 1.196 11.943 -4.110 1.00 80.19 294 GLU A O 1
ATOM 2332 N N . PHE A 1 295 ? 1.024 10.096 -5.381 1.00 81.75 295 PHE A N 1
ATOM 2333 C CA . PHE A 1 295 ? 0.982 9.163 -4.263 1.00 81.75 295 PHE A CA 1
ATOM 2334 C C . PHE A 1 295 ? 2.373 8.866 -3.716 1.00 81.75 295 PHE A C 1
ATOM 2336 O O . PHE A 1 295 ? 2.605 8.941 -2.513 1.00 81.75 295 PHE A O 1
ATOM 2343 N N . THR A 1 296 ? 3.309 8.537 -4.601 1.00 82.69 296 THR A N 1
ATOM 2344 C CA . THR A 1 296 ? 4.668 8.128 -4.227 1.00 82.69 296 THR A CA 1
ATOM 2345 C C . THR A 1 296 ? 5.643 9.303 -4.163 1.00 82.69 296 THR A C 1
ATOM 2347 O O . THR A 1 296 ? 6.678 9.206 -3.503 1.00 82.69 296 THR A O 1
ATOM 2350 N N . GLY A 1 297 ? 5.324 10.416 -4.833 1.00 84.25 297 GLY A N 1
ATOM 2351 C CA . GLY A 1 297 ? 6.215 11.559 -5.020 1.00 84.25 297 GLY A CA 1
ATOM 2352 C C . GLY A 1 297 ? 7.318 11.324 -6.056 1.00 84.25 297 GLY A C 1
ATOM 2353 O O . GLY A 1 297 ? 8.139 12.221 -6.260 1.00 84.25 297 GLY A O 1
ATOM 2354 N N . LEU A 1 298 ? 7.350 10.152 -6.697 1.00 87.62 298 LEU A N 1
ATOM 2355 C CA . LEU A 1 298 ? 8.343 9.795 -7.707 1.00 87.62 298 LEU A CA 1
ATOM 2356 C C . LEU A 1 298 ? 8.097 10.546 -9.020 1.00 87.62 298 LEU A C 1
ATOM 2358 O O . LEU A 1 298 ? 6.955 10.747 -9.429 1.00 87.62 298 LEU A O 1
ATOM 2362 N N . ASP A 1 299 ? 9.175 10.938 -9.695 1.00 90.06 299 ASP A N 1
ATOM 2363 C CA . ASP A 1 299 ? 9.124 11.610 -10.996 1.00 90.06 299 ASP A CA 1
ATOM 2364 C C . ASP A 1 299 ? 9.519 10.624 -12.103 1.00 90.06 299 ASP A C 1
ATOM 2366 O O . ASP A 1 299 ? 10.665 10.177 -12.192 1.00 90.06 299 ASP A O 1
ATOM 2370 N N . ARG A 1 300 ? 8.550 10.286 -12.957 1.00 91.69 300 ARG A N 1
ATOM 2371 C CA . ARG A 1 300 ? 8.687 9.317 -14.052 1.00 91.69 300 ARG A CA 1
ATOM 2372 C C . ARG A 1 300 ? 9.722 9.745 -15.093 1.00 91.69 300 ARG A C 1
ATOM 2374 O O . ARG A 1 300 ? 10.351 8.890 -15.711 1.00 91.69 300 ARG A O 1
ATOM 2381 N N . ASN A 1 301 ? 9.958 11.044 -15.261 1.00 91.38 301 ASN A N 1
ATOM 2382 C CA . ASN A 1 301 ? 10.883 11.570 -16.266 1.00 91.38 301 ASN A CA 1
ATOM 2383 C C . ASN A 1 301 ? 12.355 11.490 -15.831 1.00 91.38 301 ASN A C 1
ATOM 2385 O O . ASN A 1 301 ? 13.251 11.639 -16.660 1.00 91.38 301 ASN A O 1
ATOM 2389 N N . ILE A 1 302 ? 12.629 11.230 -14.547 1.00 90.44 302 ILE A N 1
ATOM 2390 C CA . ILE A 1 302 ? 13.999 10.989 -14.068 1.00 90.44 302 ILE A CA 1
ATOM 2391 C C . ILE A 1 302 ? 14.532 9.649 -14.596 1.00 90.44 302 ILE A C 1
ATOM 2393 O O . ILE A 1 302 ? 15.737 9.496 -14.790 1.00 90.44 302 ILE A O 1
ATOM 2397 N N . ILE A 1 303 ? 13.641 8.692 -14.863 1.00 93.25 303 ILE A N 1
ATOM 2398 C CA . ILE A 1 303 ? 13.992 7.329 -15.254 1.00 93.25 303 ILE A CA 1
ATOM 2399 C C . ILE A 1 303 ? 14.020 7.194 -16.771 1.00 93.25 303 ILE A C 1
ATOM 2401 O O . ILE A 1 303 ? 13.049 7.521 -17.455 1.00 93.25 303 ILE A O 1
ATOM 2405 N N . LYS A 1 304 ? 15.110 6.628 -17.300 1.00 95.62 304 LYS A N 1
ATOM 2406 C CA . LYS A 1 304 ? 15.223 6.276 -18.719 1.00 95.62 304 LYS A CA 1
ATOM 2407 C C . LYS A 1 304 ? 14.880 4.809 -18.955 1.00 95.62 304 LYS A C 1
ATOM 2409 O O . LYS A 1 304 ? 15.640 3.920 -18.572 1.00 95.62 304 LYS A O 1
ATOM 2414 N N . ILE A 1 305 ? 13.776 4.550 -19.649 1.00 97.94 305 ILE A N 1
ATOM 2415 C CA . ILE A 1 305 ? 13.324 3.193 -19.974 1.00 97.94 305 ILE A CA 1
ATOM 2416 C C . ILE A 1 305 ? 13.760 2.799 -21.389 1.00 97.94 305 ILE A C 1
ATOM 2418 O O . ILE A 1 305 ? 13.493 3.515 -22.356 1.00 97.94 305 ILE A O 1
ATOM 2422 N N . ARG A 1 306 ? 14.402 1.638 -21.534 1.00 98.12 306 ARG A N 1
ATOM 2423 C CA . ARG A 1 306 ? 14.579 0.964 -22.827 1.00 98.12 306 ARG A CA 1
ATOM 2424 C C . ARG A 1 306 ? 13.472 -0.067 -23.014 1.00 98.12 306 ARG A C 1
ATOM 2426 O O . ARG A 1 306 ? 13.216 -0.866 -22.118 1.00 98.12 306 ARG A O 1
ATOM 2433 N N . VAL A 1 307 ? 12.825 -0.054 -24.175 1.00 97.81 307 VAL A N 1
ATOM 2434 C CA . VAL A 1 307 ? 11.811 -1.053 -24.529 1.00 97.81 307 VAL A CA 1
ATOM 2435 C C . VAL A 1 307 ? 12.421 -2.069 -25.484 1.00 97.81 307 VAL A C 1
ATOM 2437 O O . VAL A 1 307 ? 12.944 -1.702 -26.535 1.00 97.81 307 VAL A O 1
ATOM 2440 N N . GLU A 1 308 ? 12.322 -3.346 -25.140 1.00 97.19 308 GLU A N 1
ATOM 2441 C CA . GLU A 1 308 ? 12.787 -4.447 -25.974 1.00 97.19 308 GLU A CA 1
ATOM 2442 C C . GLU A 1 308 ? 11.605 -5.271 -26.494 1.00 97.19 308 GLU A C 1
ATOM 2444 O O . GLU A 1 308 ? 10.766 -5.744 -25.731 1.00 97.19 308 GLU A O 1
ATOM 2449 N N . ASN A 1 309 ? 11.534 -5.487 -27.804 1.00 96.19 309 ASN A N 1
ATOM 2450 C CA . ASN A 1 309 ? 10.485 -6.288 -28.426 1.00 96.19 309 ASN A CA 1
ATOM 2451 C C . ASN A 1 309 ? 10.957 -7.736 -28.637 1.00 96.19 309 ASN A C 1
ATOM 2453 O O . ASN A 1 309 ? 11.738 -7.996 -29.555 1.00 96.19 309 ASN A O 1
ATOM 2457 N N . ALA A 1 310 ? 10.487 -8.677 -27.815 1.00 95.50 310 ALA A N 1
ATOM 2458 C CA . ALA A 1 310 ? 10.697 -10.118 -28.000 1.00 95.50 310 ALA A CA 1
ATOM 2459 C C . ALA A 1 310 ? 9.540 -10.799 -28.766 1.00 95.50 310 ALA A C 1
ATOM 2461 O O . ALA A 1 310 ? 9.685 -11.940 -29.209 1.00 95.50 310 ALA A O 1
ATOM 2462 N N . SER A 1 311 ? 8.422 -10.092 -28.995 1.00 92.56 311 SER A N 1
ATOM 2463 C CA . SER A 1 311 ? 7.203 -10.664 -29.588 1.00 92.56 311 SER A CA 1
ATOM 2464 C C . SER A 1 311 ? 7.322 -11.095 -31.051 1.00 92.56 311 SER A C 1
ATOM 2466 O O . SER A 1 311 ? 6.520 -11.878 -31.551 1.00 92.56 311 SER A O 1
ATOM 2468 N N . LYS A 1 312 ? 8.317 -10.558 -31.773 1.00 87.69 312 LYS A N 1
ATOM 2469 C CA . LYS A 1 312 ? 8.447 -10.634 -33.244 1.00 87.69 312 LYS A CA 1
ATOM 2470 C C . LYS A 1 312 ? 7.293 -9.975 -34.017 1.00 87.69 312 LYS A C 1
ATOM 2472 O O . LYS A 1 312 ? 7.280 -10.035 -35.246 1.00 87.69 312 LYS A O 1
ATOM 2477 N N . ILE A 1 313 ? 6.367 -9.300 -33.336 1.00 92.56 313 ILE A N 1
ATOM 2478 C CA . ILE A 1 313 ? 5.308 -8.503 -33.953 1.00 92.56 313 ILE A CA 1
ATOM 2479 C C . ILE A 1 313 ? 5.846 -7.089 -34.187 1.00 92.56 313 ILE A C 1
ATOM 2481 O O . ILE A 1 313 ? 6.292 -6.402 -33.262 1.00 92.56 313 ILE A O 1
ATOM 2485 N N . VAL A 1 314 ? 5.821 -6.644 -35.443 1.00 93.56 314 VAL A N 1
ATOM 2486 C CA . VAL A 1 314 ? 6.265 -5.298 -35.829 1.00 93.56 314 VAL A CA 1
ATOM 2487 C C . VAL A 1 314 ? 5.384 -4.249 -35.145 1.00 93.56 314 VAL A C 1
ATOM 2489 O O . VAL A 1 314 ? 4.164 -4.362 -35.137 1.00 93.56 314 VAL A O 1
ATOM 2492 N N . GLY A 1 315 ? 6.009 -3.222 -34.565 1.00 92.88 315 GLY A N 1
ATOM 2493 C CA . GLY A 1 315 ? 5.312 -2.102 -33.922 1.00 92.88 315 GLY A CA 1
ATOM 2494 C C . GLY A 1 315 ? 4.986 -2.293 -32.438 1.00 92.88 315 GLY A C 1
ATOM 2495 O O . GLY A 1 315 ? 4.799 -1.290 -31.755 1.00 92.88 315 GLY A O 1
ATOM 2496 N N . LYS A 1 316 ? 5.022 -3.519 -31.891 1.00 93.25 316 LYS A N 1
ATOM 2497 C CA . LYS A 1 316 ? 4.697 -3.757 -30.468 1.00 93.25 316 LYS A CA 1
ATOM 2498 C C . LYS A 1 316 ? 5.621 -3.027 -29.491 1.00 93.25 316 LYS A C 1
ATOM 2500 O O . LYS A 1 316 ? 5.147 -2.436 -28.526 1.00 93.25 316 LYS A O 1
ATOM 2505 N N . GLY A 1 317 ? 6.923 -2.983 -29.779 1.00 95.06 317 GLY A N 1
ATOM 2506 C CA . GLY A 1 317 ? 7.874 -2.174 -29.004 1.00 95.06 317 GLY A CA 1
ATOM 2507 C C . GLY A 1 317 ? 7.529 -0.680 -29.003 1.00 95.06 317 GLY A C 1
ATOM 2508 O O . GLY A 1 317 ? 7.600 -0.022 -27.970 1.00 95.06 317 GLY A O 1
ATOM 2509 N N . SER A 1 318 ? 7.111 -0.144 -30.151 1.00 96.06 318 SER A N 1
ATOM 2510 C CA . SER A 1 318 ? 6.727 1.266 -30.288 1.00 96.06 318 SER A CA 1
ATOM 2511 C C . SER A 1 318 ? 5.405 1.587 -29.589 1.00 96.06 318 SER A C 1
ATOM 2513 O O . SER A 1 318 ? 5.266 2.670 -29.033 1.00 96.06 318 SER A O 1
ATOM 2515 N N . GLU A 1 319 ? 4.454 0.652 -29.587 1.00 93.75 319 GLU A N 1
ATOM 2516 C CA . GLU A 1 319 ? 3.188 0.771 -28.855 1.00 93.75 319 GLU A CA 1
ATOM 2517 C C . GLU A 1 319 ? 3.443 0.936 -27.351 1.00 93.75 319 GLU A C 1
ATOM 2519 O O . GLU A 1 319 ? 3.043 1.942 -26.770 1.00 93.75 319 GLU A O 1
ATOM 2524 N N . MET A 1 320 ? 4.209 0.022 -26.747 1.00 95.12 320 MET A N 1
ATOM 2525 C CA . MET A 1 320 ? 4.605 0.106 -25.335 1.00 95.12 320 MET A CA 1
ATOM 2526 C C . MET A 1 320 ? 5.392 1.383 -25.021 1.00 95.12 320 MET A C 1
ATOM 2528 O O . MET A 1 320 ? 5.160 2.039 -24.010 1.00 95.12 320 MET A O 1
ATOM 2532 N N . ALA A 1 321 ? 6.313 1.769 -25.904 1.00 95.81 321 ALA A N 1
ATOM 2533 C CA . ALA A 1 321 ? 7.065 3.009 -25.774 1.00 95.81 321 ALA A CA 1
ATOM 2534 C C . ALA A 1 321 ? 6.156 4.249 -25.725 1.00 95.81 321 ALA A C 1
ATOM 2536 O O . ALA A 1 321 ? 6.415 5.164 -24.944 1.00 95.81 321 ALA A O 1
ATOM 2537 N N . ASN A 1 322 ? 5.098 4.290 -26.537 1.00 92.88 322 ASN A N 1
ATOM 2538 C CA . ASN A 1 322 ? 4.136 5.391 -26.516 1.00 92.88 322 ASN A CA 1
ATOM 2539 C C . ASN A 1 322 ? 3.323 5.394 -25.219 1.00 92.88 322 ASN A C 1
ATOM 2541 O O . ASN A 1 322 ? 3.239 6.433 -24.583 1.00 92.88 322 ASN A O 1
ATOM 2545 N N . ILE A 1 323 ? 2.851 4.231 -24.767 1.00 91.56 323 ILE A N 1
ATOM 2546 C CA . ILE A 1 323 ? 2.148 4.097 -23.482 1.00 91.56 323 ILE A CA 1
ATOM 2547 C C . ILE A 1 323 ? 3.000 4.628 -22.323 1.00 91.56 323 ILE A C 1
ATOM 2549 O O . ILE A 1 323 ? 2.538 5.433 -21.520 1.00 91.56 323 ILE A O 1
ATOM 2553 N N . LEU A 1 324 ? 4.272 4.228 -22.245 1.00 93.56 324 LEU A N 1
ATOM 2554 C CA . LEU A 1 324 ? 5.181 4.705 -21.200 1.00 93.56 324 LEU A CA 1
ATOM 2555 C C . LEU A 1 324 ? 5.409 6.223 -21.279 1.00 93.56 324 LEU A C 1
ATOM 2557 O O . LEU A 1 324 ? 5.467 6.893 -20.249 1.00 93.56 324 LEU A O 1
ATOM 2561 N N . LYS A 1 325 ? 5.499 6.791 -22.486 1.00 92.19 325 LYS A N 1
ATOM 2562 C CA . LYS A 1 325 ? 5.564 8.251 -22.663 1.00 92.19 325 LYS A CA 1
ATOM 2563 C C . LYS A 1 325 ? 4.284 8.947 -22.219 1.00 92.19 325 LYS A C 1
ATOM 2565 O O . LYS A 1 325 ? 4.386 10.004 -21.606 1.00 92.19 325 LYS A O 1
ATOM 2570 N N . ASP A 1 326 ? 3.121 8.362 -22.490 1.00 88.50 326 ASP A N 1
ATOM 2571 C CA . ASP A 1 326 ? 1.824 8.908 -22.084 1.00 88.50 326 ASP A CA 1
ATOM 2572 C C . ASP A 1 326 ? 1.693 8.943 -20.553 1.00 88.50 326 ASP A C 1
ATOM 2574 O O . ASP A 1 326 ? 1.115 9.876 -20.000 1.00 88.50 326 ASP A O 1
ATOM 2578 N N . PHE A 1 327 ? 2.322 7.994 -19.849 1.00 88.56 327 PHE A N 1
ATOM 2579 C CA . PHE A 1 327 ? 2.480 8.055 -18.393 1.00 88.56 327 PHE A CA 1
ATOM 2580 C C . PHE A 1 327 ? 3.516 9.088 -17.923 1.00 88.56 327 PHE A C 1
ATOM 2582 O O . PHE A 1 327 ? 3.500 9.467 -16.757 1.00 88.56 327 PHE A O 1
ATOM 2589 N N . GLY A 1 328 ? 4.392 9.583 -18.801 1.00 90.88 328 GLY A N 1
ATOM 2590 C CA . GLY A 1 328 ? 5.399 10.603 -18.494 1.00 90.88 328 GLY A CA 1
ATOM 2591 C C . GLY A 1 328 ? 6.824 10.073 -18.305 1.00 90.88 328 GLY A C 1
ATOM 2592 O O . GLY A 1 328 ? 7.676 10.806 -17.798 1.00 90.88 328 GLY A O 1
ATOM 2593 N N . TYR A 1 329 ? 7.106 8.823 -18.688 1.00 94.62 329 TYR A N 1
ATOM 2594 C CA . TYR A 1 329 ? 8.458 8.263 -18.627 1.00 94.62 329 TYR A CA 1
ATOM 2595 C C . TYR A 1 329 ? 9.365 8.776 -19.749 1.00 94.62 329 TYR A C 1
ATOM 2597 O O . TYR A 1 329 ? 8.951 8.956 -20.898 1.00 94.62 329 TYR A O 1
ATOM 2605 N N . SER A 1 330 ? 10.651 8.922 -19.428 1.00 94.62 330 SER A N 1
ATOM 2606 C CA . SER A 1 330 ? 11.699 9.164 -20.419 1.00 94.62 330 SER A CA 1
ATOM 2607 C C . SER A 1 330 ? 12.116 7.851 -21.090 1.00 94.62 330 SER A C 1
ATOM 2609 O O . SER A 1 330 ? 12.295 6.833 -20.424 1.00 94.62 330 SER A O 1
ATOM 2611 N N . LEU A 1 331 ? 12.322 7.851 -22.413 1.00 96.81 331 LEU A N 1
ATOM 2612 C CA . LEU A 1 331 ? 12.793 6.660 -23.136 1.00 96.81 331 LEU A CA 1
ATOM 2613 C C . LEU A 1 331 ? 14.272 6.752 -23.512 1.00 96.81 331 LEU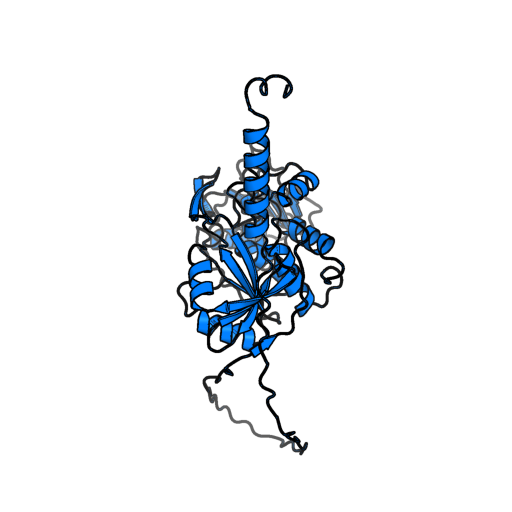 A C 1
ATOM 2615 O O . LEU A 1 331 ? 14.707 7.722 -24.127 1.00 96.81 331 LEU A O 1
ATOM 2619 N N . ALA A 1 332 ? 15.018 5.687 -23.219 1.00 96.69 332 ALA A N 1
ATOM 2620 C CA . ALA A 1 332 ? 16.372 5.461 -23.718 1.00 96.69 332 ALA A CA 1
ATOM 2621 C C . ALA A 1 332 ? 16.378 4.959 -25.173 1.00 96.69 332 ALA A C 1
ATOM 2623 O O . ALA A 1 332 ? 17.312 5.243 -25.919 1.00 96.69 332 ALA A O 1
ATOM 2624 N N . GLY A 1 333 ? 15.345 4.216 -25.585 1.00 96.31 333 GLY A N 1
ATOM 2625 C CA . GLY A 1 333 ? 15.234 3.671 -26.937 1.00 96.31 333 GLY A CA 1
ATOM 2626 C C . GLY A 1 333 ? 14.241 2.516 -27.048 1.00 96.31 333 GLY A C 1
ATOM 2627 O O . GLY A 1 333 ? 13.699 2.048 -26.045 1.00 96.31 333 GLY A O 1
ATOM 2628 N N . VAL A 1 334 ? 14.021 2.064 -28.284 1.00 97.44 334 VAL A N 1
ATOM 2629 C CA . VAL A 1 334 ? 13.235 0.868 -28.615 1.00 97.44 334 VAL A CA 1
ATOM 2630 C C . VAL A 1 334 ? 14.091 -0.036 -29.492 1.00 97.44 334 VAL A C 1
ATOM 2632 O O . VAL A 1 334 ? 14.598 0.416 -30.519 1.00 97.44 334 VAL A O 1
ATOM 2635 N N . GLU A 1 335 ? 14.245 -1.298 -29.110 1.00 96.38 335 GLU A N 1
ATOM 2636 C CA . GLU A 1 335 ? 15.059 -2.267 -29.846 1.00 96.38 335 GLU A CA 1
ATOM 2637 C C . GLU A 1 335 ? 14.433 -3.666 -29.866 1.00 96.38 335 GLU A C 1
ATOM 2639 O O . GLU A 1 335 ? 13.430 -3.936 -29.206 1.00 96.38 335 GLU A O 1
ATOM 2644 N N . ASN A 1 336 ? 15.001 -4.567 -30.667 1.00 94.88 336 ASN A N 1
ATOM 2645 C CA . ASN A 1 336 ? 14.602 -5.972 -30.653 1.00 94.88 336 ASN A CA 1
ATOM 2646 C C . ASN A 1 336 ? 15.298 -6.684 -29.493 1.00 94.88 336 ASN A C 1
ATOM 2648 O O . ASN A 1 336 ? 16.512 -6.548 -29.328 1.00 94.88 336 ASN A O 1
ATOM 2652 N N . SER A 1 337 ? 14.548 -7.476 -28.726 1.00 92.62 337 SER A N 1
ATOM 2653 C CA . SER A 1 337 ? 15.148 -8.246 -27.639 1.00 92.62 337 SER A CA 1
ATOM 2654 C C . SER A 1 337 ? 15.986 -9.401 -28.182 1.00 92.62 337 SER A C 1
ATOM 2656 O O . SER A 1 337 ? 15.670 -10.003 -29.211 1.00 92.62 337 SER A O 1
ATOM 2658 N N . LYS A 1 338 ? 17.033 -9.761 -27.435 1.00 90.56 338 LYS A N 1
ATOM 2659 C CA . LYS A 1 338 ? 17.755 -11.029 -27.625 1.00 90.56 338 LYS A CA 1
ATOM 2660 C C . LYS A 1 338 ? 17.027 -12.213 -26.985 1.00 90.56 338 LYS A C 1
ATOM 2662 O O . LYS A 1 338 ? 17.407 -13.353 -27.239 1.00 90.56 338 LYS A O 1
ATOM 2667 N N . CYS A 1 339 ? 16.010 -11.959 -26.161 1.00 86.44 339 CYS A N 1
ATOM 2668 C CA . CYS A 1 339 ? 15.204 -13.008 -25.556 1.00 86.44 339 CYS A CA 1
ATOM 2669 C C . CYS A 1 339 ? 14.369 -13.720 -26.627 1.00 86.44 339 CYS A C 1
ATOM 2671 O O . CYS A 1 339 ? 13.603 -13.084 -27.350 1.00 86.44 339 CYS A O 1
ATOM 2673 N N . THR A 1 340 ? 14.518 -15.040 -26.744 1.00 82.50 340 THR A N 1
ATOM 2674 C CA . THR A 1 340 ? 13.829 -15.830 -27.787 1.00 82.50 340 THR A CA 1
ATOM 2675 C C . THR A 1 340 ? 12.643 -16.635 -27.255 1.00 82.50 340 THR A C 1
ATOM 2677 O O . THR A 1 340 ? 11.819 -17.117 -28.040 1.00 82.50 340 THR A O 1
ATOM 2680 N N . ASP A 1 341 ? 12.529 -16.730 -25.936 1.00 85.81 341 ASP A N 1
ATOM 2681 C CA . ASP A 1 341 ? 11.602 -17.539 -25.146 1.00 85.81 341 ASP A CA 1
ATOM 2682 C C . ASP A 1 341 ? 10.785 -16.711 -24.135 1.00 85.81 341 ASP A C 1
ATOM 2684 O O . ASP A 1 341 ? 10.019 -17.275 -23.367 1.00 85.81 341 ASP A O 1
ATOM 2688 N N . CYS A 1 342 ? 10.873 -15.377 -24.173 1.00 87.06 342 CYS A N 1
ATOM 2689 C CA . CYS A 1 342 ? 10.016 -14.502 -23.374 1.00 87.06 342 CYS A CA 1
ATOM 2690 C C . CYS A 1 342 ? 8.564 -14.578 -23.869 1.00 87.06 342 CYS A C 1
ATOM 2692 O O . CYS A 1 342 ? 8.262 -14.125 -24.975 1.00 87.06 342 CYS A O 1
ATOM 2694 N N . GLU A 1 343 ? 7.672 -15.138 -23.055 1.00 86.44 343 GLU A N 1
ATOM 2695 C CA . GLU A 1 343 ? 6.230 -15.174 -23.335 1.00 86.44 343 GLU A CA 1
ATOM 2696 C C . GLU A 1 343 ? 5.525 -13.929 -22.794 1.00 86.44 343 GLU A C 1
ATOM 2698 O O . GLU A 1 343 ? 4.758 -13.305 -23.513 1.00 86.44 343 GLU A O 1
ATOM 2703 N N . ASN A 1 344 ? 5.860 -13.485 -21.581 1.00 89.94 344 ASN A N 1
ATOM 2704 C CA . ASN A 1 344 ? 5.200 -12.343 -20.946 1.00 89.94 344 ASN A CA 1
ATOM 2705 C C . ASN A 1 344 ? 6.101 -11.105 -20.859 1.00 89.94 344 ASN A C 1
ATOM 2707 O O . ASN A 1 344 ? 7.267 -11.116 -21.267 1.00 89.94 344 ASN A O 1
ATOM 2711 N N . ILE A 1 345 ? 5.553 -10.018 -20.307 1.00 93.38 345 ILE A N 1
ATOM 2712 C CA . ILE A 1 345 ? 6.327 -8.811 -20.020 1.00 93.38 345 ILE A CA 1
ATOM 2713 C C . ILE A 1 345 ? 7.280 -9.068 -18.857 1.00 93.38 345 ILE A C 1
ATOM 2715 O O . ILE A 1 345 ? 6.873 -9.494 -17.772 1.00 93.38 345 ILE A O 1
ATOM 2719 N N . GLN A 1 346 ? 8.549 -8.752 -19.097 1.00 94.69 346 GLN A N 1
ATOM 2720 C CA . GLN A 1 346 ? 9.618 -8.808 -18.112 1.00 94.69 346 GLN A CA 1
ATOM 2721 C C . GLN A 1 346 ? 10.207 -7.419 -17.919 1.00 94.69 346 GLN A C 1
ATOM 2723 O O . GLN A 1 346 ? 10.359 -6.654 -18.873 1.00 94.69 346 GLN A O 1
ATOM 2728 N N . VAL A 1 347 ? 10.564 -7.102 -16.683 1.00 96.50 347 VAL A N 1
ATOM 2729 C CA . VAL A 1 347 ? 11.141 -5.812 -16.328 1.00 96.50 347 VAL A CA 1
ATOM 2730 C C . VAL A 1 347 ? 12.448 -6.029 -15.581 1.00 96.50 347 VAL A C 1
ATOM 2732 O O . VAL A 1 347 ? 12.492 -6.778 -14.609 1.00 96.50 347 VAL A O 1
ATOM 2735 N N . LYS A 1 348 ? 13.508 -5.345 -16.015 1.00 96.69 348 LYS A N 1
ATOM 2736 C CA . LYS A 1 348 ? 14.786 -5.271 -15.296 1.00 96.69 348 LYS A CA 1
ATOM 2737 C C . LYS A 1 348 ? 15.034 -3.842 -14.851 1.00 96.69 348 LYS A C 1
ATOM 2739 O O . LYS A 1 348 ? 14.931 -2.929 -15.664 1.00 96.69 348 LYS A O 1
ATOM 2744 N N . ILE A 1 349 ? 15.378 -3.642 -13.587 1.00 96.75 349 ILE A N 1
ATOM 2745 C CA . ILE A 1 349 ? 15.556 -2.321 -12.972 1.00 96.75 349 ILE A CA 1
ATOM 2746 C C . ILE A 1 349 ? 16.921 -2.288 -12.288 1.00 96.75 349 ILE A C 1
ATOM 2748 O O . ILE A 1 349 ? 17.385 -3.303 -11.770 1.00 96.75 349 ILE A O 1
ATOM 2752 N N . LYS A 1 350 ? 17.596 -1.134 -12.281 1.00 96.06 350 LYS A N 1
ATOM 2753 C CA . LYS A 1 350 ? 18.786 -0.959 -11.431 1.00 96.06 350 LYS A CA 1
ATOM 2754 C C . LYS A 1 350 ? 18.372 -1.063 -9.962 1.00 96.06 350 LYS A C 1
ATOM 2756 O O . LYS A 1 350 ? 17.424 -0.396 -9.563 1.00 96.06 350 LYS A O 1
ATOM 2761 N N . GLU A 1 351 ? 19.106 -1.805 -9.133 1.00 91.19 351 GLU A N 1
ATOM 2762 C CA . GLU A 1 351 ? 18.792 -1.958 -7.694 1.00 91.19 351 GLU A CA 1
ATOM 2763 C C . GLU A 1 351 ? 18.559 -0.612 -6.978 1.00 91.19 351 GLU A C 1
ATOM 2765 O O . GLU A 1 351 ? 17.641 -0.483 -6.169 1.00 91.19 351 GLU A O 1
ATOM 2770 N N . SER A 1 352 ? 19.320 0.430 -7.334 1.00 89.25 352 SER A N 1
ATOM 2771 C CA . SER A 1 352 ? 19.170 1.785 -6.779 1.00 89.25 352 SER A CA 1
ATOM 2772 C C . SER A 1 352 ? 17.832 2.467 -7.100 1.00 89.25 352 SER A C 1
ATOM 2774 O O . SER A 1 352 ? 17.553 3.532 -6.562 1.00 89.25 352 SER A O 1
ATOM 2776 N N . LEU A 1 353 ? 17.027 1.895 -7.997 1.00 92.25 353 LEU A N 1
ATOM 2777 C CA . LEU A 1 353 ? 15.759 2.434 -8.492 1.00 92.25 353 LEU A CA 1
ATOM 2778 C C . LEU A 1 353 ? 14.580 1.486 -8.235 1.00 92.25 353 LEU A C 1
ATOM 2780 O O . LEU A 1 353 ? 13.508 1.678 -8.808 1.00 92.25 353 LEU A O 1
ATOM 2784 N N . LYS A 1 354 ? 14.741 0.477 -7.372 1.00 90.56 354 LYS A N 1
ATOM 2785 C CA . LYS A 1 354 ? 13.689 -0.514 -7.090 1.00 90.56 354 LYS A CA 1
ATOM 2786 C C . LYS A 1 354 ? 12.362 0.076 -6.611 1.00 90.56 354 LYS A C 1
ATOM 2788 O O . LYS A 1 354 ? 11.316 -0.498 -6.890 1.00 90.56 354 LYS A O 1
ATOM 2793 N N . ASP A 1 355 ? 12.389 1.242 -5.972 1.00 89.69 355 ASP A N 1
ATOM 2794 C CA . ASP A 1 355 ? 11.191 1.963 -5.527 1.00 89.69 355 ASP A CA 1
ATOM 2795 C C . ASP A 1 355 ? 10.253 2.336 -6.694 1.00 89.69 355 ASP A C 1
ATOM 2797 O O . ASP A 1 355 ? 9.039 2.424 -6.523 1.00 89.69 355 ASP A O 1
ATOM 2801 N N . TYR A 1 356 ? 10.779 2.475 -7.914 1.00 92.12 356 TYR A N 1
ATOM 2802 C CA . TYR A 1 356 ? 9.966 2.726 -9.106 1.00 92.12 356 TYR A CA 1
ATOM 2803 C C . TYR A 1 356 ? 9.267 1.474 -9.653 1.00 92.12 356 TYR A C 1
ATOM 2805 O O . TYR A 1 356 ? 8.397 1.602 -10.512 1.00 92.12 356 TYR A O 1
ATOM 2813 N N . ALA A 1 357 ? 9.613 0.271 -9.182 1.00 91.38 357 ALA A N 1
ATOM 2814 C CA . ALA A 1 357 ? 9.031 -0.974 -9.682 1.00 91.38 357 ALA A CA 1
ATOM 2815 C C . ALA A 1 357 ? 7.521 -1.041 -9.461 1.00 91.38 357 ALA A C 1
ATOM 2817 O O . ALA A 1 357 ? 6.781 -1.394 -10.377 1.00 91.38 357 ALA A O 1
ATOM 2818 N N . GLY A 1 358 ? 7.068 -0.673 -8.257 1.00 86.31 358 GLY A N 1
ATOM 2819 C CA . GLY A 1 358 ? 5.644 -0.627 -7.928 1.00 86.31 358 GLY A CA 1
ATOM 2820 C C . GLY A 1 358 ? 4.902 0.372 -8.811 1.00 86.31 358 GLY A C 1
ATOM 2821 O O . GLY A 1 358 ? 3.853 0.047 -9.362 1.00 86.31 358 GLY A O 1
ATOM 2822 N N . LEU A 1 359 ? 5.500 1.547 -9.029 1.00 89.44 359 LEU A N 1
ATOM 2823 C CA . LEU A 1 359 ? 4.918 2.581 -9.877 1.00 89.44 359 LEU A CA 1
ATOM 2824 C C . LEU A 1 359 ? 4.798 2.134 -11.343 1.00 89.44 359 LEU A C 1
ATOM 2826 O O . LEU A 1 359 ? 3.714 2.210 -11.915 1.00 89.44 359 LEU A O 1
ATOM 2830 N N . LEU A 1 360 ? 5.875 1.595 -11.922 1.00 92.50 360 LEU A N 1
ATOM 2831 C CA . LEU A 1 360 ? 5.863 1.079 -13.294 1.00 92.50 360 LEU A CA 1
ATOM 2832 C C . LEU A 1 360 ? 4.866 -0.073 -13.454 1.00 92.50 360 LEU A C 1
ATOM 2834 O O . LEU A 1 360 ? 4.145 -0.137 -14.447 1.00 92.50 360 LEU A O 1
ATOM 2838 N N . LYS A 1 361 ? 4.796 -0.974 -12.468 1.00 90.00 361 LYS A N 1
ATOM 2839 C CA . LYS A 1 361 ? 3.829 -2.073 -12.465 1.00 90.00 361 LYS A CA 1
ATOM 2840 C C . LYS A 1 361 ? 2.394 -1.569 -12.469 1.00 90.00 361 LYS A C 1
ATOM 2842 O O . LYS A 1 361 ? 1.582 -2.070 -13.242 1.00 90.00 361 LYS A O 1
ATOM 2847 N N . ARG A 1 362 ? 2.089 -0.581 -11.632 1.00 84.75 362 ARG A N 1
ATOM 2848 C CA . ARG A 1 362 ? 0.767 0.042 -11.566 1.00 84.75 362 ARG A CA 1
ATOM 2849 C C . ARG A 1 362 ? 0.388 0.699 -12.894 1.00 84.75 362 ARG A C 1
ATOM 2851 O O . ARG A 1 362 ? -0.689 0.421 -13.414 1.00 84.75 362 ARG A O 1
ATOM 2858 N N . ASP A 1 363 ? 1.287 1.493 -13.468 1.00 88.31 363 ASP A N 1
ATOM 2859 C CA . ASP A 1 363 ? 1.053 2.179 -14.741 1.00 88.31 363 ASP A CA 1
ATOM 2860 C C . ASP A 1 363 ? 0.833 1.176 -15.894 1.00 88.31 363 ASP A C 1
ATOM 2862 O O . ASP A 1 363 ? -0.129 1.285 -16.656 1.00 88.31 363 ASP A O 1
ATOM 2866 N N . LEU A 1 364 ? 1.652 0.122 -15.984 1.00 89.12 364 LEU A N 1
ATOM 2867 C CA . LEU A 1 364 ? 1.479 -0.922 -17.001 1.00 89.12 364 LEU A CA 1
ATOM 2868 C C . LEU A 1 364 ? 0.184 -1.724 -16.814 1.00 89.12 364 LEU A C 1
ATOM 2870 O O . LEU A 1 364 ? -0.509 -1.993 -17.797 1.00 89.12 364 LEU A O 1
ATOM 2874 N N . ASN A 1 365 ? -0.202 -2.026 -15.572 1.00 84.19 365 ASN A N 1
ATOM 2875 C CA . ASN A 1 365 ? -1.485 -2.665 -15.285 1.00 84.19 365 ASN A CA 1
ATOM 2876 C C . ASN A 1 365 ? -2.671 -1.793 -15.739 1.00 84.19 365 ASN A C 1
ATOM 2878 O O . ASN A 1 365 ? -3.638 -2.333 -16.277 1.00 84.19 365 ASN A O 1
ATOM 2882 N N . PHE A 1 366 ? -2.607 -0.461 -15.592 1.00 81.00 366 PHE A N 1
ATOM 2883 C CA . PHE A 1 366 ? -3.646 0.439 -16.122 1.00 81.00 366 PHE A CA 1
ATOM 2884 C C . PHE A 1 366 ? -3.751 0.382 -17.640 1.00 81.00 366 PHE A C 1
ATOM 2886 O O . PHE A 1 366 ? -4.851 0.408 -18.188 1.00 81.00 366 PHE A O 1
ATOM 2893 N N . ALA A 1 367 ? -2.621 0.228 -18.322 1.00 83.56 367 ALA A N 1
ATOM 2894 C CA . ALA A 1 367 ? -2.594 -0.009 -19.757 1.00 83.56 367 ALA A CA 1
ATOM 2895 C C . ALA A 1 367 ? -2.938 -1.464 -20.145 1.00 83.56 367 ALA A C 1
ATOM 2897 O O . ALA A 1 367 ? -2.769 -1.847 -21.299 1.00 83.56 367 ALA A O 1
ATOM 2898 N N . SER A 1 368 ? -3.472 -2.266 -19.213 1.00 84.00 368 SER A N 1
ATOM 2899 C CA . SER A 1 368 ? -3.869 -3.669 -19.410 1.00 84.00 368 SER A CA 1
ATOM 2900 C C . SER A 1 368 ? -2.710 -4.620 -19.733 1.00 84.00 368 SER A C 1
ATOM 2902 O O . SER A 1 368 ? -2.912 -5.669 -20.348 1.00 84.00 368 SER A O 1
ATOM 2904 N N . PHE A 1 369 ? -1.497 -4.287 -19.292 1.00 85.75 369 PHE A N 1
ATOM 2905 C CA . PHE A 1 369 ? -0.323 -5.145 -19.411 1.00 85.75 369 PHE A CA 1
ATOM 2906 C C . PHE A 1 369 ? -0.021 -5.835 -18.087 1.00 85.75 369 PHE A C 1
ATOM 2908 O O . PHE A 1 369 ? 0.221 -5.178 -17.080 1.00 85.75 369 PHE A O 1
ATOM 2915 N N . ASN A 1 370 ? 0.015 -7.168 -18.102 1.00 83.00 370 ASN A N 1
ATOM 2916 C CA . ASN A 1 370 ? 0.407 -7.951 -16.937 1.00 83.00 370 ASN A CA 1
ATOM 2917 C C . ASN A 1 370 ? 1.919 -8.202 -16.950 1.00 83.00 370 ASN A C 1
ATOM 2919 O O . ASN A 1 370 ? 2.460 -8.739 -17.920 1.00 83.00 370 ASN A O 1
ATOM 2923 N N . ILE A 1 371 ? 2.595 -7.824 -15.868 1.00 87.50 371 ILE A N 1
ATOM 2924 C CA . ILE A 1 371 ? 4.026 -8.072 -15.686 1.00 87.50 371 ILE A CA 1
ATOM 2925 C C . ILE A 1 371 ? 4.199 -9.391 -14.944 1.00 87.50 371 ILE A C 1
ATOM 2927 O O . ILE A 1 371 ? 3.742 -9.529 -13.809 1.00 87.50 371 ILE A O 1
ATOM 2931 N N . GLU A 1 372 ? 4.902 -10.336 -15.561 1.00 84.88 372 GLU A N 1
ATOM 2932 C CA . GLU A 1 372 ? 5.189 -11.625 -14.932 1.00 84.88 372 GLU A CA 1
ATOM 2933 C C . GLU A 1 372 ? 6.378 -11.522 -13.978 1.00 84.88 372 GLU A C 1
ATOM 2935 O O . GLU A 1 372 ? 6.317 -12.011 -12.850 1.00 84.88 372 GLU A O 1
ATOM 2940 N N . ASN A 1 373 ? 7.455 -10.867 -14.420 1.00 87.81 373 ASN A N 1
ATOM 2941 C CA . ASN A 1 373 ? 8.708 -10.834 -13.680 1.00 87.81 373 ASN A CA 1
ATOM 2942 C C . ASN A 1 373 ? 9.295 -9.422 -13.611 1.00 87.81 373 ASN A C 1
ATOM 2944 O O . ASN A 1 373 ? 9.396 -8.729 -14.626 1.00 87.81 373 ASN A O 1
ATOM 2948 N N . ILE A 1 374 ? 9.716 -9.032 -12.408 1.00 93.50 374 ILE A N 1
ATOM 2949 C CA . ILE A 1 374 ? 10.505 -7.830 -12.146 1.00 93.50 374 ILE A CA 1
ATOM 2950 C C . ILE A 1 374 ? 11.789 -8.275 -11.446 1.00 93.50 374 ILE A C 1
ATOM 2952 O O . ILE A 1 374 ? 11.729 -8.871 -10.371 1.00 93.50 374 ILE A O 1
ATOM 2956 N N . SER A 1 375 ? 12.942 -7.955 -12.030 1.00 94.06 375 SER A N 1
ATOM 2957 C CA . SER A 1 375 ? 14.255 -8.185 -11.427 1.00 94.06 375 SER A CA 1
ATOM 2958 C C . SER A 1 375 ? 15.011 -6.876 -11.199 1.00 94.06 375 SER A C 1
ATOM 2960 O O . SER A 1 375 ? 14.815 -5.883 -11.902 1.00 94.06 375 SER A O 1
ATOM 2962 N N . PHE A 1 376 ? 15.900 -6.884 -10.205 1.00 94.56 376 PHE A N 1
ATOM 2963 C CA . PHE A 1 376 ? 16.704 -5.723 -9.801 1.00 94.56 376 PHE A CA 1
ATOM 2964 C C . PHE A 1 376 ? 18.195 -5.872 -10.160 1.00 94.56 376 PHE A C 1
ATOM 2966 O O . PHE A 1 376 ? 19.078 -5.287 -9.536 1.00 94.56 376 PHE A O 1
ATOM 2973 N N . ASP A 1 377 ? 18.486 -6.698 -11.165 1.00 95.00 377 ASP A N 1
ATOM 2974 C CA . ASP A 1 377 ? 19.827 -7.119 -11.581 1.00 95.00 377 ASP A CA 1
ATOM 2975 C C . ASP A 1 377 ? 20.356 -6.361 -12.813 1.00 95.00 377 ASP A C 1
ATOM 2977 O O . ASP A 1 377 ? 21.329 -6.790 -13.442 1.00 95.00 377 ASP A O 1
ATOM 2981 N N . LEU A 1 378 ? 19.740 -5.230 -13.183 1.00 96.31 378 LEU A N 1
ATOM 2982 C CA . LEU A 1 378 ? 20.231 -4.419 -14.295 1.00 96.31 378 LEU A CA 1
ATOM 2983 C C . LEU A 1 378 ? 21.582 -3.785 -13.938 1.00 96.31 378 LEU A C 1
ATOM 2985 O O . LEU A 1 378 ? 21.734 -3.151 -12.893 1.00 96.31 378 LEU A O 1
ATOM 2989 N N . SER A 1 379 ? 22.556 -3.927 -14.841 1.00 94.94 379 SER A N 1
ATOM 2990 C CA . SER 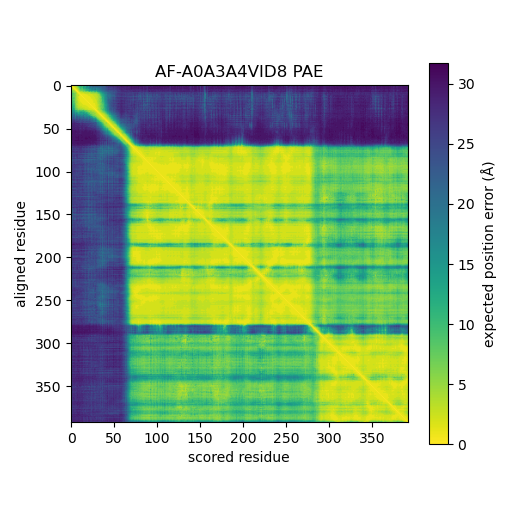A 1 379 ? 23.899 -3.379 -14.650 1.00 94.94 379 SER A CA 1
ATOM 2991 C C . SER A 1 379 ? 23.861 -1.875 -14.373 1.00 94.94 379 SER A C 1
ATOM 2993 O O . SER A 1 379 ? 23.218 -1.109 -15.094 1.00 94.94 379 SER A O 1
ATOM 2995 N N . SER A 1 380 ? 24.640 -1.426 -13.388 1.00 91.50 380 SER A N 1
ATOM 2996 C CA . SER A 1 380 ? 24.822 0.002 -13.104 1.00 91.50 380 SER A CA 1
ATOM 2997 C C . SER A 1 380 ? 25.461 0.765 -14.271 1.00 91.50 380 SER A C 1
ATOM 2999 O O . SER A 1 380 ? 25.274 1.975 -14.375 1.00 91.50 380 SER A O 1
ATOM 3001 N N . SER A 1 381 ? 26.172 0.065 -15.164 1.00 92.88 381 SER A N 1
ATOM 3002 C CA . SER A 1 381 ? 26.762 0.627 -16.383 1.00 92.88 381 SER A CA 1
ATOM 3003 C C . SER A 1 381 ? 25.808 0.692 -17.580 1.00 92.88 381 SER A C 1
ATOM 3005 O O . SER A 1 381 ? 26.196 1.239 -18.613 1.00 92.88 381 SER A O 1
ATOM 3007 N N . ASP A 1 382 ? 24.589 0.144 -17.484 1.00 95.88 382 ASP A N 1
ATOM 3008 C CA . ASP A 1 382 ? 23.623 0.250 -18.578 1.00 95.88 382 ASP A CA 1
ATOM 3009 C C . ASP A 1 382 ? 23.175 1.714 -18.751 1.00 95.88 382 ASP A C 1
ATOM 3011 O O . ASP A 1 382 ? 22.921 2.449 -17.789 1.00 95.88 382 ASP A O 1
ATOM 3015 N N . SER A 1 383 ? 23.099 2.135 -20.013 1.00 93.38 383 SER A N 1
ATOM 3016 C CA . SER A 1 383 ? 22.606 3.449 -20.431 1.00 93.38 383 SER A CA 1
ATOM 3017 C C . SER A 1 383 ? 21.139 3.701 -20.066 1.00 93.38 383 SER A C 1
ATOM 3019 O O . SER A 1 383 ? 20.743 4.857 -19.906 1.00 93.38 383 SER A O 1
ATOM 3021 N N . ALA A 1 384 ? 20.345 2.635 -19.944 1.00 97.31 384 ALA A N 1
ATOM 3022 C CA . ALA A 1 384 ? 18.981 2.676 -19.450 1.00 97.31 384 ALA A CA 1
ATOM 3023 C C . ALA A 1 384 ? 18.953 2.416 -17.942 1.00 97.31 384 ALA A C 1
ATOM 3025 O O . ALA A 1 384 ? 19.814 1.736 -17.386 1.00 97.31 384 ALA A O 1
ATOM 3026 N N . ASP A 1 385 ? 17.937 2.949 -17.282 1.00 97.62 385 ASP A N 1
ATOM 3027 C CA . ASP A 1 385 ? 17.665 2.737 -15.862 1.00 97.62 385 ASP A CA 1
ATOM 3028 C C . ASP A 1 385 ? 16.716 1.564 -15.626 1.00 97.62 385 ASP A C 1
ATOM 3030 O O . ASP A 1 385 ? 16.750 0.929 -14.568 1.00 97.62 385 ASP A O 1
ATOM 3034 N N . MET A 1 386 ? 15.892 1.276 -16.636 1.00 97.75 386 MET A N 1
ATOM 3035 C CA . MET A 1 386 ? 14.996 0.130 -16.690 1.00 97.75 386 MET A CA 1
ATOM 3036 C C . MET A 1 386 ? 14.934 -0.428 -18.105 1.00 97.75 386 MET A C 1
ATOM 3038 O O . MET A 1 386 ? 15.023 0.316 -19.084 1.00 97.75 386 MET A O 1
ATOM 3042 N N . ILE A 1 387 ? 14.716 -1.733 -18.203 1.00 97.56 387 ILE A N 1
ATOM 3043 C CA . ILE A 1 387 ? 14.406 -2.428 -19.447 1.00 97.56 387 ILE A CA 1
ATOM 3044 C C . ILE A 1 387 ? 13.023 -3.051 -19.299 1.00 97.56 387 ILE A C 1
ATOM 3046 O O . ILE A 1 387 ? 12.795 -3.801 -18.353 1.00 97.56 387 ILE A O 1
ATOM 3050 N N . VAL A 1 388 ? 12.124 -2.761 -20.237 1.00 97.50 388 VAL A N 1
ATOM 3051 C CA . VAL A 1 388 ? 10.820 -3.425 -20.366 1.00 97.50 388 VAL A CA 1
ATOM 3052 C C . VAL A 1 388 ? 10.857 -4.296 -21.616 1.00 97.50 388 VAL A C 1
ATOM 3054 O O . VAL A 1 388 ? 10.870 -3.783 -22.735 1.00 97.50 388 VAL A O 1
ATOM 3057 N N . THR A 1 389 ? 10.881 -5.611 -21.431 1.00 96.56 389 THR A N 1
ATOM 3058 C CA . THR A 1 389 ? 10.876 -6.595 -22.516 1.00 96.56 389 THR A CA 1
ATOM 3059 C C . THR A 1 389 ? 9.457 -7.106 -22.741 1.00 96.56 389 THR A C 1
ATOM 3061 O O . THR A 1 389 ? 8.839 -7.645 -21.828 1.00 96.56 389 THR A O 1
ATOM 3064 N N . ILE A 1 390 ? 8.941 -6.958 -23.961 1.00 95.19 390 ILE A N 1
ATOM 3065 C CA . ILE A 1 390 ? 7.609 -7.425 -24.369 1.00 95.19 390 ILE A CA 1
ATOM 3066 C C . ILE A 1 390 ? 7.739 -8.827 -24.962 1.00 95.19 390 ILE A C 1
ATOM 3068 O O . ILE A 1 390 ? 8.349 -8.977 -26.024 1.00 95.19 390 ILE A O 1
ATOM 3072 N N . GLY A 1 391 ? 7.175 -9.827 -24.284 1.00 90.88 391 GLY A N 1
ATOM 3073 C CA . GLY A 1 391 ? 7.099 -11.213 -24.752 1.00 90.88 391 GLY A CA 1
ATOM 3074 C C . GLY A 1 391 ? 6.158 -11.440 -25.946 1.00 90.88 391 GLY A C 1
ATOM 3075 O O . GLY A 1 391 ? 5.651 -10.484 -26.530 1.00 90.88 391 GLY A O 1
ATOM 3076 N N . LYS A 1 392 ? 6.009 -12.705 -26.349 1.00 85.19 392 LYS A N 1
ATOM 3077 C CA . LYS A 1 392 ? 5.264 -13.174 -27.537 1.00 85.19 392 LYS A CA 1
ATOM 3078 C C . LYS A 1 392 ? 3.758 -12.969 -27.510 1.00 85.19 392 LYS A C 1
ATOM 3080 O O . LYS A 1 392 ? 3.139 -13.167 -26.450 1.00 85.19 392 LYS A O 1
#

Foldseek 3Di:
DPPPDPPDDDPVNVVVVVVVVVVVVCVVPPPPPPPPDDDPDDDDDDDDDDDDDDDDDDDDDDDPPPPPPPPDFDQKDFADWQFAAAPFQQQQVQRQLLRQLCVLPVPVQSDNVNRPSSSLVLQVQQDEDLFLLRHAQQAPDHQPDPVSSRVSSNPNWADNRSHTHDDNSVQVVCVVSLWHKDFDALPDPVVVVCSVLLSLVKKKKFWFADDDWDWDFDQDPVGDTDIGTTRIHIWIFGMDHNFWTWIRGNNVSDIDTDGPVRSSVRRVRHRGGMMITHSHNDDQDDLQLDQADPSRRDGQQVFEEEEEELAPDPCPSVVVVVLSVSNPHHYPYYYHDPDNPFAFKEKEAALVCVSCVSVVCVSCVSVVGHYDYYYNPDDPPDPGRMYIYGHD

Secondary structure (DSSP, 8-state):
--SSS-SS--HHHHHHHHHHHHHHHHHHT--------------PPP----------------------------S-EE--------SSTT-HHHHHHHHHHHHHH--GGGSGGGHHHHHHHHHHHH-B-SSTTTSBEESSS--SSHHHHHHHTTSSS--SSEEE--STHHHHHHHTTT---EEEPTTS-HHHHHHHHHHTT-EEEEEEE-TTPPEEEEEPTTS-EEEEETTEEEEEEEEE-SSEEEEEETTTTEEEEEEHHHHHHHHTT-SS-EEEE-SSS---------SB-TTT--BGGGSEEEEEE-S--TTHHHHHHHHHHHHTPEEEEEEE-S-SS--SEEEEEBGGGTTHHHHHHHHHHHTTPPEEEEE-B--TT-SSSEEEEE--

Solvent-accessible surface area (backbone atoms only — not comparable to full-atom values): 22329 Å² total; per-residue (Å²): 143,83,89,83,78,80,85,79,71,57,71,66,58,56,51,52,50,51,52,52,52,52,52,52,53,53,66,76,60,58,77,75,78,81,78,82,77,81,76,82,84,76,86,76,78,87,83,83,82,80,88,77,90,80,90,81,83,86,79,96,71,96,71,91,73,83,76,82,66,80,78,80,76,69,66,54,50,73,58,96,69,79,67,44,47,34,73,39,69,47,30,25,57,38,33,34,48,27,42,54,50,20,72,69,64,67,43,72,66,30,32,74,91,31,41,57,62,27,28,50,57,49,48,68,71,51,38,74,28,93,46,29,38,53,11,37,18,47,39,93,54,82,54,92,41,73,66,51,40,58,55,41,28,54,41,90,64,32,42,90,35,37,38,37,58,46,59,59,41,50,36,63,55,35,42,76,73,60,26,36,51,46,75,43,63,79,89,50,70,56,68,63,46,52,51,53,39,41,71,69,60,20,42,34,40,37,45,30,50,47,84,90,52,58,75,41,80,42,75,44,100,85,75,49,71,44,78,40,52,25,26,54,44,30,31,28,42,36,25,36,46,85,63,26,33,34,28,42,31,12,89,78,37,38,78,49,76,45,45,49,68,56,50,52,66,31,21,66,82,44,84,49,25,31,35,41,36,46,73,56,70,86,68,81,84,79,84,74,46,45,42,54,38,87,73,66,62,49,53,37,54,80,43,29,34,26,24,22,28,33,42,82,55,87,61,54,31,57,53,54,51,48,53,43,41,56,46,24,36,31,72,63,48,70,46,75,39,89,52,89,78,43,55,52,30,36,34,34,25,24,57,95,50,52,78,50,49,62,54,54,50,52,55,36,44,74,73,73,41,72,73,75,44,79,45,56,79,37,58,89,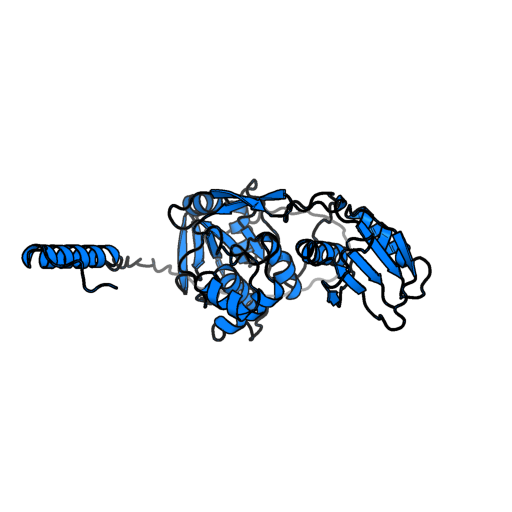83,50,92,38,50,29,38,44,35,38,23,86